Protein AF-A0A1Q9VRX9-F1 (afdb_monomer)

Solvent-accessible surface area (backbone atoms only — not comparable to full-atom values): 29054 Å² total; per-residue (Å²): 139,89,51,38,64,60,52,22,53,54,43,23,52,49,5,34,50,33,17,74,61,48,25,69,64,52,44,73,72,53,79,78,75,52,56,65,35,52,53,33,48,49,48,60,53,40,96,56,56,38,75,81,68,70,37,70,62,50,33,58,47,26,52,51,38,50,76,68,70,35,72,93,28,60,69,58,34,13,45,49,25,6,47,48,44,28,47,36,34,23,52,32,30,54,74,61,72,43,67,57,97,86,45,71,31,35,56,47,56,63,48,44,27,51,47,27,1,61,56,27,20,34,63,47,71,60,50,64,52,22,53,51,44,38,54,51,68,70,41,56,81,46,71,70,30,49,51,51,37,43,49,50,32,36,48,42,10,75,75,51,41,64,67,30,39,54,29,29,54,43,24,56,52,44,47,51,64,39,57,49,65,60,63,60,93,88,42,75,62,79,64,40,59,69,57,53,52,51,49,50,42,50,51,21,33,52,52,18,48,48,42,25,74,74,70,73,42,54,25,32,40,69,11,50,62,67,49,69,42,71,83,44,59,75,54,59,89,48,56,51,75,81,85,58,93,52,67,82,67,57,17,20,18,50,36,18,26,49,44,35,49,32,48,37,54,28,56,77,32,54,72,63,79,37,76,70,41,35,54,53,24,51,50,35,28,56,55,37,46,44,29,46,50,20,40,22,46,27,28,31,35,49,46,86,38,40,90,79,47,57,70,60,59,45,43,45,25,36,50,27,20,23,53,45,54,21,43,44,38,51,44,22,32,51,46,38,27,60,62,61,44,54,48,70,44,45,58,40,46,36,36,34,30,34,10,31,27,49,47,50,56,57,53,51,56,53,54,53,57,58,55,54,74,75,51,83,90,70,80,88,75,77,84,73,83,70,71,57,66,63,56,50,55,46,51,50,69,73,46,47,63,57,52,51,51,26,19,50,52,20,19,51,50,21,38,55,59,40,74,72,50,78,49,30,16,60,12,53,15,32,32,34,48,40,53,40,89,61,102,45,82,77,49,49,60,56,32,53,56,50,30,48,63,45,46,58,57,51,25,54,51,55,40,27,54,70,45,13,42,51,37,28,61,74,72,67,50,95,60,53,32,63,58,50,16,70,30,36,45,46,44,61,48,66,100,44,46,40,38,40,31,36,12,54,26,74,40,37,62,60,4,14,51,50,11,39,41,45,53,53,52,46,38,53,52,52,54,54,48,27,63,77,68,35,95,80,38,53,72,64,35,68,43,66,41,87,70,42,77,28,53,66,46,95,60,62,72,28,63,56,49,74,58,37,19,50,50,18,28,72,74,55

Foldseek 3Di:
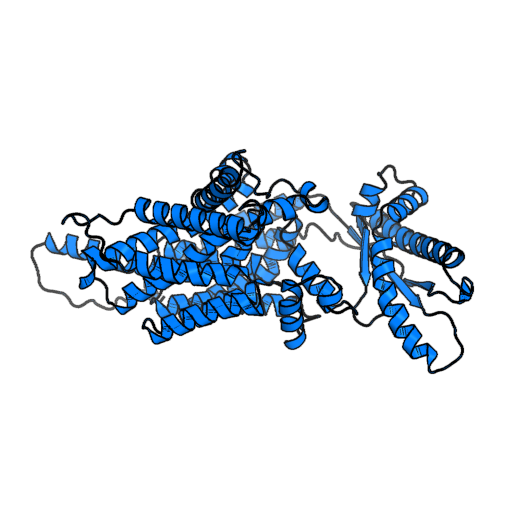DQQLLVVLVVLLVLLLCLQVFVQVVVCVPQPDQCVLLVVLLCCLQAPDQCVVVVNVQSNLLSVVCVVVVCNVPFSVQLSLQSNLQSVLLSLLCVLLRHFDDPDLLVVLSNVLSNLSSNQRSGSDSCSLVSVLSSLLSPFALDPVSLVVNLVSLVCCCPVHNVCSPLLSVQLVVLLCVLLDQDDDPNDRDQLDLVVLLVSLLVSLLVQLVCCCVVPVDALQCLQVVVCPDPVNVVNVLFFQDQPDDDDPNCRRSVQLSVLLVCLCQVPVLVVVVDPVSVVLRVVSNSQNVLLSVLSSLLSCCSYVVVVPADPRLSSLLSSLSSSLSSVSSSCSRNPGGSSVVSSSSSSSSSSSSSSNRSSVVSVVVVVVVVVVVVDPDDDDDDPDPDVCVVVVVVVCVVCVVVLVVQLQQLLVVLLVVQVPDQFKAKWKFKKFKFAQDDPDPVVVVVRLSVLSNCLVVLQVVLLDLVLLVQLCVVVVPPDHSNVLSVQWGWDDDRSGRMIMIMGMDSAQVVRQSSNQSSLVSSQVVVLVCLQVPPPVGSSRGIGMDTDGGIDRDPGTPDDPSVSSSNVRSVVD

Nearest PDB structures (foldseek):
  8tsw-assembly1_I  TM=6.930E-01  e=8.321E-04  Caldimonas thermodepolymerans
  8tsw-assembly1_K  TM=7.088E-01  e=1.181E-03  Caldimonas thermodepolymerans
  8tsl-assembly1_I  TM=6.236E-01  e=2.182E-03  Caldimonas thermodepolymerans
  8tun-assembly1_E  TM=6.251E-01  e=4.030E-03  Caldimonas thermodepolymerans

pLDDT: mean 78.55, std 16.09, range [39.66, 98.62]

Radius of gyration: 28.14 Å; Cα contacts (8 Å, |Δi|>4): 870; chains: 1; bounding box: 87×54×79 Å

Sequence (572 aa):
MNSPLLVAVLLGTVAVVVGLVARATITGRFGGFGNDAGTIREIMTSPFSAMDLGYGSYSVIAHFYTALGMEDAPTAASVFGAVIGSTALGIVLVRVGGVHAGRISLVLALATPVLIGLYQATYTKEILISLGMIVIVLMPVNLAGEIVVVAALALLGTEYRTYWSIVAVIYVVLRLLLARRTTVSGRRITATPWRVLRILALLSALAGLAVWIGTGDPADYFRTAVNEGEARQAVTGSIIGRFIDLPEPFGGVVNVVLTTMFFIVPLPMAAKFSPYYLVIGLLFALIWISAVAAATATTRAHGTDRHRIPARDRRMMARFAAVPLSFLVVQGLFEPDWGSALRHATPMVPLIVGAVALMEKYRTQQTEHTNQKRIPMTTPSSPSEQNHLATYLGYLRTSFWMLIVGAVIGGLLGWGASALMTKQYTATSQLYVGAANTGNSTDAYRGTLLSQSQVGTYAEIATSRALGERVARDLGLDQSPAEVASMLTAGANRDTVILNINAVAGDAEEARDLANSAAAQLTAMVAELNTTTAPDGPSSAPQLAPLNDALTPDAPSSPKILQNVGIGAGAG

Secondary structure (DSSP, 8-state):
---HHHHHHHHHHHHHHIIIIIHHHHHTTSTTSSHHHHHHHHHHH-SS-TTTTT-HHHHHHHHHHHHTT-TT-HHHHHHHHHHHHHHHHHHHHHHHT---TTSHHHHHHHHHHHHHHHHTSSS-THHHHHHHHHHHHHS-SSHHHHHHHHHHHHHHHHHT-TTHHHHHHHHHHHHHHHHS--EETTEEPP--HHHHHHHHHHHHHHHHHHHHHHHSS-TTHHHHHHH-SHHHHTTGGGB---S----TTHHHHHHHHHHHHHHHS-HHHHTT--HHHHHHHHHHHHHHHHHHHHHHHHHHHHTTTTTTS-HHHHHHHHHHHHHHHHHHHHHHHH--BHHHHHHHHGGGHHHHHHHHHHHHHHHHHHHHHHHHTTS------------HHHHHHHHHHHHHHHHHHHHHHHHHHHHHHHHTSPPBEEEEEEEEEEPP--S-HHHHHHHHHHHHHHHHHHHHHHTSHHHHHHHHHHHT-SS-HHHHHHHEEEEEPTTS-EEEEEEEESSHHHHHHHHHHHHHHHHHHHHHHHHHH-TT-GGGS-EEEEEEPPPPPSS-SB--HHHHHHHHHHH-

Structure (mmCIF, N/CA/C/O backbone):
data_AF-A0A1Q9VRX9-F1
#
_entry.id   AF-A0A1Q9VRX9-F1
#
loop_
_atom_site.group_PDB
_atom_site.id
_atom_site.type_symbol
_atom_site.label_atom_id
_atom_site.label_alt_id
_atom_site.label_comp_id
_atom_site.label_asym_id
_atom_site.label_entity_id
_atom_site.label_seq_id
_atom_site.pdbx_PDB_ins_code
_atom_site.Cartn_x
_atom_site.Cartn_y
_atom_site.Cartn_z
_atom_site.occupancy
_atom_site.B_iso_or_equiv
_atom_site.auth_seq_id
_atom_site.auth_comp_id
_atom_site.auth_asym_id
_atom_site.auth_atom_id
_atom_site.pdbx_PDB_model_num
ATOM 1 N N . MET A 1 1 ? -30.117 3.398 -1.816 1.00 43.06 1 MET A N 1
ATOM 2 C CA . MET A 1 1 ? -29.081 2.549 -2.449 1.00 43.06 1 MET A CA 1
ATOM 3 C C . MET A 1 1 ? -28.888 1.333 -1.554 1.00 43.06 1 MET A C 1
ATOM 5 O O . MET A 1 1 ? -28.093 1.418 -0.632 1.00 43.06 1 MET A O 1
ATOM 9 N N . ASN A 1 2 ? -29.649 0.246 -1.731 1.00 46.16 2 ASN A N 1
ATOM 10 C CA . ASN A 1 2 ? -29.684 -0.821 -0.710 1.00 46.16 2 ASN A CA 1
ATOM 11 C C . ASN A 1 2 ? -29.044 -2.147 -1.136 1.00 46.16 2 ASN A C 1
ATOM 13 O O . ASN A 1 2 ? -29.146 -3.118 -0.397 1.00 46.16 2 ASN A O 1
ATOM 17 N N . SER A 1 3 ? -28.336 -2.203 -2.268 1.00 64.44 3 SER A N 1
ATOM 18 C CA . SER A 1 3 ? -27.470 -3.348 -2.561 1.00 64.44 3 SER A CA 1
ATOM 19 C C . SER A 1 3 ? -26.004 -2.931 -2.418 1.00 64.44 3 SER A C 1
ATOM 21 O O . SER A 1 3 ? -25.460 -2.292 -3.322 1.00 64.44 3 SER A O 1
ATOM 23 N N . PRO A 1 4 ? -25.342 -3.287 -1.298 1.00 62.56 4 PRO A N 1
ATOM 24 C CA . PRO A 1 4 ? -23.892 -3.160 -1.142 1.00 62.56 4 PRO A CA 1
ATOM 25 C C . PRO A 1 4 ? -23.121 -3.817 -2.294 1.00 62.56 4 PRO A C 1
ATOM 27 O O . PRO A 1 4 ? -22.018 -3.392 -2.615 1.00 62.56 4 PRO A O 1
ATOM 30 N N . LEU A 1 5 ? -23.729 -4.815 -2.942 1.00 61.56 5 LEU A N 1
ATOM 31 C CA . LEU A 1 5 ? -23.179 -5.526 -4.090 1.00 61.56 5 LEU A CA 1
ATOM 32 C C . LEU A 1 5 ? -23.180 -4.653 -5.357 1.00 61.56 5 LEU A C 1
ATOM 34 O O . LEU A 1 5 ? -22.164 -4.578 -6.035 1.00 61.56 5 LEU A O 1
ATOM 38 N N . LEU A 1 6 ? -24.257 -3.908 -5.632 1.00 65.50 6 LEU A N 1
ATOM 39 C CA . LEU A 1 6 ? -24.280 -2.932 -6.736 1.00 65.50 6 LEU A CA 1
ATOM 40 C C . LEU A 1 6 ? -23.261 -1.805 -6.529 1.00 65.50 6 LEU A C 1
ATOM 42 O O . LEU A 1 6 ? -22.578 -1.410 -7.470 1.00 65.50 6 LEU A O 1
ATOM 46 N N . VAL A 1 7 ? -23.124 -1.315 -5.293 1.00 67.81 7 VAL A N 1
ATOM 47 C CA . VAL A 1 7 ? -22.102 -0.314 -4.951 1.00 67.81 7 VAL A CA 1
ATOM 48 C C . VAL A 1 7 ? -20.701 -0.887 -5.167 1.00 67.81 7 VAL A C 1
ATOM 50 O O . VAL A 1 7 ? -19.869 -0.225 -5.775 1.00 67.81 7 VAL A O 1
ATOM 53 N N . ALA A 1 8 ? -20.448 -2.128 -4.748 1.00 63.84 8 ALA A N 1
ATOM 54 C CA . ALA A 1 8 ? -19.172 -2.798 -4.982 1.00 63.84 8 ALA A CA 1
ATOM 55 C C . ALA A 1 8 ? -18.831 -2.925 -6.476 1.00 63.84 8 ALA A C 1
ATOM 57 O O . ALA A 1 8 ? -17.696 -2.660 -6.860 1.00 63.84 8 ALA A O 1
ATOM 58 N N . VAL A 1 9 ? -19.806 -3.273 -7.323 1.00 69.06 9 VAL A N 1
ATOM 59 C CA . VAL A 1 9 ? -19.616 -3.386 -8.781 1.00 69.06 9 VAL A CA 1
ATOM 60 C C . VAL A 1 9 ? -19.312 -2.025 -9.416 1.00 69.06 9 VAL A C 1
ATOM 62 O O . VAL A 1 9 ? -18.383 -1.910 -10.218 1.00 69.06 9 VAL A O 1
ATOM 65 N N . LEU A 1 10 ? -20.040 -0.974 -9.029 1.00 73.06 10 LEU A N 1
ATOM 66 C CA . LEU A 1 10 ? -19.791 0.388 -9.516 1.00 73.06 10 LEU A CA 1
ATOM 67 C C . LEU A 1 10 ? -18.398 0.884 -9.110 1.00 73.06 10 LEU A C 1
ATOM 69 O O . LEU A 1 10 ? -17.644 1.365 -9.951 1.00 73.06 10 LEU A O 1
ATOM 73 N N . LEU A 1 11 ? -18.025 0.706 -7.841 1.00 74.75 11 LEU A N 1
ATOM 74 C CA . LEU A 1 11 ? -16.697 1.062 -7.334 1.00 74.75 11 LEU A CA 1
ATOM 75 C C . LEU A 1 11 ? -15.591 0.227 -8.007 1.00 74.75 11 LEU A C 1
ATOM 77 O O . LEU A 1 11 ? -14.528 0.756 -8.320 1.00 74.75 11 LEU A O 1
ATOM 81 N N . GLY A 1 12 ? -15.860 -1.045 -8.316 1.00 72.38 12 GLY A N 1
ATOM 82 C CA . GLY A 1 12 ? -14.991 -1.897 -9.131 1.00 72.38 12 GLY A CA 1
ATOM 83 C C . GLY A 1 12 ? -14.748 -1.344 -10.529 1.00 72.38 12 GLY A C 1
ATOM 84 O O . GLY A 1 12 ? -13.605 -1.270 -10.974 1.00 72.38 12 GLY A O 1
ATOM 85 N N . THR A 1 13 ? -15.812 -0.880 -11.182 1.00 75.19 13 THR A N 1
ATOM 86 C CA . THR A 1 13 ? -15.737 -0.263 -12.512 1.00 75.19 13 THR A CA 1
ATOM 87 C C . THR A 1 13 ? -14.882 1.004 -12.477 1.00 75.19 13 THR A C 1
ATOM 89 O O . THR A 1 13 ? -14.013 1.177 -13.326 1.00 75.19 13 THR A O 1
ATOM 92 N N . VAL A 1 14 ? -15.052 1.848 -11.452 1.00 83.69 14 VAL A N 1
ATOM 93 C CA . VAL A 1 14 ? -14.210 3.040 -11.248 1.00 83.69 14 VAL A CA 1
ATOM 94 C C . VAL A 1 14 ? -12.737 2.657 -11.106 1.00 83.69 14 VAL A C 1
ATOM 96 O O . VAL A 1 14 ? -11.899 3.256 -11.772 1.00 83.69 14 VAL A O 1
ATOM 99 N N . ALA A 1 15 ? -12.406 1.644 -10.299 1.00 81.88 15 ALA A N 1
ATOM 100 C CA . ALA A 1 15 ? -11.019 1.207 -10.124 1.00 81.88 15 ALA A CA 1
ATOM 101 C C . ALA A 1 15 ? -10.382 0.732 -11.441 1.00 81.88 15 ALA A C 1
ATOM 103 O O . ALA A 1 15 ? -9.237 1.078 -11.729 1.00 81.88 15 ALA A O 1
ATOM 104 N N . VAL A 1 16 ? -11.131 -0.014 -12.261 1.00 77.81 16 VAL A N 1
ATOM 105 C CA . VAL A 1 16 ? -10.674 -0.459 -13.587 1.00 77.81 16 VAL A CA 1
ATOM 106 C C . VAL A 1 16 ? -10.461 0.735 -14.517 1.00 77.81 16 VAL A C 1
ATOM 108 O O . VAL A 1 16 ? -9.408 0.835 -15.139 1.00 77.81 16 VAL A O 1
ATOM 111 N N . VAL A 1 17 ? -11.412 1.671 -14.583 1.00 80.31 17 VAL A N 1
ATOM 112 C CA . VAL A 1 17 ? -11.296 2.871 -15.429 1.00 80.31 17 VAL A CA 1
ATOM 113 C C . VAL A 1 17 ? -10.101 3.725 -15.006 1.00 80.31 17 VAL A C 1
ATOM 115 O O . VAL A 1 17 ? -9.289 4.098 -15.848 1.00 80.31 17 VAL A O 1
ATOM 118 N N . VAL A 1 18 ? -9.933 3.983 -13.707 1.00 81.50 18 VAL A N 1
ATOM 119 C CA . VAL A 1 18 ? -8.765 4.704 -13.176 1.00 81.50 18 VAL A CA 1
ATOM 120 C C . VAL A 1 18 ? -7.473 3.966 -13.535 1.00 81.50 18 VAL A C 1
ATOM 122 O O . VAL A 1 18 ? -6.512 4.588 -13.985 1.00 81.50 18 VAL A O 1
ATOM 125 N N . GLY A 1 19 ? -7.454 2.642 -13.392 1.00 75.69 19 GLY A N 1
ATOM 126 C CA . GLY A 1 19 ? -6.302 1.811 -13.719 1.00 75.69 19 GLY A CA 1
ATOM 127 C C . GLY A 1 19 ? -5.903 1.828 -15.192 1.00 75.69 19 GLY A C 1
ATOM 128 O O . GLY A 1 19 ? -4.723 1.955 -15.508 1.00 75.69 19 GLY A O 1
ATOM 129 N N . LEU A 1 20 ? -6.878 1.738 -16.095 1.00 75.62 20 LEU A N 1
ATOM 130 C CA . LEU A 1 20 ? -6.638 1.704 -17.538 1.00 75.62 20 LEU A CA 1
ATOM 131 C C . LEU A 1 20 ? -6.366 3.095 -18.122 1.00 75.62 20 LEU A C 1
ATOM 133 O O . LEU A 1 20 ? -5.574 3.224 -19.052 1.00 75.62 20 LEU A O 1
ATOM 137 N N . VAL A 1 21 ? -7.007 4.136 -17.583 1.00 76.25 21 VAL A N 1
ATOM 138 C CA . VAL A 1 21 ? -6.997 5.483 -18.172 1.00 76.25 21 VAL A CA 1
ATOM 139 C C . VAL A 1 21 ? -6.096 6.444 -17.403 1.00 76.25 21 VAL A C 1
ATOM 141 O O . VAL A 1 21 ? -5.279 7.126 -18.012 1.00 76.25 21 VAL A O 1
ATOM 144 N N . ALA A 1 22 ? -6.211 6.523 -16.078 1.00 68.25 22 ALA A N 1
ATOM 145 C CA . ALA A 1 22 ? -5.531 7.555 -15.289 1.00 68.25 22 ALA A CA 1
ATOM 146 C C . ALA A 1 22 ? -4.116 7.147 -14.853 1.00 68.25 22 ALA A C 1
ATOM 148 O O . ALA A 1 22 ? -3.239 8.000 -14.682 1.00 68.25 22 ALA A O 1
ATOM 149 N N . ARG A 1 23 ? -3.861 5.844 -14.683 1.00 69.12 23 ARG A N 1
ATOM 150 C CA . ARG A 1 23 ? -2.571 5.353 -14.186 1.00 69.12 23 ARG A CA 1
ATOM 151 C C . ARG A 1 23 ? -1.414 5.726 -15.111 1.00 69.12 23 ARG A C 1
ATOM 153 O O . ARG A 1 23 ? -0.452 6.317 -14.635 1.00 69.12 23 ARG A O 1
ATOM 160 N N . ALA A 1 24 ? -1.526 5.443 -16.412 1.00 62.78 24 ALA A N 1
ATOM 161 C CA . ALA A 1 24 ? -0.449 5.668 -17.387 1.00 62.78 24 ALA A CA 1
ATOM 162 C C . ALA A 1 24 ? 0.041 7.130 -17.422 1.00 62.78 24 ALA A C 1
ATOM 164 O O . ALA A 1 24 ? 1.228 7.391 -17.594 1.00 62.78 24 ALA A O 1
ATOM 165 N N . THR A 1 25 ? -0.860 8.085 -17.199 1.00 59.16 25 THR A N 1
ATOM 166 C CA . THR A 1 25 ? -0.568 9.526 -17.136 1.00 59.16 25 THR A CA 1
ATOM 167 C C . THR A 1 25 ? 0.020 9.989 -15.810 1.00 59.16 25 THR A C 1
ATOM 169 O O . THR A 1 25 ? 0.794 10.943 -15.786 1.00 59.16 25 THR A O 1
ATOM 172 N N . ILE A 1 26 ? -0.346 9.345 -14.701 1.00 56.59 26 ILE A N 1
ATOM 173 C CA . ILE A 1 26 ? 0.098 9.739 -13.358 1.00 56.59 26 ILE A CA 1
ATOM 174 C C . ILE A 1 26 ? 1.469 9.125 -13.056 1.00 56.59 26 ILE A C 1
ATOM 176 O O . ILE A 1 26 ? 2.356 9.815 -12.562 1.00 56.59 26 ILE A O 1
ATOM 180 N N . THR A 1 27 ? 1.695 7.859 -13.416 1.00 53.62 27 THR A N 1
ATOM 181 C CA . THR A 1 27 ? 2.968 7.175 -13.139 1.00 53.62 27 THR A CA 1
ATOM 182 C C . THR A 1 27 ? 4.134 7.708 -13.972 1.00 53.62 27 THR A C 1
ATOM 184 O O . THR A 1 27 ? 5.266 7.641 -13.508 1.00 53.62 27 THR A O 1
ATOM 187 N N . GLY A 1 28 ? 3.871 8.263 -15.162 1.00 45.88 28 GLY A N 1
ATOM 188 C CA . GLY A 1 28 ? 4.899 8.866 -16.022 1.00 45.88 28 GLY A CA 1
ATOM 189 C C . GLY A 1 28 ? 5.355 10.269 -15.599 1.00 45.88 28 GLY A C 1
ATOM 190 O O . GLY A 1 28 ? 6.406 10.714 -16.038 1.00 45.88 28 GLY A O 1
ATOM 191 N N . ARG A 1 29 ? 4.593 10.974 -14.746 1.00 43.97 29 ARG A N 1
ATOM 192 C CA . ARG A 1 29 ? 4.894 12.362 -14.328 1.00 43.97 29 ARG A CA 1
ATOM 193 C C . ARG A 1 29 ? 5.555 12.488 -12.956 1.00 43.97 29 ARG A C 1
ATOM 195 O O . ARG A 1 29 ? 6.161 13.514 -12.673 1.00 43.97 29 ARG A O 1
ATOM 202 N N . PHE A 1 30 ? 5.432 11.475 -12.101 1.00 45.09 30 PHE A N 1
ATOM 203 C CA . PHE A 1 30 ? 5.907 11.516 -10.714 1.00 45.09 30 PHE A CA 1
ATOM 204 C C . PHE A 1 30 ? 6.906 10.386 -10.452 1.00 45.09 30 PHE A C 1
ATOM 206 O O . PHE A 1 30 ? 6.626 9.517 -9.634 1.00 45.09 30 PHE A O 1
ATOM 213 N N . GLY A 1 31 ? 8.024 10.370 -11.191 1.00 42.47 31 GLY A N 1
ATOM 214 C CA . GLY A 1 31 ? 9.061 9.325 -11.157 1.00 42.47 31 GLY A CA 1
ATOM 215 C C . GLY A 1 31 ? 9.209 8.647 -9.789 1.00 42.47 31 GLY A C 1
ATOM 216 O O . GLY A 1 31 ? 9.429 9.310 -8.781 1.00 42.47 31 GLY A O 1
ATOM 217 N N . GLY A 1 32 ? 9.007 7.325 -9.749 1.00 46.66 32 GLY A N 1
ATOM 218 C CA . GLY A 1 32 ? 9.139 6.518 -8.527 1.00 46.66 32 GLY A CA 1
ATOM 219 C C . GLY A 1 32 ? 8.074 5.432 -8.325 1.00 46.66 32 GLY A C 1
ATOM 220 O O . GLY A 1 32 ? 8.347 4.428 -7.679 1.00 46.66 32 GLY A O 1
ATOM 221 N N . PHE A 1 33 ? 6.878 5.556 -8.913 1.00 47.78 33 PHE A N 1
ATOM 222 C CA . PHE A 1 33 ? 5.769 4.613 -8.643 1.00 47.78 33 PHE A CA 1
ATOM 223 C C . PHE A 1 33 ? 5.712 3.379 -9.553 1.00 47.78 33 PHE A C 1
ATOM 225 O O . PHE A 1 33 ? 4.961 2.443 -9.268 1.00 47.78 33 PHE A O 1
ATOM 232 N N . GLY A 1 34 ? 6.458 3.386 -10.661 1.00 49.81 34 GLY A N 1
ATOM 233 C CA . GLY A 1 34 ? 6.361 2.381 -11.725 1.00 49.81 34 GLY A CA 1
ATOM 234 C C . GLY A 1 34 ? 7.372 1.235 -11.663 1.00 49.81 34 GLY A C 1
ATOM 235 O O . GLY A 1 34 ? 7.195 0.271 -12.403 1.00 49.81 34 GLY A O 1
ATOM 236 N N . ASN A 1 35 ? 8.398 1.315 -10.807 1.00 62.09 35 ASN A N 1
ATOM 237 C CA . ASN A 1 35 ? 9.565 0.438 -10.945 1.00 62.09 35 ASN A CA 1
ATOM 238 C C . ASN A 1 35 ? 9.249 -1.040 -10.642 1.00 62.09 35 ASN A C 1
ATOM 240 O O . ASN A 1 35 ? 9.685 -1.917 -11.372 1.00 62.09 35 ASN A O 1
ATOM 244 N N . ASP A 1 36 ? 8.382 -1.321 -9.660 1.00 73.31 36 ASP A N 1
ATOM 245 C CA . ASP A 1 36 ? 7.984 -2.696 -9.313 1.00 73.31 36 ASP A CA 1
ATOM 246 C C . ASP A 1 36 ? 7.362 -3.452 -10.501 1.00 73.31 36 ASP A C 1
ATOM 248 O O . ASP A 1 36 ? 7.625 -4.635 -10.675 1.00 73.31 36 ASP A O 1
ATOM 252 N N . ALA A 1 37 ? 6.545 -2.787 -11.325 1.00 80.06 37 ALA A N 1
ATOM 253 C CA . ALA A 1 37 ? 5.915 -3.429 -12.481 1.00 80.06 37 ALA A CA 1
ATOM 254 C C . ALA A 1 37 ? 6.942 -3.762 -13.574 1.00 80.06 37 ALA A C 1
ATOM 256 O O . ALA A 1 37 ? 6.809 -4.788 -14.238 1.00 80.06 37 ALA A O 1
ATOM 257 N N . GLY A 1 38 ? 7.953 -2.898 -13.730 1.00 78.62 38 GLY A N 1
ATOM 258 C CA . GLY A 1 38 ? 9.110 -3.135 -14.588 1.00 78.62 38 GLY A CA 1
ATOM 259 C C . GLY A 1 38 ? 9.908 -4.339 -14.103 1.00 78.62 38 GLY A C 1
ATOM 260 O O . GLY A 1 38 ? 10.035 -5.297 -14.850 1.00 78.62 38 GLY A O 1
ATOM 261 N N . THR A 1 39 ? 10.312 -4.352 -12.830 1.00 78.81 39 THR A N 1
ATOM 262 C CA . THR A 1 39 ? 11.060 -5.465 -12.222 1.00 78.81 39 THR A CA 1
ATOM 263 C C . THR A 1 39 ? 10.299 -6.792 -12.291 1.00 78.81 39 THR A C 1
ATOM 265 O O . THR A 1 39 ? 10.879 -7.823 -12.609 1.00 78.81 39 THR A O 1
ATOM 268 N N . ILE A 1 40 ? 8.986 -6.803 -12.024 1.00 83.94 40 ILE A N 1
ATOM 269 C CA . ILE A 1 40 ? 8.177 -8.031 -12.134 1.00 83.94 40 ILE A CA 1
ATOM 270 C C . ILE A 1 40 ? 8.162 -8.529 -13.579 1.00 83.94 40 ILE A C 1
ATOM 272 O O . ILE A 1 40 ? 8.318 -9.725 -13.808 1.00 83.94 40 ILE A O 1
ATOM 276 N N . ARG A 1 41 ? 7.982 -7.626 -14.548 1.00 84.00 41 ARG A N 1
ATOM 277 C CA . ARG A 1 41 ? 8.012 -7.980 -15.967 1.00 84.00 41 ARG A CA 1
ATOM 278 C C . ARG A 1 41 ? 9.381 -8.495 -16.384 1.00 84.00 41 ARG A C 1
ATOM 280 O O . ARG A 1 41 ? 9.433 -9.533 -17.018 1.00 84.00 41 ARG A O 1
ATOM 287 N N . GLU A 1 42 ? 10.445 -7.814 -15.988 1.00 81.31 42 GLU A N 1
ATOM 288 C CA . GLU A 1 42 ? 11.822 -8.209 -16.264 1.00 81.31 42 GLU A CA 1
ATOM 289 C C . GLU A 1 42 ? 12.097 -9.631 -15.770 1.00 81.31 42 GLU A C 1
ATOM 291 O O . GLU A 1 42 ? 12.563 -10.456 -16.546 1.00 81.31 42 GLU A O 1
ATOM 296 N N . ILE A 1 43 ? 11.708 -9.952 -14.530 1.00 80.62 43 ILE A N 1
ATOM 297 C CA . ILE A 1 43 ? 11.855 -11.299 -13.960 1.00 80.62 43 ILE A CA 1
ATOM 298 C C . ILE A 1 43 ? 11.047 -12.336 -14.736 1.00 80.62 43 ILE A C 1
ATOM 300 O O . ILE A 1 43 ? 11.549 -13.425 -14.979 1.00 80.62 43 ILE A O 1
ATOM 304 N N . MET A 1 44 ? 9.803 -12.021 -15.098 1.00 83.44 44 MET A N 1
ATOM 305 C CA . MET A 1 44 ? 8.961 -12.925 -15.882 1.00 83.44 44 MET A CA 1
ATOM 306 C C . MET A 1 44 ? 9.620 -13.230 -17.244 1.00 83.44 44 MET A C 1
ATOM 308 O O . MET A 1 44 ? 9.805 -14.391 -17.609 1.00 83.44 44 MET A O 1
ATOM 312 N N . THR A 1 45 ? 10.085 -12.186 -17.937 1.00 80.12 45 THR A N 1
ATOM 313 C CA . THR A 1 45 ? 10.690 -12.297 -19.270 1.00 80.12 45 THR A CA 1
ATOM 314 C C . THR A 1 45 ? 12.145 -12.774 -19.273 1.00 80.12 45 THR A C 1
ATOM 316 O O . THR A 1 45 ? 12.690 -13.028 -20.347 1.00 80.12 45 THR A O 1
ATOM 319 N N . SER A 1 46 ? 12.793 -12.860 -18.107 1.00 71.50 46 SER A N 1
ATOM 320 C CA . SER A 1 46 ? 14.206 -13.219 -17.991 1.00 71.50 46 SER A CA 1
ATOM 321 C C . SER A 1 46 ? 14.413 -14.722 -18.211 1.00 71.50 46 SER A C 1
ATOM 323 O O . SER A 1 46 ? 13.667 -15.529 -17.653 1.00 71.50 46 SER A O 1
ATOM 325 N N . PRO A 1 47 ? 15.453 -15.132 -18.963 1.00 62.88 47 PRO A N 1
ATOM 326 C CA . PRO A 1 47 ? 15.840 -16.538 -19.064 1.00 62.88 47 PRO A CA 1
ATOM 327 C C . PRO A 1 47 ? 16.474 -17.071 -17.765 1.00 62.88 47 PRO A C 1
ATOM 329 O O . PRO A 1 47 ? 16.675 -18.277 -17.630 1.00 62.88 47 PRO A O 1
ATOM 332 N N . PHE A 1 48 ? 16.808 -16.188 -16.816 1.00 59.19 48 PHE A N 1
ATOM 333 C CA . PHE A 1 48 ? 17.399 -16.537 -15.526 1.00 59.19 48 PHE A CA 1
ATOM 334 C C . PHE A 1 48 ? 16.334 -16.667 -14.441 1.00 59.19 48 PHE A C 1
ATOM 336 O O . PHE A 1 48 ? 15.340 -15.937 -14.427 1.00 59.19 48 PHE A O 1
ATOM 343 N N . SER A 1 49 ? 16.555 -17.569 -13.482 1.00 57.50 49 SER A N 1
ATOM 344 C CA . SER A 1 49 ? 15.625 -17.701 -12.367 1.00 57.50 49 SER A CA 1
ATOM 345 C C . SER A 1 49 ? 15.679 -16.453 -11.479 1.00 57.50 49 SER A C 1
ATOM 347 O O . SER A 1 49 ? 16.722 -15.829 -11.288 1.00 57.50 49 SER A O 1
ATOM 349 N N . ALA A 1 50 ? 14.554 -16.098 -10.861 1.00 55.69 50 ALA A N 1
ATOM 350 C CA . ALA A 1 50 ? 14.490 -14.959 -9.944 1.00 55.69 50 ALA A CA 1
ATOM 351 C C . ALA A 1 50 ? 15.433 -15.088 -8.724 1.00 55.69 50 ALA A C 1
ATOM 353 O O . ALA A 1 50 ? 15.734 -14.088 -8.069 1.00 55.69 50 ALA A O 1
ATOM 354 N N . MET A 1 51 ? 15.878 -16.315 -8.419 1.00 50.84 51 MET A N 1
ATOM 355 C CA . MET A 1 51 ? 16.868 -16.606 -7.383 1.00 50.84 51 MET A CA 1
ATOM 356 C C . MET A 1 51 ? 18.278 -16.198 -7.829 1.00 50.84 51 MET A C 1
ATOM 358 O O . MET A 1 51 ? 19.008 -15.613 -7.033 1.00 50.84 51 MET A O 1
ATOM 362 N N . ASP A 1 52 ? 18.612 -16.407 -9.106 1.00 48.19 52 ASP A N 1
ATOM 363 C CA . ASP A 1 52 ? 19.890 -15.997 -9.710 1.00 48.19 52 ASP A CA 1
ATOM 364 C C . ASP A 1 52 ? 19.998 -14.470 -9.847 1.00 48.19 52 ASP A C 1
ATOM 366 O O . ASP A 1 52 ? 21.088 -13.909 -9.808 1.00 48.19 52 ASP A O 1
ATOM 370 N N . LEU A 1 53 ? 18.854 -13.786 -9.942 1.00 55.06 53 LEU A N 1
ATOM 371 C CA . LEU A 1 53 ? 18.760 -12.328 -10.056 1.00 55.06 53 LEU A CA 1
ATOM 372 C C . LEU A 1 53 ? 18.698 -11.597 -8.695 1.00 55.06 53 LEU A C 1
ATOM 374 O O . LEU A 1 53 ? 18.563 -10.377 -8.649 1.00 55.06 53 LEU A O 1
ATOM 378 N N . GLY A 1 54 ? 18.744 -12.315 -7.564 1.00 53.28 54 GLY A N 1
ATOM 379 C CA . GLY A 1 54 ? 18.709 -11.710 -6.222 1.00 53.28 54 GLY A CA 1
ATOM 380 C C . GLY A 1 54 ? 17.366 -11.070 -5.825 1.00 53.28 54 GLY A C 1
ATOM 381 O O . GLY A 1 54 ? 17.273 -10.370 -4.813 1.00 53.28 54 GLY A O 1
ATOM 382 N N . TYR A 1 55 ? 16.289 -11.321 -6.573 1.00 58.44 55 TYR A N 1
ATOM 383 C CA . TYR A 1 55 ? 15.000 -10.647 -6.404 1.00 58.44 55 TYR A CA 1
ATOM 384 C C . TYR A 1 55 ? 14.012 -11.448 -5.535 1.00 58.44 55 TYR A C 1
ATOM 386 O O . TYR A 1 55 ? 12.933 -11.844 -5.981 1.00 58.44 55 TYR A O 1
ATOM 394 N N . GLY A 1 56 ? 14.352 -11.632 -4.252 1.00 64.06 56 GLY A N 1
ATOM 395 C CA . GLY A 1 56 ? 13.622 -12.457 -3.271 1.00 64.06 56 GLY A CA 1
ATOM 396 C C . GLY A 1 56 ? 12.085 -12.386 -3.344 1.00 64.06 56 GLY A C 1
ATOM 397 O O . GLY A 1 56 ? 11.452 -13.302 -3.857 1.00 64.06 56 GLY A O 1
ATOM 398 N N . SER A 1 57 ? 11.453 -11.302 -2.867 1.00 64.00 57 SER A N 1
ATOM 399 C CA . SER A 1 57 ? 9.971 -11.210 -2.839 1.00 64.00 57 SER A CA 1
ATOM 400 C C . SER A 1 57 ? 9.311 -10.997 -4.211 1.00 64.00 57 SER A C 1
ATOM 402 O O . SER A 1 57 ? 8.109 -11.221 -4.357 1.00 64.00 57 SER A O 1
ATOM 404 N N . TYR A 1 58 ? 10.076 -10.553 -5.213 1.00 76.12 58 TYR A N 1
ATOM 405 C CA . TYR A 1 58 ? 9.556 -10.351 -6.567 1.00 76.12 58 TYR A CA 1
ATOM 406 C C . TYR A 1 58 ? 9.418 -11.671 -7.330 1.00 76.12 58 TYR A C 1
ATOM 408 O O . TYR A 1 58 ? 8.527 -11.793 -8.168 1.00 76.12 58 TYR A O 1
ATOM 416 N N . SER A 1 59 ? 10.224 -12.678 -6.982 1.00 77.62 59 SER A N 1
ATOM 417 C CA . SER A 1 59 ? 10.110 -14.029 -7.531 1.00 77.62 59 SER A CA 1
ATOM 418 C C . SER A 1 59 ? 8.703 -14.600 -7.346 1.00 77.62 59 SER A C 1
ATOM 420 O O . SER A 1 59 ? 8.074 -15.014 -8.314 1.00 77.62 59 SER A O 1
ATOM 422 N N . VAL A 1 60 ? 8.167 -14.564 -6.124 1.00 82.12 60 VAL A N 1
ATOM 423 C CA . VAL A 1 60 ? 6.874 -15.170 -5.777 1.00 82.12 60 VAL A CA 1
ATOM 424 C C . VAL A 1 60 ? 5.738 -14.548 -6.585 1.00 82.12 60 VAL A C 1
ATOM 426 O O . VAL A 1 60 ? 4.886 -15.260 -7.113 1.00 82.12 60 VAL A O 1
ATOM 429 N N . ILE A 1 61 ? 5.733 -13.218 -6.722 1.00 86.25 61 ILE A N 1
ATOM 430 C CA . ILE A 1 61 ? 4.690 -12.531 -7.485 1.00 86.25 61 ILE A CA 1
ATOM 431 C C . ILE A 1 61 ? 4.854 -12.728 -9.001 1.00 86.25 61 ILE A C 1
ATOM 433 O O . ILE A 1 61 ? 3.848 -12.876 -9.691 1.00 86.25 61 ILE A O 1
ATOM 437 N N . ALA A 1 62 ? 6.082 -12.784 -9.523 1.00 85.50 62 ALA A N 1
ATOM 438 C CA . ALA A 1 62 ? 6.327 -13.094 -10.931 1.00 85.50 62 ALA A CA 1
ATOM 439 C C . ALA A 1 62 ? 5.804 -14.498 -11.277 1.00 85.50 62 ALA A C 1
ATOM 441 O O . ALA A 1 62 ? 4.970 -14.634 -12.169 1.00 85.50 62 ALA A O 1
ATOM 442 N N . HIS A 1 63 ? 6.165 -15.515 -10.482 1.00 81.56 63 HIS A N 1
ATOM 443 C CA . HIS A 1 63 ? 5.641 -16.877 -10.640 1.00 81.56 63 HIS A CA 1
ATOM 444 C C . HIS A 1 63 ? 4.115 -16.923 -10.543 1.00 81.56 63 HIS A C 1
ATOM 446 O O . HIS A 1 63 ? 3.476 -17.656 -11.292 1.00 81.56 63 HIS A O 1
ATOM 452 N N . PHE A 1 64 ? 3.514 -16.131 -9.651 1.00 83.25 64 PHE A N 1
ATOM 453 C CA . PHE A 1 64 ? 2.061 -16.037 -9.540 1.00 83.25 64 PHE A CA 1
ATOM 454 C C . PHE A 1 64 ? 1.414 -15.515 -10.835 1.00 83.25 64 PHE A C 1
ATOM 456 O O . PHE A 1 64 ? 0.443 -16.105 -11.304 1.00 83.25 64 PHE A O 1
ATOM 463 N N . TYR A 1 65 ? 1.949 -14.454 -11.450 1.00 83.62 65 TYR A N 1
ATOM 464 C CA . TYR A 1 65 ? 1.423 -13.945 -12.724 1.00 83.62 65 TYR A CA 1
ATOM 465 C C . TYR A 1 65 ? 1.688 -14.896 -13.900 1.00 83.62 65 TYR A C 1
ATOM 467 O O . TYR A 1 65 ? 0.785 -15.100 -14.715 1.00 83.62 65 TYR A O 1
ATOM 475 N N . THR A 1 66 ? 2.866 -15.522 -13.966 1.00 82.00 66 THR A N 1
ATOM 476 C CA . THR A 1 66 ? 3.190 -16.538 -14.980 1.00 82.00 66 THR A CA 1
ATOM 477 C C . THR A 1 66 ? 2.273 -17.758 -14.859 1.00 82.00 66 THR A C 1
ATOM 479 O O . THR A 1 66 ? 1.728 -18.213 -15.861 1.00 82.00 66 THR A O 1
ATOM 482 N N . ALA A 1 67 ? 2.000 -18.242 -13.642 1.00 80.19 67 ALA A N 1
ATOM 483 C CA . ALA A 1 67 ? 1.081 -19.360 -13.404 1.00 80.19 67 ALA A CA 1
ATOM 484 C C . ALA A 1 67 ? -0.370 -19.046 -13.811 1.00 80.19 67 ALA A C 1
ATOM 486 O O . ALA A 1 67 ? -1.120 -19.946 -14.183 1.00 80.19 67 ALA A O 1
ATOM 487 N N . LEU A 1 68 ? -0.768 -17.771 -13.769 1.00 80.38 68 LEU A N 1
ATOM 488 C CA . LEU A 1 68 ? -2.057 -17.301 -14.281 1.00 80.38 68 LEU A CA 1
ATOM 489 C C . LEU A 1 68 ? -2.060 -17.059 -15.802 1.00 80.38 68 LEU A C 1
ATOM 491 O O . LEU A 1 68 ? -3.092 -16.661 -16.342 1.00 80.38 68 LEU A O 1
ATOM 495 N N . GLY A 1 69 ? -0.931 -17.260 -16.491 1.00 79.75 69 GLY A N 1
ATOM 496 C CA . GLY A 1 69 ? -0.781 -16.978 -17.920 1.00 79.75 69 GLY A CA 1
ATOM 497 C C . GLY A 1 69 ? -0.862 -15.486 -18.257 1.00 79.75 69 GLY A C 1
ATOM 498 O O . GLY A 1 69 ? -1.226 -15.125 -19.372 1.00 79.75 69 GLY A O 1
ATOM 499 N N . MET A 1 70 ? -0.573 -14.601 -17.295 1.00 82.31 70 MET A N 1
ATOM 500 C CA . MET A 1 70 ? -0.729 -13.146 -17.444 1.00 82.31 70 MET A CA 1
ATOM 501 C C . MET A 1 70 ? 0.562 -12.424 -17.823 1.00 82.31 70 MET A C 1
ATOM 503 O O . MET A 1 70 ? 0.656 -11.213 -17.660 1.00 82.31 70 MET A O 1
ATOM 507 N N . GLU A 1 71 ? 1.565 -13.136 -18.301 1.00 78.56 71 GLU A N 1
ATOM 508 C CA . GLU A 1 71 ? 2.907 -12.599 -18.485 1.00 78.56 71 GLU A CA 1
AT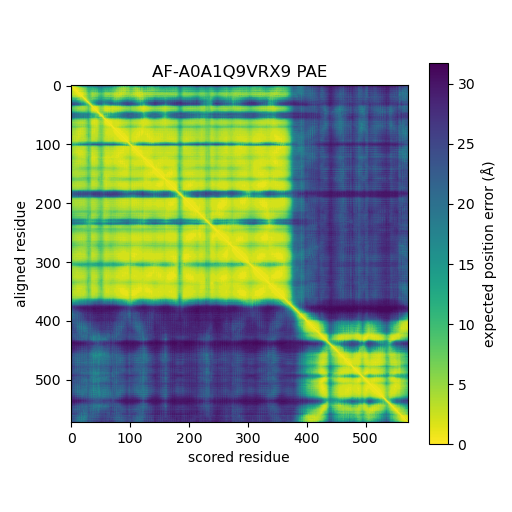OM 509 C C . GLU A 1 71 ? 3.016 -11.536 -19.585 1.00 78.56 71 GLU A C 1
ATOM 511 O O . GLU A 1 71 ? 3.498 -10.429 -19.343 1.00 78.56 71 GLU A O 1
ATOM 516 N N . ASP A 1 72 ? 2.431 -11.825 -20.744 1.00 77.94 72 ASP A N 1
ATOM 517 C CA . ASP A 1 72 ? 2.355 -10.905 -21.885 1.00 77.94 72 ASP A CA 1
ATOM 518 C C . ASP A 1 72 ? 1.032 -10.123 -21.912 1.00 77.94 72 ASP A C 1
ATOM 520 O O . ASP A 1 72 ? 0.657 -9.508 -22.911 1.00 77.94 72 ASP A O 1
ATOM 524 N N . ALA A 1 73 ? 0.298 -10.125 -20.795 1.00 80.69 73 ALA A N 1
ATOM 525 C CA . ALA A 1 73 ? -1.047 -9.568 -20.695 1.00 80.69 73 ALA A CA 1
ATOM 526 C C . ALA A 1 73 ? -1.149 -8.455 -19.629 1.00 80.69 73 ALA A C 1
ATOM 528 O O . ALA A 1 73 ? -1.920 -8.583 -18.671 1.00 80.69 73 ALA A O 1
ATOM 529 N N . PRO A 1 74 ? -0.444 -7.313 -19.788 1.00 82.31 74 PRO A N 1
ATOM 530 C CA . PRO A 1 74 ? -0.448 -6.227 -18.801 1.00 82.31 74 PRO A CA 1
ATOM 531 C C . PRO A 1 74 ? -1.843 -5.680 -18.521 1.00 82.31 74 PRO A C 1
ATOM 533 O O . PRO A 1 74 ? -2.178 -5.391 -17.377 1.00 82.31 74 PRO A O 1
ATOM 536 N N . THR A 1 75 ? -2.679 -5.570 -19.552 1.00 81.38 75 THR A N 1
ATOM 537 C CA . THR A 1 75 ? -4.062 -5.110 -19.409 1.00 81.38 75 THR A CA 1
ATOM 538 C C . THR A 1 75 ? -4.891 -6.098 -18.589 1.00 81.38 75 THR A C 1
ATOM 540 O O . THR A 1 75 ? -5.687 -5.675 -17.751 1.00 81.38 75 THR A O 1
ATOM 543 N N . ALA A 1 76 ? -4.680 -7.406 -18.772 1.00 76.50 76 ALA A N 1
ATOM 544 C CA . ALA A 1 76 ? -5.354 -8.430 -17.979 1.00 76.50 76 ALA A CA 1
ATOM 545 C C . ALA A 1 76 ? -4.902 -8.378 -16.514 1.00 76.50 76 ALA A C 1
ATOM 547 O O . ALA A 1 76 ? -5.751 -8.377 -15.626 1.00 76.50 76 ALA A O 1
ATOM 548 N N . ALA A 1 77 ? -3.598 -8.230 -16.259 1.00 81.06 77 ALA A N 1
ATOM 549 C CA . ALA A 1 77 ? -3.062 -8.036 -14.913 1.00 81.06 77 ALA A CA 1
ATOM 550 C C . ALA A 1 77 ? -3.620 -6.763 -14.249 1.00 81.06 77 ALA A C 1
ATOM 552 O O . ALA A 1 77 ? -4.001 -6.786 -13.077 1.00 81.06 77 ALA A O 1
ATOM 553 N N . SER A 1 78 ? -3.757 -5.669 -15.007 1.00 84.12 78 SER A N 1
ATOM 554 C CA . SER A 1 78 ? -4.382 -4.431 -14.534 1.00 84.12 78 SER A CA 1
ATOM 555 C C . SER A 1 78 ? -5.845 -4.620 -14.135 1.00 84.12 78 SER A C 1
ATOM 557 O O . SER A 1 78 ? -6.245 -4.199 -13.048 1.00 84.12 78 SER A O 1
ATOM 559 N N . VAL A 1 79 ? -6.649 -5.266 -14.982 1.00 80.06 79 VAL A N 1
ATOM 560 C CA . VAL A 1 79 ? -8.053 -5.562 -14.664 1.00 80.06 79 VAL A CA 1
ATOM 561 C C . VAL A 1 79 ? -8.138 -6.498 -13.461 1.00 80.06 79 VAL A C 1
ATOM 563 O O . VAL A 1 79 ? -8.901 -6.231 -12.534 1.00 80.06 79 VAL A O 1
ATOM 566 N N . PHE A 1 80 ? -7.324 -7.553 -13.435 1.00 82.31 80 PHE A N 1
ATOM 567 C CA . PHE A 1 80 ? -7.282 -8.521 -12.346 1.00 82.31 80 PHE A CA 1
ATOM 568 C C . PHE A 1 80 ? -6.993 -7.846 -11.004 1.00 82.31 80 PHE A C 1
ATOM 570 O O . PHE A 1 80 ? -7.756 -8.007 -10.050 1.00 82.31 80 PHE A O 1
ATOM 577 N N . GLY A 1 81 ? -5.951 -7.017 -10.938 1.00 86.50 81 GLY A N 1
ATOM 578 C CA . GLY A 1 81 ? -5.594 -6.322 -9.711 1.00 86.50 81 GLY A CA 1
ATOM 579 C C . GLY A 1 81 ? -6.672 -5.352 -9.221 1.00 86.50 81 GLY A C 1
ATOM 580 O O . GLY A 1 81 ? -7.000 -5.336 -8.030 1.00 86.50 81 GLY A O 1
ATOM 581 N N . ALA A 1 82 ? -7.308 -4.616 -10.139 1.00 86.31 82 ALA A N 1
ATOM 582 C CA . ALA A 1 82 ? -8.441 -3.753 -9.811 1.00 86.31 82 ALA A CA 1
ATOM 583 C C . ALA A 1 82 ? -9.652 -4.542 -9.281 1.00 86.31 82 ALA A C 1
ATOM 585 O O . ALA A 1 82 ? -10.292 -4.125 -8.311 1.00 86.31 82 ALA A O 1
ATOM 586 N N . VAL A 1 83 ? -9.951 -5.701 -9.878 1.00 83.25 83 VAL A N 1
ATOM 587 C CA . VAL A 1 83 ? -11.040 -6.589 -9.447 1.00 83.25 83 VAL A CA 1
ATOM 588 C C . VAL A 1 83 ? -10.773 -7.146 -8.052 1.00 83.25 83 VAL A C 1
ATOM 590 O O . VAL A 1 83 ? -11.675 -7.110 -7.213 1.00 83.25 83 VAL A O 1
ATOM 593 N N . ILE A 1 84 ? -9.556 -7.610 -7.760 1.00 86.62 84 ILE A N 1
ATOM 594 C CA . ILE A 1 84 ? -9.201 -8.141 -6.436 1.00 86.62 84 ILE A CA 1
ATOM 595 C C . ILE A 1 84 ? -9.329 -7.057 -5.356 1.00 86.62 84 ILE A C 1
ATOM 597 O O . ILE A 1 84 ? -10.015 -7.271 -4.351 1.00 86.62 84 ILE A O 1
ATOM 601 N N . GLY A 1 85 ? -8.741 -5.875 -5.571 1.00 88.00 85 GLY A N 1
ATOM 602 C CA . GLY A 1 85 ? -8.831 -4.767 -4.616 1.00 88.00 85 GLY A CA 1
ATOM 603 C C . GLY A 1 85 ? -10.278 -4.336 -4.351 1.00 88.00 85 GLY A C 1
ATOM 604 O O . GLY A 1 85 ? -10.699 -4.185 -3.200 1.00 88.00 85 GLY A O 1
ATOM 605 N N . SER A 1 86 ? -11.080 -4.201 -5.408 1.00 87.44 86 SER A N 1
ATOM 606 C CA . SER A 1 86 ? -12.483 -3.791 -5.285 1.00 87.44 86 SER A CA 1
ATOM 607 C C . SER A 1 86 ? -13.376 -4.888 -4.708 1.00 87.44 86 SER A C 1
ATOM 609 O O . SER A 1 86 ? -14.338 -4.582 -4.003 1.00 87.44 86 SER A O 1
ATOM 611 N N . THR A 1 87 ? -13.030 -6.161 -4.910 1.00 84.69 87 THR A N 1
ATOM 612 C CA . THR A 1 87 ? -13.690 -7.291 -4.243 1.00 84.69 87 THR A CA 1
ATOM 613 C C . THR A 1 87 ? -13.488 -7.219 -2.732 1.00 84.69 87 THR A C 1
ATOM 615 O O . THR A 1 87 ? -14.456 -7.365 -1.984 1.00 84.69 87 THR A O 1
ATOM 618 N N . ALA A 1 88 ? -12.275 -6.910 -2.260 1.00 89.44 88 ALA A N 1
ATOM 619 C CA . ALA A 1 88 ? -12.017 -6.719 -0.833 1.00 89.44 88 ALA A CA 1
ATOM 620 C C . ALA A 1 88 ? -12.909 -5.613 -0.239 1.00 89.44 88 ALA A C 1
ATOM 622 O O . ALA A 1 88 ? -13.568 -5.829 0.782 1.00 89.44 88 ALA A O 1
ATOM 623 N N . LEU A 1 89 ? -13.005 -4.459 -0.912 1.00 92.25 89 LEU A N 1
ATOM 624 C CA . LEU A 1 89 ? -13.906 -3.372 -0.513 1.00 92.25 89 LEU A CA 1
ATOM 625 C C . LEU A 1 89 ? -15.375 -3.808 -0.516 1.00 92.25 89 LEU A C 1
ATOM 627 O O . LEU A 1 89 ? -16.091 -3.569 0.457 1.00 92.25 89 LEU A O 1
ATOM 631 N N . GLY A 1 90 ? -15.821 -4.484 -1.574 1.00 85.38 90 GLY A N 1
ATOM 632 C CA . GLY A 1 90 ? -17.191 -4.967 -1.707 1.00 85.38 90 GLY A CA 1
ATOM 633 C C . GLY A 1 90 ? -17.598 -5.918 -0.587 1.00 85.38 90 GLY A C 1
ATOM 634 O O . GLY A 1 90 ? -18.638 -5.722 0.046 1.00 85.38 90 GLY A O 1
ATOM 635 N N . ILE A 1 91 ? -16.747 -6.900 -0.275 1.00 86.19 91 ILE A N 1
ATOM 636 C CA . ILE A 1 91 ? -16.980 -7.827 0.836 1.00 86.19 91 ILE A CA 1
ATOM 637 C C . ILE A 1 91 ? -17.043 -7.048 2.153 1.00 86.19 91 ILE A C 1
ATOM 639 O O . ILE A 1 91 ? -17.957 -7.282 2.942 1.00 86.19 91 ILE A O 1
ATOM 643 N N . VAL A 1 92 ? -16.146 -6.085 2.398 1.00 93.00 92 VAL A N 1
ATOM 644 C CA . VAL A 1 92 ? -16.216 -5.261 3.616 1.00 93.00 92 VAL A CA 1
ATOM 645 C C . VAL A 1 92 ? -17.554 -4.521 3.713 1.00 93.00 92 VAL A C 1
ATOM 647 O O . VAL A 1 92 ? -18.209 -4.600 4.754 1.00 93.00 92 VAL A O 1
ATOM 650 N N . LEU A 1 93 ? -17.998 -3.855 2.643 1.00 89.81 93 LEU A N 1
ATOM 651 C CA . LEU A 1 93 ? -19.268 -3.122 2.620 1.00 89.81 93 LEU A CA 1
ATOM 652 C C . LEU A 1 93 ? -20.464 -4.041 2.904 1.00 89.81 93 LEU A C 1
ATOM 654 O O . LEU A 1 93 ? -21.335 -3.683 3.699 1.00 89.81 93 LEU A O 1
ATOM 658 N N . VAL A 1 94 ? -20.480 -5.249 2.334 1.00 85.75 94 VAL A N 1
ATOM 659 C CA . VAL A 1 94 ? -21.492 -6.275 2.637 1.00 85.75 94 VAL A CA 1
ATOM 660 C C . VAL A 1 94 ? -21.438 -6.677 4.114 1.00 85.75 94 VAL A C 1
ATOM 662 O O . VAL A 1 94 ? -22.471 -6.754 4.780 1.00 85.75 94 VAL A O 1
ATOM 665 N N . ARG A 1 95 ? -20.239 -6.900 4.666 1.00 86.38 95 ARG A N 1
ATOM 666 C CA . ARG A 1 95 ? -20.051 -7.359 6.052 1.00 86.38 95 ARG A CA 1
ATOM 667 C C . ARG A 1 95 ? -20.496 -6.327 7.083 1.00 86.38 95 ARG A C 1
ATOM 669 O O . ARG A 1 95 ? -20.983 -6.735 8.139 1.00 86.38 95 ARG A O 1
ATOM 676 N N . VAL A 1 96 ? -20.344 -5.033 6.787 1.00 89.06 96 VAL A N 1
ATOM 677 C CA . VAL A 1 96 ? -20.722 -3.931 7.692 1.00 89.06 96 VAL A CA 1
ATOM 678 C C . VAL A 1 96 ? -22.129 -3.370 7.446 1.00 89.06 96 VAL A C 1
ATOM 680 O O . VAL A 1 96 ? -22.648 -2.647 8.298 1.00 89.06 96 VAL A O 1
ATOM 683 N N . GLY A 1 97 ? -22.775 -3.741 6.335 1.00 83.75 97 GLY A N 1
ATOM 684 C CA . GLY A 1 97 ? -24.117 -3.278 5.968 1.00 83.75 97 GLY A CA 1
ATOM 685 C C . GLY A 1 97 ? -24.150 -1.926 5.241 1.00 83.75 97 GLY A C 1
ATOM 686 O O . GLY A 1 97 ? -25.140 -1.211 5.354 1.00 83.75 97 GLY A O 1
ATOM 687 N N . GLY A 1 98 ? -23.089 -1.577 4.506 1.00 81.12 98 GLY A N 1
ATOM 688 C CA . GLY A 1 98 ? -22.986 -0.357 3.693 1.00 81.12 98 GLY A CA 1
ATOM 689 C C . GLY A 1 98 ? -22.409 0.876 4.408 1.00 81.12 98 GLY A C 1
ATOM 690 O O . GLY A 1 98 ? -22.041 0.833 5.582 1.00 81.12 98 GLY A O 1
ATOM 691 N N . VAL A 1 99 ? -22.322 1.988 3.666 1.00 78.94 99 VAL A N 1
ATOM 692 C CA . VAL A 1 99 ? -21.862 3.315 4.130 1.00 78.94 99 VAL A CA 1
ATOM 693 C C . VAL A 1 99 ? -22.980 4.352 3.999 1.00 78.94 99 VAL A C 1
ATOM 695 O O . VAL A 1 99 ? -23.849 4.228 3.139 1.00 78.94 99 VAL A O 1
ATOM 698 N N . HIS A 1 100 ? -22.973 5.378 4.854 1.00 72.69 100 HIS A N 1
ATOM 699 C CA . HIS A 1 100 ? -24.003 6.426 4.873 1.00 72.69 100 HIS A CA 1
ATOM 700 C C . HIS A 1 100 ? -23.499 7.691 4.156 1.00 72.69 100 HIS A C 1
ATOM 702 O O . HIS A 1 100 ? -22.355 8.090 4.357 1.00 72.69 100 HIS A O 1
ATOM 708 N N . ALA A 1 101 ? -24.359 8.352 3.373 1.00 54.12 101 ALA A N 1
ATOM 709 C CA . ALA A 1 101 ? -23.971 9.314 2.331 1.00 54.12 101 ALA A CA 1
ATOM 710 C C . ALA A 1 101 ? -23.325 10.652 2.784 1.00 54.12 101 ALA A C 1
ATOM 712 O O . ALA A 1 101 ? -22.938 11.453 1.944 1.00 54.12 101 ALA A O 1
ATOM 713 N N . GLY A 1 102 ? -23.194 10.917 4.087 1.00 55.41 102 GLY A N 1
ATOM 714 C CA . GLY A 1 102 ? -22.694 12.198 4.619 1.00 55.41 102 GLY A CA 1
ATOM 715 C C . GLY A 1 102 ? -21.526 12.069 5.595 1.00 55.41 102 GLY A C 1
ATOM 716 O O . GLY A 1 102 ? -21.449 12.852 6.539 1.00 55.41 102 GLY A O 1
ATOM 717 N N . ARG A 1 103 ? -20.690 11.027 5.476 1.00 80.12 103 ARG A N 1
ATOM 718 C CA . ARG A 1 103 ? -19.727 10.660 6.529 1.00 80.12 103 ARG A CA 1
ATOM 719 C C . ARG A 1 103 ? -18.330 10.293 6.019 1.00 80.12 103 ARG A C 1
ATOM 721 O O . ARG A 1 103 ? -18.143 10.057 4.829 1.00 80.12 103 ARG A O 1
ATOM 728 N N . ILE A 1 104 ? -17.355 10.201 6.929 1.00 86.69 104 ILE A N 1
ATOM 729 C CA . ILE A 1 104 ? -15.940 9.915 6.621 1.00 86.69 104 ILE A CA 1
ATOM 730 C C . ILE A 1 104 ? -15.804 8.548 5.938 1.00 86.69 104 ILE A C 1
ATOM 732 O O . ILE A 1 104 ? -15.002 8.393 5.018 1.00 86.69 104 ILE A O 1
ATOM 736 N N . SER A 1 105 ? -16.630 7.570 6.329 1.00 86.06 105 SER A N 1
ATOM 737 C CA . SER A 1 105 ? -16.662 6.257 5.671 1.00 86.06 105 SER A CA 1
ATOM 738 C C . SER A 1 105 ? -17.021 6.325 4.183 1.00 86.06 105 SER A C 1
ATOM 740 O O . SER A 1 105 ? -16.485 5.528 3.417 1.00 86.06 105 SER A O 1
ATOM 742 N N . LEU A 1 106 ? -17.865 7.274 3.752 1.00 86.44 106 LEU A N 1
ATOM 743 C CA . LEU A 1 106 ? -18.163 7.472 2.331 1.00 86.44 106 LEU A CA 1
ATOM 744 C C . LEU A 1 106 ? -16.943 8.029 1.596 1.00 86.44 106 LEU A C 1
ATOM 746 O O . LEU A 1 106 ? -16.584 7.501 0.550 1.00 86.44 106 LEU A O 1
ATOM 750 N N . VAL A 1 107 ? -16.297 9.063 2.145 1.00 88.00 107 VAL A N 1
ATOM 751 C CA . VAL A 1 107 ? -15.108 9.674 1.525 1.00 88.00 107 VAL A CA 1
ATOM 752 C C . VAL A 1 107 ? -14.011 8.625 1.338 1.00 88.00 107 VAL A C 1
ATOM 754 O O . VAL A 1 107 ? -13.470 8.489 0.245 1.00 88.00 107 VAL A O 1
ATOM 757 N N . LEU A 1 108 ? -13.745 7.817 2.368 1.00 90.06 108 LEU A N 1
ATOM 758 C CA . LEU A 1 108 ? -12.808 6.697 2.271 1.00 90.06 108 LEU A CA 1
ATOM 759 C C . LEU A 1 108 ? -13.256 5.662 1.228 1.00 90.06 108 LEU A C 1
ATOM 761 O O . LEU A 1 108 ? -12.438 5.226 0.422 1.00 90.06 108 LEU A O 1
ATOM 765 N N . ALA A 1 109 ? -14.538 5.282 1.206 1.00 88.88 109 ALA A N 1
ATOM 766 C CA . ALA A 1 109 ? -15.060 4.305 0.248 1.00 88.88 109 ALA A CA 1
ATOM 767 C C . ALA A 1 109 ? -14.974 4.789 -1.210 1.00 88.88 109 ALA A C 1
ATOM 769 O O . ALA A 1 109 ? -14.761 3.968 -2.094 1.00 88.88 109 ALA A O 1
ATOM 770 N N . LEU A 1 110 ? -15.102 6.096 -1.459 1.00 86.88 110 LEU A N 1
ATOM 771 C CA . LEU A 1 110 ? -14.953 6.703 -2.786 1.00 86.88 110 LEU A CA 1
ATOM 772 C C . LEU A 1 110 ? -13.482 6.893 -3.182 1.00 86.88 110 LEU A C 1
ATOM 774 O O . LEU A 1 110 ? -13.135 6.703 -4.343 1.00 86.88 110 LEU A O 1
ATOM 778 N N . ALA A 1 111 ? -12.604 7.206 -2.226 1.00 87.75 111 ALA A N 1
ATOM 779 C CA . ALA A 1 111 ? -11.164 7.299 -2.470 1.00 87.75 111 ALA A CA 1
ATOM 780 C C . ALA A 1 111 ? -10.519 5.922 -2.723 1.00 87.75 111 ALA A C 1
ATOM 782 O O . ALA A 1 111 ? -9.529 5.818 -3.446 1.00 87.75 111 ALA A O 1
ATOM 783 N N . THR A 1 112 ? -11.079 4.851 -2.151 1.00 93.12 112 THR A N 1
ATOM 784 C CA . THR A 1 112 ? -10.495 3.500 -2.214 1.00 93.12 112 THR A CA 1
ATOM 785 C C . THR A 1 112 ? -10.352 2.970 -3.653 1.00 93.12 112 THR A C 1
ATOM 787 O O . THR A 1 112 ? -9.251 2.545 -3.996 1.00 93.12 112 THR A O 1
ATOM 790 N N . PRO A 1 113 ? -11.369 3.033 -4.539 1.00 89.94 113 PRO A N 1
ATOM 791 C CA . PRO A 1 113 ? -11.223 2.653 -5.948 1.00 89.94 113 PRO A CA 1
ATOM 792 C C . PRO A 1 113 ? -10.156 3.427 -6.706 1.00 89.94 113 PRO A C 1
ATOM 794 O O . PRO A 1 113 ? -9.505 2.857 -7.575 1.00 89.94 113 PRO A O 1
ATOM 797 N N . VAL A 1 114 ? -9.958 4.706 -6.376 1.00 88.50 114 VAL A N 1
ATOM 798 C CA . VAL A 1 114 ? -8.909 5.519 -6.998 1.00 88.50 114 VAL A CA 1
ATOM 799 C C . VAL A 1 114 ? -7.539 4.973 -6.605 1.00 88.50 114 VAL A C 1
ATOM 801 O O . VAL A 1 114 ? -6.718 4.710 -7.477 1.00 88.50 114 VAL A O 1
ATOM 804 N N . LEU A 1 115 ? -7.312 4.709 -5.314 1.00 90.88 115 LEU A N 1
ATOM 805 C CA . LEU A 1 115 ? -6.066 4.100 -4.836 1.00 90.88 115 LEU A CA 1
ATOM 806 C C . LEU A 1 115 ? -5.842 2.708 -5.444 1.00 90.88 115 LEU A C 1
ATOM 808 O O . LEU A 1 115 ? -4.742 2.413 -5.901 1.00 90.88 115 LEU A O 1
ATOM 812 N N . ILE A 1 116 ? -6.883 1.872 -5.512 1.00 92.56 116 ILE A N 1
ATOM 813 C CA . ILE A 1 116 ? -6.820 0.552 -6.159 1.00 92.56 116 ILE A CA 1
ATOM 814 C C . ILE A 1 116 ? -6.453 0.699 -7.641 1.00 92.56 116 ILE A C 1
ATOM 816 O O . ILE A 1 116 ? -5.552 0.013 -8.114 1.00 92.56 116 ILE A O 1
ATOM 820 N N . GLY A 1 117 ? -7.098 1.605 -8.375 1.00 89.06 117 GLY A N 1
ATOM 821 C CA . GLY A 1 117 ? -6.787 1.848 -9.782 1.00 89.06 117 GLY A CA 1
ATOM 822 C C . GLY A 1 117 ? -5.349 2.330 -9.989 1.00 89.06 117 GLY A C 1
ATOM 823 O O . GLY A 1 117 ? -4.649 1.845 -10.870 1.00 89.06 117 GLY A O 1
ATOM 824 N N . LEU A 1 118 ? -4.859 3.235 -9.143 1.00 85.94 118 LEU A N 1
ATOM 825 C CA . LEU A 1 118 ? -3.497 3.761 -9.257 1.00 85.94 118 LEU A CA 1
ATOM 826 C C . LEU A 1 118 ? -2.423 2.721 -8.908 1.00 85.94 118 LEU A C 1
ATOM 828 O O . LEU A 1 118 ? -1.412 2.616 -9.607 1.00 85.94 118 LEU A O 1
ATOM 832 N N . TYR A 1 119 ? -2.638 1.959 -7.834 1.00 88.19 119 TYR A N 1
ATOM 833 C CA . TYR A 1 119 ? -1.595 1.145 -7.206 1.00 88.19 119 TYR A CA 1
ATOM 834 C C . TYR A 1 119 ? -1.739 -0.362 -7.413 1.00 88.19 119 TYR A C 1
ATOM 836 O O . TYR A 1 119 ? -0.745 -1.081 -7.295 1.00 88.19 119 TYR A O 1
ATOM 844 N N . GLN A 1 120 ? -2.943 -0.847 -7.720 1.00 91.62 120 GLN A N 1
ATOM 845 C CA . GLN A 1 120 ? -3.223 -2.270 -7.924 1.00 91.62 120 GLN A CA 1
ATOM 846 C C . GLN A 1 120 ? -3.566 -2.640 -9.362 1.00 91.62 120 GLN A C 1
ATOM 848 O O . GLN A 1 120 ? -3.395 -3.799 -9.720 1.00 91.62 120 GLN A O 1
ATOM 853 N N . ALA A 1 121 ? -3.969 -1.697 -10.216 1.00 89.56 121 ALA A N 1
ATOM 854 C CA . ALA A 1 121 ? -4.251 -1.990 -11.621 1.00 89.56 121 ALA A CA 1
ATOM 855 C C . ALA A 1 121 ? -2.974 -2.050 -12.483 1.00 89.56 121 ALA A C 1
ATOM 857 O O . ALA A 1 121 ? -2.806 -1.313 -13.457 1.00 89.56 121 ALA A O 1
ATOM 858 N N . THR A 1 122 ? -2.047 -2.931 -12.115 1.00 88.56 122 THR A N 1
ATOM 859 C CA . THR A 1 122 ? -0.785 -3.207 -12.816 1.00 88.56 122 THR A CA 1
ATOM 860 C C . THR A 1 122 ? -0.154 -4.486 -12.268 1.00 88.56 122 THR A C 1
ATOM 862 O O . THR A 1 122 ? -0.652 -5.026 -11.281 1.00 88.56 122 THR A O 1
ATOM 865 N N . TYR A 1 123 ? 0.980 -4.925 -12.827 1.00 88.62 123 TYR A N 1
ATOM 866 C CA . TYR A 1 123 ? 1.841 -5.882 -12.138 1.00 88.62 123 TYR A CA 1
ATOM 867 C C . TYR A 1 123 ? 2.294 -5.281 -10.820 1.00 88.62 123 TYR A C 1
ATOM 869 O O . TYR A 1 123 ? 3.139 -4.388 -10.754 1.00 88.62 123 TYR A O 1
ATOM 877 N N . THR A 1 124 ? 1.662 -5.747 -9.758 1.00 89.56 124 THR A N 1
ATOM 878 C CA . THR A 1 124 ? 1.993 -5.335 -8.412 1.00 89.56 124 THR A CA 1
ATOM 879 C C . THR A 1 124 ? 2.009 -6.529 -7.495 1.00 89.56 124 THR A C 1
ATOM 881 O O . THR A 1 124 ? 1.262 -7.501 -7.641 1.00 89.56 124 THR A O 1
ATOM 884 N N . LYS A 1 125 ? 2.848 -6.377 -6.493 1.00 86.75 125 LYS A N 1
ATOM 885 C CA . LYS A 1 125 ? 3.057 -7.288 -5.388 1.00 86.75 125 LYS A CA 1
ATOM 886 C C . LYS A 1 125 ? 1.927 -7.150 -4.339 1.00 86.75 125 LYS A C 1
ATOM 888 O O . LYS A 1 125 ? 1.663 -8.062 -3.557 1.00 86.75 125 LYS A O 1
ATOM 893 N N . GLU A 1 126 ? 1.175 -6.050 -4.370 1.00 90.88 126 GLU A N 1
ATOM 894 C CA . GLU A 1 126 ? 0.074 -5.798 -3.431 1.00 90.88 126 GLU A CA 1
ATOM 895 C C . GLU A 1 126 ? -1.133 -6.732 -3.624 1.00 90.88 126 GLU A C 1
ATOM 897 O O . GLU A 1 126 ? -1.967 -6.851 -2.727 1.00 90.88 126 GLU A O 1
ATOM 902 N N . ILE A 1 127 ? -1.220 -7.446 -4.753 1.00 90.88 127 ILE A N 1
ATOM 903 C CA . ILE A 1 127 ? -2.332 -8.367 -5.032 1.00 90.88 127 ILE A CA 1
ATOM 904 C C . ILE A 1 127 ? -2.383 -9.522 -4.033 1.00 90.88 127 ILE A C 1
ATOM 906 O O . ILE A 1 127 ? -3.462 -9.839 -3.530 1.00 90.88 127 ILE A O 1
ATOM 910 N N . LEU A 1 128 ? -1.234 -10.102 -3.676 1.00 90.19 128 LEU A N 1
ATOM 911 C CA . LEU A 1 128 ? -1.176 -11.175 -2.679 1.00 90.19 128 LEU A CA 1
ATOM 912 C C . LEU A 1 128 ? -1.625 -10.684 -1.296 1.00 90.19 128 LEU A C 1
ATOM 914 O O . LEU A 1 128 ? -2.314 -11.402 -0.570 1.00 90.19 128 LEU A O 1
ATOM 918 N N . ILE A 1 129 ? -1.329 -9.424 -0.962 1.00 94.62 129 ILE A N 1
ATOM 919 C CA . ILE A 1 129 ? -1.803 -8.804 0.279 1.00 94.62 129 ILE A CA 1
ATOM 920 C C . ILE A 1 129 ? -3.320 -8.600 0.232 1.00 94.62 129 ILE A C 1
ATOM 922 O O . ILE A 1 129 ? -4.008 -8.969 1.184 1.00 94.62 129 ILE A O 1
ATOM 926 N N . SER A 1 130 ? -3.868 -8.075 -0.869 1.00 94.62 130 SER A N 1
ATOM 927 C CA . SER A 1 130 ? -5.319 -7.913 -1.047 1.00 94.62 130 SER A CA 1
ATOM 928 C C . SER A 1 130 ? -6.071 -9.250 -0.963 1.00 94.62 130 SER A C 1
ATOM 930 O O . SER A 1 130 ? -7.120 -9.317 -0.319 1.00 94.62 130 SER A O 1
ATOM 932 N N . LEU A 1 131 ? -5.526 -10.332 -1.534 1.00 88.69 131 LEU A N 1
ATOM 933 C CA . LEU A 1 131 ? -6.067 -11.690 -1.385 1.00 88.69 131 LEU A CA 1
ATOM 934 C C . LEU A 1 131 ? -6.065 -12.143 0.083 1.00 88.69 131 LEU A C 1
ATOM 936 O O . LEU A 1 131 ? -7.086 -12.618 0.587 1.00 88.69 131 LEU A O 1
ATOM 940 N N . GLY A 1 132 ? -4.963 -11.916 0.805 1.00 90.50 132 GLY A N 1
ATOM 941 C CA . GLY A 1 132 ? -4.895 -12.153 2.248 1.00 90.50 132 GLY A CA 1
ATOM 942 C C . GLY A 1 132 ? -5.946 -11.354 3.029 1.00 90.50 132 GLY A C 1
ATOM 943 O O . GLY A 1 132 ? -6.601 -11.886 3.928 1.00 90.50 132 GLY A O 1
ATOM 944 N N . MET A 1 133 ? -6.190 -10.095 2.652 1.00 95.50 133 MET A N 1
ATOM 945 C CA . MET A 1 133 ? -7.225 -9.268 3.280 1.00 95.50 133 MET A CA 1
ATOM 946 C C . MET A 1 133 ? -8.637 -9.806 3.030 1.00 95.50 133 MET A C 1
ATOM 948 O O . MET A 1 133 ? -9.456 -9.792 3.951 1.00 95.50 133 MET A O 1
ATOM 952 N N . ILE A 1 134 ? -8.926 -10.340 1.838 1.00 88.81 134 ILE A N 1
ATOM 953 C CA . ILE A 1 134 ? -10.208 -11.003 1.548 1.00 88.81 134 ILE A CA 1
ATOM 954 C C . ILE A 1 134 ? -10.436 -12.169 2.518 1.00 88.81 134 ILE A C 1
ATOM 956 O O . ILE A 1 134 ? -11.500 -12.244 3.139 1.00 88.81 134 ILE A O 1
ATOM 960 N N . VAL A 1 135 ? -9.426 -13.022 2.728 1.00 87.38 135 VAL A N 1
ATOM 961 C CA . VAL A 1 135 ? -9.499 -14.125 3.703 1.00 87.38 135 VAL A CA 1
ATOM 962 C C . VAL A 1 135 ? -9.828 -13.586 5.101 1.00 87.38 135 VAL A C 1
ATOM 964 O O . VAL A 1 135 ? -10.791 -14.032 5.729 1.00 87.38 135 VAL A O 1
ATOM 967 N N . ILE A 1 136 ? -9.103 -12.565 5.569 1.00 91.88 136 ILE A N 1
ATOM 968 C CA . ILE A 1 136 ? -9.289 -11.955 6.900 1.00 91.88 136 ILE A CA 1
ATOM 969 C C . ILE A 1 136 ? -10.708 -11.394 7.103 1.00 91.88 136 ILE A C 1
ATOM 971 O O . ILE A 1 136 ? -11.288 -11.517 8.194 1.00 91.88 136 ILE A O 1
ATOM 975 N N . VAL A 1 137 ? -11.272 -10.768 6.068 1.00 90.00 137 VAL A N 1
ATOM 976 C CA . VAL A 1 137 ? -12.609 -10.153 6.089 1.00 90.00 137 VAL A CA 1
ATOM 977 C C . VAL A 1 137 ? -13.722 -11.209 6.091 1.00 90.00 137 VAL A C 1
ATOM 979 O O . VAL A 1 137 ? -14.744 -11.035 6.775 1.00 90.00 137 VAL A O 1
ATOM 982 N N . LEU A 1 138 ? -13.529 -12.310 5.359 1.00 88.25 138 LEU A N 1
ATOM 983 C CA . LEU A 1 138 ? -14.481 -13.421 5.280 1.00 88.25 138 LEU A CA 1
ATOM 984 C C . LEU A 1 138 ? -14.554 -14.219 6.585 1.00 88.25 138 LEU A C 1
ATOM 986 O O . LEU A 1 138 ? -15.632 -14.694 6.953 1.00 88.25 138 LEU A O 1
ATOM 990 N N . MET A 1 139 ? -13.445 -14.320 7.325 1.00 90.56 139 MET A N 1
ATOM 991 C CA . MET A 1 139 ? -13.405 -15.111 8.552 1.00 90.56 139 MET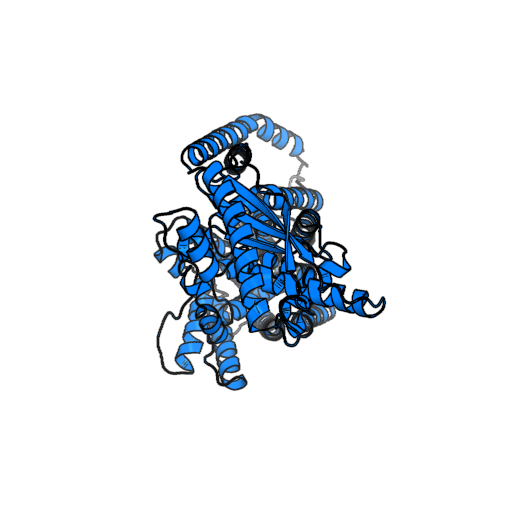 A CA 1
ATOM 992 C C . MET A 1 139 ? -14.425 -14.641 9.607 1.00 90.56 139 MET A C 1
ATOM 994 O O . MET A 1 139 ? -14.593 -13.436 9.848 1.00 90.56 139 MET A O 1
ATOM 998 N N . PRO A 1 140 ? -15.090 -15.568 10.323 1.00 87.12 140 PRO A N 1
ATOM 999 C CA . PRO A 1 140 ? -15.987 -15.217 11.418 1.00 87.12 140 PRO A CA 1
ATOM 1000 C C . PRO A 1 140 ? -15.238 -14.510 12.560 1.00 87.12 140 PRO A C 1
ATOM 1002 O O . PRO A 1 140 ? -14.044 -14.701 12.773 1.00 87.12 140 PRO A O 1
ATOM 1005 N N . VAL A 1 141 ? -15.944 -13.682 13.334 1.00 89.69 141 VAL A N 1
ATOM 1006 C CA . VAL A 1 141 ? -15.383 -12.922 14.475 1.00 89.69 141 VAL A CA 1
ATOM 1007 C C . VAL A 1 141 ? -15.479 -13.696 15.797 1.00 89.69 141 VAL A C 1
ATOM 1009 O O . VAL A 1 141 ? -15.988 -13.216 16.819 1.00 89.69 141 VAL A O 1
ATOM 1012 N N . ASN A 1 142 ? -15.009 -14.939 15.751 1.00 88.50 142 ASN A N 1
ATOM 1013 C CA . ASN A 1 142 ? -14.871 -15.868 16.873 1.00 88.50 142 ASN A CA 1
ATOM 1014 C C . ASN A 1 142 ? -13.402 -16.321 17.001 1.00 88.50 142 ASN A C 1
ATOM 1016 O O . ASN A 1 142 ? -12.568 -15.919 16.197 1.00 88.50 142 ASN A O 1
ATOM 1020 N N . LEU A 1 143 ? -13.080 -17.131 18.014 1.00 90.69 143 LEU A N 1
ATOM 1021 C CA . LEU A 1 143 ? -11.702 -17.568 18.264 1.00 90.69 143 LEU A CA 1
ATOM 1022 C C . LEU A 1 143 ? -11.092 -18.303 17.060 1.00 90.69 143 LEU A C 1
ATOM 1024 O O . LEU A 1 143 ? -9.987 -17.967 16.657 1.00 90.69 143 LEU A O 1
ATOM 1028 N N . ALA A 1 144 ? -11.831 -19.237 16.455 1.00 90.31 144 ALA A N 1
ATOM 1029 C CA . ALA A 1 144 ? -11.372 -19.975 15.279 1.00 90.31 144 ALA A CA 1
ATOM 1030 C C . ALA A 1 144 ? -11.014 -19.036 14.115 1.00 90.31 144 ALA A C 1
ATOM 1032 O O . ALA A 1 144 ? -9.940 -19.146 13.537 1.00 90.31 144 ALA A O 1
ATOM 1033 N N . GLY A 1 145 ? -11.866 -18.050 13.823 1.00 91.06 145 GLY A N 1
ATOM 1034 C CA . GLY A 1 145 ? -11.575 -17.065 12.787 1.00 91.06 145 GLY A CA 1
ATOM 1035 C C . GLY A 1 145 ? -10.395 -16.152 13.131 1.00 91.06 145 GLY A C 1
ATOM 1036 O O . GLY A 1 145 ? -9.669 -15.760 12.230 1.00 91.06 145 GLY A O 1
ATOM 1037 N N . GLU A 1 146 ? -10.157 -15.830 14.407 1.00 94.19 146 GLU A N 1
ATOM 1038 C CA . GLU A 1 146 ? -8.949 -15.091 14.814 1.00 94.19 146 GLU A CA 1
ATOM 1039 C C . GLU A 1 146 ? -7.673 -15.930 14.637 1.00 94.19 146 GLU A C 1
ATOM 1041 O O . GLU A 1 146 ? -6.663 -15.382 14.207 1.00 94.19 146 GLU A O 1
ATOM 1046 N N . ILE A 1 147 ? -7.723 -17.243 14.900 1.00 94.62 147 ILE A N 1
ATOM 1047 C CA . ILE A 1 147 ? -6.601 -18.161 14.635 1.00 94.62 147 ILE A CA 1
ATOM 1048 C C . ILE A 1 147 ? -6.280 -18.177 13.139 1.00 94.62 147 ILE A C 1
ATOM 1050 O O . ILE A 1 147 ? -5.122 -18.016 12.769 1.00 94.62 147 ILE A O 1
ATOM 1054 N N . VAL A 1 148 ? -7.298 -18.287 12.278 1.00 92.56 148 VAL A N 1
ATOM 1055 C CA . VAL A 1 148 ? -7.100 -18.252 10.819 1.00 92.56 148 VAL A CA 1
ATOM 1056 C C . VAL A 1 148 ? -6.552 -16.900 10.356 1.00 92.56 148 VAL A C 1
ATOM 1058 O O . VAL A 1 148 ? -5.694 -16.866 9.485 1.00 92.56 148 VAL A O 1
ATOM 1061 N N . VAL A 1 149 ? -6.981 -15.781 10.953 1.00 95.25 149 VAL A N 1
ATOM 1062 C CA . VAL A 1 149 ? -6.409 -14.455 10.651 1.00 95.25 149 VAL A CA 1
ATOM 1063 C C . VAL A 1 149 ? -4.923 -14.398 11.004 1.00 95.25 149 VAL A C 1
ATOM 1065 O O . VAL A 1 149 ? -4.129 -13.936 10.191 1.00 95.25 149 VAL A O 1
ATOM 1068 N N . VAL A 1 150 ? -4.530 -14.880 12.188 1.00 97.19 150 VAL A N 1
ATOM 1069 C CA . VAL A 1 150 ? -3.113 -14.922 12.589 1.00 97.19 150 VAL A CA 1
ATOM 1070 C C . VAL A 1 150 ? -2.317 -15.848 11.669 1.00 97.19 150 VAL A C 1
ATOM 1072 O O . VAL A 1 150 ? -1.235 -15.467 11.236 1.00 97.19 150 VAL A O 1
ATOM 1075 N N . ALA A 1 151 ? -2.867 -17.011 11.313 1.00 92.81 151 ALA A N 1
ATOM 1076 C CA . ALA A 1 151 ? -2.244 -17.939 10.375 1.00 92.81 151 ALA A CA 1
ATOM 1077 C C . ALA A 1 151 ? -2.072 -17.321 8.978 1.00 92.81 151 ALA A C 1
ATOM 1079 O O . ALA A 1 151 ? -1.009 -17.459 8.388 1.00 92.81 151 ALA A O 1
ATOM 1080 N N . ALA A 1 152 ? -3.064 -16.582 8.473 1.00 92.19 152 ALA A N 1
ATOM 1081 C CA . ALA A 1 152 ? -2.968 -15.886 7.191 1.00 92.19 152 ALA A CA 1
ATOM 1082 C C . ALA A 1 152 ? -1.886 -14.792 7.209 1.00 92.19 152 ALA A C 1
ATOM 1084 O O . ALA A 1 152 ? -1.103 -14.689 6.270 1.00 92.19 152 ALA A O 1
ATOM 1085 N N . LEU A 1 153 ? -1.802 -14.002 8.288 1.00 95.62 153 LEU A N 1
ATOM 1086 C CA . LEU A 1 153 ? -0.742 -12.999 8.451 1.00 95.62 153 LEU A CA 1
ATOM 1087 C C . LEU A 1 153 ? 0.647 -13.651 8.563 1.00 95.62 153 LEU A C 1
ATOM 1089 O O . LEU A 1 153 ? 1.602 -13.139 7.989 1.00 95.62 153 LEU A O 1
ATOM 1093 N N . ALA A 1 154 ? 0.757 -14.782 9.263 1.00 93.06 154 ALA A N 1
ATOM 1094 C CA . ALA A 1 154 ? 2.002 -15.538 9.374 1.00 93.06 154 ALA A CA 1
ATOM 1095 C C . ALA A 1 154 ? 2.420 -16.170 8.037 1.00 93.06 154 ALA A C 1
ATOM 1097 O O . ALA A 1 154 ? 3.591 -16.099 7.692 1.00 93.06 154 ALA A O 1
ATOM 1098 N N . LEU A 1 155 ? 1.472 -16.704 7.259 1.00 88.38 155 LEU A N 1
ATOM 1099 C CA . LEU A 1 155 ? 1.721 -17.263 5.926 1.00 88.38 155 LEU A CA 1
ATOM 1100 C C . LEU A 1 155 ? 2.233 -16.194 4.952 1.00 88.38 155 LEU A C 1
ATOM 1102 O O . LEU A 1 155 ? 3.179 -16.433 4.211 1.00 88.38 155 LEU A O 1
ATOM 1106 N N . LEU A 1 156 ? 1.665 -14.983 4.993 1.00 89.88 156 LEU A N 1
ATOM 1107 C CA . LEU A 1 156 ? 2.226 -13.840 4.261 1.00 89.88 156 LEU A CA 1
ATOM 1108 C C . LEU A 1 156 ? 3.660 -13.522 4.719 1.00 89.88 156 LEU A C 1
ATOM 1110 O O . LEU A 1 156 ? 4.478 -13.075 3.919 1.00 89.88 156 LEU A O 1
ATOM 1114 N N . GLY A 1 157 ? 3.964 -13.759 5.996 1.00 88.19 157 GLY A N 1
ATOM 1115 C CA . GLY A 1 157 ? 5.301 -13.651 6.574 1.00 88.19 157 GLY A CA 1
ATOM 1116 C C . GLY A 1 157 ? 6.289 -14.664 6.008 1.00 88.19 157 GLY A C 1
ATOM 1117 O O . GLY A 1 157 ? 7.382 -14.278 5.606 1.00 88.19 157 GLY A O 1
ATOM 1118 N N . THR A 1 158 ? 5.915 -15.941 5.972 1.00 85.62 158 THR A N 1
ATOM 1119 C CA . THR A 1 158 ? 6.821 -17.032 5.587 1.00 85.62 158 THR A CA 1
ATOM 1120 C C . THR A 1 158 ? 6.993 -17.151 4.081 1.00 85.62 158 THR A C 1
ATOM 1122 O O . THR A 1 158 ? 8.119 -17.281 3.616 1.00 85.62 158 THR A O 1
ATOM 1125 N N . GLU A 1 159 ? 5.902 -17.050 3.320 1.00 81.31 159 GLU A N 1
ATOM 1126 C CA . GLU A 1 159 ? 5.913 -17.361 1.884 1.00 81.31 159 GLU A CA 1
ATOM 1127 C C . GLU A 1 159 ? 6.163 -16.148 0.999 1.00 81.31 159 GLU A C 1
ATOM 1129 O O . GLU A 1 159 ? 6.408 -16.293 -0.195 1.00 81.31 159 GLU A O 1
ATOM 1134 N N . TYR A 1 160 ? 6.038 -14.937 1.546 1.00 81.88 160 TYR A N 1
ATOM 1135 C CA . TYR A 1 160 ? 6.035 -13.743 0.715 1.00 81.88 160 TYR A CA 1
ATOM 1136 C C . TYR A 1 160 ? 6.966 -12.646 1.206 1.00 81.88 160 TYR A C 1
ATOM 1138 O O . TYR A 1 160 ? 7.882 -12.233 0.491 1.00 81.88 160 TYR A O 1
ATOM 1146 N N . ARG A 1 161 ? 6.728 -12.132 2.413 1.00 82.62 161 ARG A N 1
ATOM 1147 C CA . ARG A 1 161 ? 7.469 -10.994 2.955 1.00 82.62 161 ARG A CA 1
ATOM 1148 C C . ARG A 1 161 ? 7.614 -11.121 4.464 1.00 82.62 161 ARG A C 1
ATOM 1150 O O . ARG A 1 161 ? 6.666 -10.871 5.204 1.00 82.62 161 ARG A O 1
ATOM 1157 N N . THR A 1 162 ? 8.836 -11.403 4.907 1.00 85.25 162 THR A N 1
ATOM 1158 C CA . THR A 1 162 ? 9.214 -11.722 6.299 1.00 85.25 162 THR A CA 1
ATOM 1159 C C . THR A 1 162 ? 8.672 -10.754 7.352 1.00 85.25 162 THR A C 1
ATOM 1161 O O . THR A 1 162 ? 8.278 -11.178 8.439 1.00 85.25 162 THR A O 1
ATOM 1164 N N . TYR A 1 163 ? 8.562 -9.461 7.039 1.00 88.19 163 TYR A N 1
ATOM 1165 C CA . TYR A 1 163 ? 8.028 -8.465 7.970 1.00 88.19 163 TYR A CA 1
ATOM 1166 C C . TYR A 1 163 ? 6.536 -8.662 8.314 1.00 88.19 163 TYR A C 1
ATOM 1168 O O . TYR A 1 163 ? 6.072 -8.143 9.331 1.00 88.19 163 TYR A O 1
ATOM 1176 N N . TRP A 1 164 ? 5.759 -9.431 7.539 1.00 93.62 164 TRP A N 1
ATOM 1177 C CA . TRP A 1 164 ? 4.373 -9.773 7.897 1.00 93.62 164 TRP A CA 1
ATOM 1178 C C . TRP A 1 164 ? 4.280 -10.659 9.143 1.00 93.62 164 TRP A C 1
ATOM 1180 O O . TRP A 1 164 ? 3.285 -10.586 9.867 1.00 93.62 164 TRP A O 1
ATOM 1190 N N . SER A 1 165 ? 5.346 -11.384 9.488 1.00 92.62 165 SER A N 1
ATOM 1191 C CA . SER A 1 165 ? 5.463 -12.064 10.783 1.00 92.62 165 SER A CA 1
ATOM 1192 C C . SER A 1 165 ? 5.416 -11.063 11.945 1.00 92.62 165 SER A C 1
ATOM 1194 O O . SER A 1 165 ? 4.753 -11.304 12.955 1.00 92.62 165 SER A O 1
ATOM 1196 N N . ILE A 1 166 ? 6.032 -9.886 11.780 1.00 94.56 166 ILE A N 1
ATOM 1197 C CA . ILE A 1 166 ? 5.974 -8.791 12.762 1.00 94.56 166 ILE A CA 1
ATOM 1198 C C . ILE A 1 166 ? 4.548 -8.222 12.825 1.00 94.56 166 ILE A C 1
ATOM 1200 O O . ILE A 1 166 ? 4.012 -8.020 13.917 1.00 94.56 166 ILE A O 1
ATOM 1204 N N . VAL A 1 167 ? 3.886 -8.042 11.671 1.00 97.69 167 VAL A N 1
ATOM 1205 C CA . VAL A 1 167 ? 2.473 -7.616 11.608 1.00 97.69 167 VAL A CA 1
ATOM 1206 C C . VAL A 1 167 ? 1.574 -8.585 12.386 1.00 97.69 167 VAL A C 1
ATOM 1208 O O . VAL A 1 167 ? 0.719 -8.132 13.150 1.00 97.69 167 VAL A O 1
ATOM 1211 N N . ALA A 1 168 ? 1.779 -9.899 12.246 1.00 97.75 168 ALA A N 1
ATOM 1212 C CA . ALA A 1 168 ? 1.015 -10.927 12.953 1.00 97.75 168 ALA A CA 1
ATOM 1213 C C . ALA A 1 168 ? 1.174 -10.819 14.481 1.00 97.75 168 ALA A C 1
ATOM 1215 O O . ALA A 1 168 ? 0.178 -10.817 15.211 1.00 97.75 168 ALA A O 1
ATOM 1216 N N . VAL A 1 169 ? 2.407 -10.653 14.971 1.00 97.62 169 VAL A N 1
ATOM 1217 C CA . VAL A 1 169 ? 2.690 -10.481 16.408 1.00 97.62 169 VAL A CA 1
ATOM 1218 C C . VAL A 1 169 ? 2.043 -9.201 16.943 1.00 97.62 169 VAL A C 1
ATOM 1220 O O . VAL A 1 169 ? 1.304 -9.238 17.932 1.00 97.62 169 VAL A O 1
ATOM 1223 N N . ILE A 1 170 ? 2.250 -8.070 16.263 1.00 98.31 170 ILE A N 1
ATOM 1224 C CA . ILE A 1 170 ? 1.673 -6.778 16.659 1.00 98.31 170 ILE A CA 1
ATOM 1225 C C . ILE A 1 170 ? 0.142 -6.838 16.629 1.00 98.31 170 ILE A C 1
ATOM 1227 O O . ILE A 1 170 ? -0.511 -6.300 17.524 1.00 98.31 170 ILE A O 1
ATOM 1231 N N . TYR A 1 171 ? -0.447 -7.536 15.652 1.00 98.31 171 TYR A N 1
ATOM 1232 C CA . TYR A 1 171 ? -1.891 -7.754 15.562 1.00 98.31 171 TYR A CA 1
ATOM 1233 C C . TYR A 1 171 ? -2.447 -8.436 16.805 1.00 98.31 171 TYR A C 1
ATOM 1235 O O . TYR A 1 171 ? -3.409 -7.929 17.386 1.00 98.31 171 TYR A O 1
ATOM 1243 N N . VAL A 1 172 ? -1.830 -9.524 17.269 1.00 97.69 172 VAL A N 1
ATOM 1244 C CA . VAL A 1 172 ? -2.269 -10.209 18.493 1.00 97.69 172 VAL A CA 1
ATOM 1245 C C . VAL A 1 172 ? -2.226 -9.254 19.689 1.00 97.69 172 VAL A C 1
ATOM 1247 O O . VAL A 1 172 ? -3.213 -9.132 20.423 1.00 97.69 172 VAL A O 1
ATOM 1250 N N . VAL A 1 173 ? -1.129 -8.509 19.852 1.00 97.19 173 VAL A N 1
ATOM 1251 C CA . VAL A 1 173 ? -0.976 -7.547 20.954 1.00 97.19 173 VAL A CA 1
ATOM 1252 C C . VAL A 1 173 ? -2.027 -6.435 20.872 1.00 97.19 173 VAL A C 1
ATOM 1254 O O . VAL A 1 173 ? -2.735 -6.183 21.851 1.00 97.19 173 VAL A O 1
ATOM 1257 N N . LEU A 1 174 ? -2.208 -5.808 19.706 1.00 96.19 174 LEU A N 1
ATOM 1258 C CA . LEU A 1 174 ? -3.214 -4.765 19.497 1.00 96.19 174 LEU A CA 1
ATOM 1259 C C . LEU A 1 174 ? -4.633 -5.284 19.735 1.00 96.19 174 LEU A C 1
ATOM 1261 O O . LEU A 1 174 ? -5.424 -4.614 20.403 1.00 96.19 174 LEU A O 1
ATOM 1265 N N . ARG A 1 175 ? -4.968 -6.490 19.267 1.00 94.19 175 ARG A N 1
ATOM 1266 C CA . ARG A 1 175 ? -6.287 -7.099 19.495 1.00 94.19 175 ARG A CA 1
ATOM 1267 C C . ARG A 1 175 ? -6.584 -7.265 20.977 1.00 94.19 175 ARG A C 1
ATOM 1269 O O . ARG A 1 175 ? -7.703 -6.955 21.395 1.00 94.19 175 ARG A O 1
ATOM 1276 N N . LEU A 1 176 ? -5.602 -7.698 21.765 1.00 92.75 176 LEU A N 1
ATOM 1277 C CA . LEU A 1 176 ? -5.730 -7.817 23.216 1.00 92.75 176 LEU A CA 1
ATOM 1278 C C . LEU A 1 176 ? -5.871 -6.439 23.877 1.00 92.75 176 LEU A C 1
ATOM 1280 O O . LEU A 1 176 ? -6.773 -6.239 24.692 1.00 92.75 176 LEU A O 1
ATOM 1284 N N . LEU A 1 177 ? -5.038 -5.464 23.505 1.00 91.69 177 LEU A N 1
ATOM 1285 C CA . LEU A 1 177 ? -5.054 -4.119 24.093 1.00 91.69 177 LEU A CA 1
ATOM 1286 C C . LEU A 1 177 ? -6.340 -3.335 23.789 1.00 91.69 177 LEU A C 1
ATOM 1288 O O . LEU A 1 177 ? -6.833 -2.621 24.669 1.00 91.69 177 LEU A O 1
ATOM 1292 N N . LEU A 1 178 ? -6.906 -3.491 22.587 1.00 88.38 178 LEU A N 1
ATOM 1293 C CA . LEU A 1 178 ? -8.178 -2.875 22.188 1.00 88.38 178 LEU A CA 1
ATOM 1294 C C . LEU A 1 178 ? -9.395 -3.559 22.833 1.00 88.38 178 LEU A C 1
ATOM 1296 O O . LEU A 1 178 ? -10.422 -2.913 23.048 1.00 88.38 178 LEU A O 1
ATOM 1300 N N . ALA A 1 179 ? -9.293 -4.851 23.165 1.00 81.12 179 ALA A N 1
ATOM 1301 C CA . ALA A 1 179 ? -10.359 -5.604 23.829 1.00 81.12 179 ALA A CA 1
ATOM 1302 C C . ALA A 1 179 ? -10.356 -5.463 25.366 1.00 81.12 179 ALA A C 1
ATOM 1304 O O . ALA A 1 179 ? -11.381 -5.727 26.005 1.00 81.12 179 ALA A O 1
ATOM 1305 N N . ARG A 1 180 ? -9.234 -5.053 25.978 1.00 76.88 180 ARG A N 1
ATOM 1306 C CA . ARG A 1 180 ? -9.101 -4.908 27.438 1.00 76.88 180 ARG A CA 1
ATOM 1307 C C . ARG A 1 180 ? -10.011 -3.807 27.992 1.00 76.88 180 ARG A C 1
ATOM 1309 O O . ARG A 1 180 ? -9.925 -2.639 27.604 1.00 76.88 180 ARG A O 1
ATOM 1316 N N . ARG A 1 181 ? -10.814 -4.165 29.003 1.00 65.50 181 ARG A N 1
ATOM 1317 C CA . ARG A 1 181 ? -11.474 -3.201 29.898 1.00 65.50 181 ARG A CA 1
ATOM 1318 C C . ARG A 1 181 ? -10.396 -2.511 30.728 1.00 65.50 181 ARG A C 1
ATOM 1320 O O . ARG A 1 181 ? -9.851 -3.105 31.648 1.00 65.50 181 ARG A O 1
ATOM 1327 N N . THR A 1 182 ? -10.063 -1.268 30.410 1.00 55.19 182 THR A N 1
ATOM 1328 C CA . THR A 1 182 ? -9.109 -0.502 31.222 1.00 55.19 182 THR A CA 1
ATOM 1329 C C . THR A 1 182 ? -9.802 0.149 32.402 1.00 55.19 182 THR A C 1
ATOM 1331 O O . THR A 1 182 ? -10.399 1.222 32.287 1.00 55.19 182 THR A O 1
ATOM 1334 N N . THR A 1 183 ? -9.683 -0.512 33.542 1.00 50.88 183 THR A N 1
ATOM 1335 C CA . THR A 1 183 ? -9.864 0.057 34.874 1.00 50.88 183 THR A CA 1
ATOM 1336 C C . THR A 1 183 ? -8.486 0.129 35.517 1.00 50.88 183 THR A C 1
ATOM 1338 O O . THR A 1 183 ? -7.842 -0.904 35.674 1.00 50.88 183 THR A O 1
ATOM 1341 N N . VAL A 1 184 ? -8.015 1.331 35.848 1.00 47.75 184 VAL A N 1
ATOM 1342 C CA . VAL A 1 184 ? -6.773 1.530 36.614 1.00 47.75 184 VAL A CA 1
ATOM 1343 C C . VAL A 1 184 ? -7.163 2.222 37.912 1.00 47.75 184 VAL A C 1
ATOM 1345 O O . VAL A 1 184 ? -7.829 3.254 37.874 1.00 47.75 184 VAL A O 1
ATOM 1348 N N . SER A 1 185 ? -6.795 1.626 39.049 1.00 48.59 185 SER A N 1
ATOM 1349 C CA . SER A 1 185 ? -7.091 2.144 40.395 1.00 48.59 185 SER A CA 1
ATOM 1350 C C . SER A 1 185 ? -8.577 2.494 40.612 1.00 48.59 185 SER A C 1
ATOM 1352 O O . SER A 1 185 ? -8.935 3.602 41.002 1.00 48.59 185 SER A O 1
ATOM 1354 N N . GLY A 1 186 ? -9.483 1.585 40.227 1.00 53.38 186 GLY A N 1
ATOM 1355 C CA . GLY A 1 186 ? -10.939 1.762 40.369 1.00 53.38 186 GLY A CA 1
ATOM 1356 C C . GLY A 1 186 ? -11.591 2.796 39.433 1.00 53.38 186 GLY A C 1
ATOM 1357 O O . GLY A 1 186 ? -12.811 2.783 39.268 1.00 53.38 186 GLY A O 1
ATOM 1358 N N . ARG A 1 187 ? -10.816 3.648 38.746 1.00 51.25 187 ARG A N 1
ATOM 1359 C CA . ARG A 1 187 ? -11.327 4.680 37.829 1.00 51.25 187 ARG A CA 1
ATOM 1360 C C . ARG A 1 187 ? -11.368 4.157 36.389 1.00 51.25 187 ARG A C 1
ATOM 1362 O O . ARG A 1 187 ? -10.396 3.605 35.865 1.00 51.25 187 ARG A O 1
ATOM 1369 N N . ARG A 1 188 ? -12.519 4.316 35.721 1.00 58.00 188 ARG A N 1
ATOM 1370 C CA . ARG A 1 188 ? -12.669 3.992 34.290 1.00 58.00 188 ARG A CA 1
ATOM 1371 C C . ARG A 1 188 ? -11.856 4.994 33.471 1.00 58.00 188 ARG A C 1
ATOM 1373 O O . ARG A 1 188 ? -12.170 6.181 33.480 1.00 58.00 188 ARG A O 1
ATOM 1380 N N . ILE A 1 189 ? -10.844 4.523 32.745 1.00 58.16 189 ILE A N 1
ATOM 1381 C CA . ILE A 1 189 ? -10.097 5.373 31.811 1.00 58.16 189 ILE A CA 1
ATOM 1382 C C . ILE A 1 189 ? -10.989 5.649 30.600 1.00 58.16 189 ILE A C 1
ATOM 1384 O O . ILE A 1 189 ? -11.447 4.716 29.934 1.00 58.16 189 ILE A O 1
ATOM 1388 N N . THR A 1 190 ? -11.222 6.926 30.296 1.00 64.50 190 THR A N 1
ATOM 1389 C CA . THR A 1 190 ? -11.886 7.337 29.059 1.00 64.50 190 THR A CA 1
ATOM 1390 C C . THR A 1 190 ? -11.016 6.941 27.869 1.00 64.50 190 THR A C 1
ATOM 1392 O O . THR A 1 190 ? -9.827 7.246 27.797 1.00 64.50 190 THR A O 1
ATOM 1395 N N . ALA A 1 191 ? -11.592 6.209 26.919 1.00 76.44 191 ALA A N 1
ATOM 1396 C CA . ALA A 1 191 ? -10.889 5.867 25.692 1.00 76.44 191 ALA A CA 1
ATOM 1397 C C . ALA A 1 191 ? -10.739 7.126 24.824 1.00 76.44 191 ALA A C 1
ATOM 1399 O O . ALA A 1 191 ? -11.715 7.650 24.272 1.00 76.44 191 ALA A O 1
ATOM 1400 N N . THR A 1 192 ? -9.504 7.617 24.746 1.00 87.25 192 THR A N 1
ATOM 1401 C CA . THR A 1 192 ? -9.088 8.794 23.980 1.00 87.25 192 THR A CA 1
ATOM 1402 C C . THR A 1 192 ? -8.175 8.387 22.819 1.00 87.25 192 THR A C 1
ATOM 1404 O O . THR A 1 192 ? -7.472 7.378 22.937 1.00 87.25 192 THR A O 1
ATOM 1407 N N . PRO A 1 193 ? -8.124 9.175 21.728 1.00 92.31 193 PRO A N 1
ATOM 1408 C CA . PRO A 1 193 ? -7.165 8.955 20.641 1.00 92.31 193 PRO A CA 1
ATOM 1409 C C . PRO A 1 193 ? -5.718 8.880 21.142 1.00 92.31 193 PRO A C 1
ATOM 1411 O O . PRO A 1 193 ? -4.968 7.992 20.750 1.00 92.31 193 PRO A O 1
ATOM 1414 N N . TRP A 1 194 ? -5.367 9.713 22.127 1.00 92.00 194 TRP A N 1
ATOM 1415 C CA . TRP A 1 194 ? -4.067 9.710 22.805 1.00 9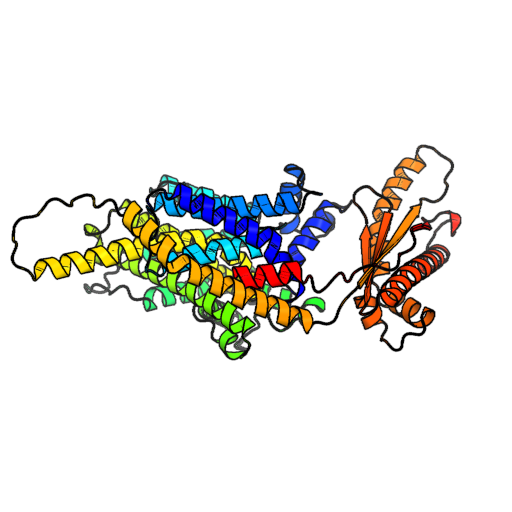2.00 194 TRP A CA 1
ATOM 1416 C C . TRP A 1 194 ? -3.662 8.363 23.407 1.00 92.00 194 TRP A C 1
ATOM 1418 O O . TRP A 1 194 ? -2.476 8.057 23.508 1.00 92.00 194 TRP A O 1
ATOM 1428 N N . ARG A 1 195 ? -4.618 7.529 23.829 1.00 91.31 195 ARG A N 1
ATOM 1429 C CA . ARG A 1 195 ? -4.294 6.174 24.287 1.00 91.31 195 ARG A CA 1
ATOM 1430 C C . ARG A 1 195 ? -3.839 5.291 23.128 1.00 91.31 195 ARG A C 1
ATOM 1432 O O . ARG A 1 195 ? -2.867 4.565 23.298 1.00 91.31 195 ARG A O 1
ATOM 1439 N N . VAL A 1 196 ? -4.534 5.337 21.993 1.00 94.62 196 VAL A N 1
ATOM 1440 C CA . VAL A 1 196 ? -4.167 4.550 20.807 1.00 94.62 196 VAL A CA 1
ATOM 1441 C C . VAL A 1 196 ? -2.807 5.009 20.289 1.00 94.62 196 VAL A C 1
ATOM 1443 O O . VAL A 1 196 ? -1.937 4.171 20.098 1.00 94.62 196 VAL A O 1
ATOM 1446 N N . LEU A 1 197 ? -2.579 6.322 20.188 1.00 97.31 197 LEU A N 1
ATOM 1447 C CA . LEU A 1 197 ? -1.291 6.882 19.764 1.00 97.31 197 LEU A CA 1
ATOM 1448 C C . LEU A 1 197 ? -0.128 6.428 20.660 1.00 97.31 197 LEU A C 1
ATOM 1450 O O . LEU A 1 197 ? 0.894 5.990 20.148 1.00 97.31 197 LEU A O 1
ATOM 1454 N N . ARG A 1 198 ? -0.298 6.434 21.992 1.00 96.12 198 ARG A N 1
ATOM 1455 C CA . ARG A 1 198 ? 0.727 5.915 22.919 1.00 96.12 198 ARG A CA 1
ATOM 1456 C C . ARG A 1 198 ? 0.988 4.421 22.751 1.00 96.12 198 ARG A C 1
ATOM 1458 O O . ARG A 1 198 ? 2.131 3.999 22.870 1.00 96.12 198 ARG A O 1
ATOM 1465 N N . ILE A 1 199 ? -0.051 3.625 22.489 1.00 95.81 199 ILE A N 1
ATOM 1466 C CA . ILE A 1 199 ? 0.113 2.194 22.204 1.00 95.81 199 ILE A CA 1
ATOM 1467 C C . ILE A 1 199 ? 0.916 2.008 20.913 1.00 95.81 199 ILE A C 1
ATOM 1469 O O . ILE A 1 199 ? 1.853 1.222 20.909 1.00 95.81 199 ILE A O 1
ATOM 1473 N N . LEU A 1 200 ? 0.591 2.745 19.847 1.00 98.31 200 LEU A N 1
ATOM 1474 C CA . LEU A 1 200 ? 1.316 2.665 18.576 1.00 98.31 200 LEU A CA 1
ATOM 1475 C C . LEU A 1 200 ? 2.772 3.110 18.729 1.00 98.31 200 LEU A C 1
ATOM 1477 O O . LEU A 1 200 ? 3.659 2.405 18.264 1.00 98.31 200 LEU A O 1
ATOM 1481 N N . ALA A 1 201 ? 3.030 4.211 19.438 1.00 98.31 201 ALA A N 1
ATOM 1482 C CA . ALA A 1 201 ? 4.387 4.669 19.728 1.00 98.31 201 ALA A CA 1
ATOM 1483 C C . ALA A 1 201 ? 5.186 3.621 20.520 1.00 98.31 201 ALA A C 1
ATOM 1485 O O . ALA A 1 201 ? 6.312 3.305 20.152 1.00 98.31 201 ALA A O 1
ATOM 1486 N N . LEU A 1 202 ? 4.588 3.017 21.555 1.00 98.25 202 LEU A N 1
ATOM 1487 C CA . LEU A 1 202 ? 5.236 1.955 22.330 1.00 98.25 202 LEU A CA 1
ATOM 1488 C C . LEU A 1 202 ? 5.522 0.715 21.475 1.00 98.25 202 LEU A C 1
ATOM 1490 O O . LEU A 1 202 ? 6.616 0.172 21.543 1.00 98.25 202 LEU A O 1
ATOM 1494 N N . LEU A 1 203 ? 4.560 0.264 20.667 1.00 98.38 203 LEU A N 1
ATOM 1495 C CA . LEU A 1 203 ? 4.746 -0.899 19.794 1.00 98.38 203 LEU A CA 1
ATOM 1496 C C . LEU A 1 203 ? 5.806 -0.644 18.722 1.00 98.38 203 LEU A C 1
ATOM 1498 O O . LEU A 1 203 ? 6.588 -1.542 18.438 1.00 98.38 203 LEU A O 1
ATOM 1502 N N . SER A 1 204 ? 5.869 0.575 18.185 1.00 98.06 204 SER A N 1
ATOM 1503 C CA . SER A 1 204 ? 6.909 0.986 17.235 1.00 98.06 204 SER A CA 1
ATOM 1504 C C . SER A 1 204 ? 8.284 0.990 17.895 1.00 98.06 204 SER A C 1
ATOM 1506 O O . SER A 1 204 ? 9.235 0.466 17.326 1.00 98.06 204 SER A O 1
ATOM 1508 N N . ALA A 1 205 ? 8.378 1.495 19.129 1.00 98.25 205 ALA A N 1
ATOM 1509 C CA . ALA A 1 205 ? 9.626 1.484 19.880 1.00 98.25 205 ALA A CA 1
ATOM 1510 C C . ALA A 1 205 ? 10.098 0.057 20.205 1.00 98.25 205 ALA A C 1
ATOM 1512 O O . ALA A 1 205 ? 11.270 -0.263 20.031 1.00 98.25 205 ALA A O 1
ATOM 1513 N N . LEU A 1 206 ? 9.180 -0.816 20.637 1.00 98.00 206 LEU A N 1
ATOM 1514 C CA . LEU A 1 206 ? 9.476 -2.221 20.928 1.00 98.00 206 LEU A CA 1
ATOM 1515 C C . LEU A 1 206 ? 9.865 -3.001 19.668 1.00 98.00 206 LEU A C 1
ATOM 1517 O O . LEU A 1 206 ? 10.789 -3.805 19.725 1.00 98.00 206 LEU A O 1
ATOM 1521 N N . ALA A 1 207 ? 9.190 -2.762 18.540 1.00 96.38 207 ALA A N 1
ATOM 1522 C CA . ALA A 1 207 ? 9.539 -3.377 17.264 1.00 96.38 207 ALA A CA 1
ATOM 1523 C C . ALA A 1 207 ? 10.922 -2.915 16.782 1.00 96.38 207 ALA A C 1
ATOM 1525 O O . ALA A 1 207 ? 11.731 -3.748 16.384 1.00 96.38 207 ALA A O 1
ATOM 1526 N N . GLY A 1 208 ? 11.223 -1.616 16.882 1.00 94.75 208 GLY A N 1
ATOM 1527 C CA . GLY A 1 208 ? 12.542 -1.084 16.541 1.00 94.75 208 GLY A CA 1
ATOM 1528 C C . GLY A 1 208 ? 13.655 -1.651 17.427 1.00 94.75 208 GLY A C 1
ATOM 1529 O O . GLY A 1 208 ? 14.688 -2.079 16.923 1.00 94.75 208 GLY A O 1
ATOM 1530 N N . LEU A 1 209 ? 13.419 -1.747 18.739 1.00 95.88 209 LEU A N 1
ATOM 1531 C CA . LEU A 1 209 ? 14.370 -2.372 19.660 1.00 95.88 209 LEU A CA 1
ATOM 1532 C C . LEU A 1 209 ? 14.569 -3.861 19.344 1.00 95.88 209 LEU A C 1
ATOM 1534 O O . LEU A 1 209 ? 15.691 -4.350 19.404 1.00 95.88 209 LEU A O 1
ATOM 1538 N N . ALA A 1 210 ? 13.502 -4.580 18.986 1.00 93.50 210 ALA A N 1
ATOM 1539 C CA . ALA A 1 210 ? 13.595 -5.982 18.591 1.00 93.50 210 ALA A CA 1
ATOM 1540 C C . ALA A 1 210 ? 14.426 -6.171 17.313 1.00 93.50 210 ALA A C 1
ATOM 1542 O O . ALA A 1 210 ? 15.202 -7.121 17.246 1.00 93.50 210 ALA A O 1
ATOM 1543 N N . VAL A 1 211 ? 14.310 -5.265 16.334 1.00 90.88 211 VAL A N 1
ATOM 1544 C CA . VAL A 1 211 ? 15.182 -5.264 15.148 1.00 90.88 211 VAL A CA 1
ATOM 1545 C C . VAL A 1 211 ? 16.634 -5.044 15.548 1.00 90.88 211 VAL A C 1
ATOM 1547 O O . VAL A 1 211 ? 17.477 -5.849 15.164 1.00 90.88 211 VAL A O 1
ATOM 1550 N N . TRP A 1 212 ? 16.921 -4.038 16.376 1.00 90.12 212 TRP A N 1
ATOM 1551 C CA . TRP A 1 212 ? 18.288 -3.770 16.826 1.00 90.12 212 TRP A CA 1
ATOM 1552 C C . TRP A 1 212 ? 18.905 -4.959 17.575 1.00 90.12 212 TRP A C 1
ATOM 1554 O O . TRP A 1 212 ? 20.012 -5.378 17.260 1.00 90.12 212 TRP A O 1
ATOM 1564 N N . ILE A 1 213 ? 18.166 -5.571 18.507 1.00 91.38 213 ILE A N 1
ATOM 1565 C CA . ILE A 1 213 ? 18.632 -6.761 19.240 1.00 91.38 213 ILE A CA 1
ATOM 1566 C C . ILE A 1 213 ? 18.826 -7.957 18.298 1.00 91.38 213 ILE A C 1
ATOM 1568 O O . ILE A 1 213 ? 19.767 -8.726 18.470 1.00 91.38 213 ILE A O 1
ATOM 1572 N N . GLY A 1 214 ? 17.915 -8.152 17.342 1.00 88.50 214 GLY A N 1
ATOM 1573 C CA . GLY A 1 214 ? 17.904 -9.330 16.476 1.00 88.50 214 GLY A CA 1
ATOM 1574 C C . GLY A 1 214 ? 18.895 -9.276 15.314 1.00 88.50 214 GLY A C 1
ATOM 1575 O O . GLY A 1 214 ? 19.333 -10.326 14.857 1.00 88.50 214 GLY A O 1
ATOM 1576 N N . THR A 1 215 ? 19.231 -8.078 14.833 1.00 87.44 215 THR A N 1
ATOM 1577 C CA . THR A 1 215 ? 20.082 -7.877 13.644 1.00 87.44 215 THR A CA 1
ATOM 1578 C C . THR A 1 215 ? 21.427 -7.234 13.973 1.00 87.44 215 THR A C 1
ATOM 1580 O O . THR A 1 215 ? 22.391 -7.454 13.253 1.00 87.44 215 THR A O 1
ATOM 1583 N N . GLY A 1 216 ? 21.519 -6.475 15.070 1.00 88.06 216 GLY A N 1
ATOM 1584 C CA . GLY A 1 216 ? 22.668 -5.618 15.376 1.00 88.06 216 GLY A CA 1
ATOM 1585 C C . GLY A 1 216 ? 22.644 -4.269 14.648 1.00 88.06 216 GLY A C 1
ATOM 1586 O O . GLY A 1 216 ? 23.407 -3.374 15.014 1.00 88.06 216 GLY A O 1
ATOM 1587 N N . ASP A 1 217 ? 21.745 -4.094 13.678 1.00 90.56 217 ASP A N 1
ATOM 1588 C CA . ASP A 1 217 ? 21.624 -2.879 12.878 1.00 90.56 217 ASP A CA 1
ATOM 1589 C C . ASP A 1 217 ? 20.702 -1.837 13.539 1.00 90.56 217 ASP A C 1
ATOM 1591 O O . ASP A 1 217 ? 19.793 -2.187 14.303 1.00 90.56 217 ASP A O 1
ATOM 1595 N N . PRO A 1 218 ? 20.879 -0.532 13.247 1.00 92.19 218 PRO A N 1
ATOM 1596 C CA . PRO A 1 218 ? 19.922 0.500 13.639 1.00 92.19 218 PRO A CA 1
ATOM 1597 C C . PRO A 1 218 ? 18.485 0.135 13.246 1.00 92.19 218 PRO A C 1
ATOM 1599 O O . PRO A 1 218 ? 18.233 -0.410 12.175 1.00 92.19 218 PRO A O 1
ATOM 1602 N N . ALA A 1 219 ? 17.505 0.488 14.080 1.00 91.81 219 ALA A N 1
ATOM 1603 C CA . ALA A 1 219 ? 16.111 0.091 13.848 1.00 91.81 219 ALA A CA 1
ATOM 1604 C C . ALA A 1 219 ? 15.507 0.611 12.524 1.00 91.81 219 ALA A C 1
ATOM 1606 O O . ALA A 1 219 ? 14.541 0.036 12.026 1.00 91.81 219 ALA A O 1
ATOM 1607 N N . ASP A 1 220 ? 16.051 1.695 11.968 1.00 90.12 220 ASP A N 1
ATOM 1608 C CA . ASP A 1 220 ? 15.667 2.282 10.683 1.00 90.12 220 ASP A CA 1
ATOM 1609 C C . ASP A 1 220 ? 16.640 1.953 9.535 1.00 90.12 220 ASP A C 1
ATOM 1611 O O . ASP A 1 220 ? 16.488 2.498 8.442 1.00 90.12 220 ASP A O 1
ATOM 1615 N N . TYR A 1 221 ? 17.590 1.033 9.747 1.00 87.94 221 TYR A N 1
ATOM 1616 C CA . TYR A 1 221 ? 18.587 0.613 8.755 1.00 87.94 221 TYR A CA 1
ATOM 1617 C C . TYR A 1 221 ? 17.953 0.150 7.442 1.00 87.94 221 TYR A C 1
ATOM 1619 O O . TYR A 1 221 ? 18.320 0.622 6.370 1.00 87.94 221 TYR A O 1
ATOM 1627 N N . PHE A 1 222 ? 16.932 -0.711 7.507 1.00 84.69 222 PHE A N 1
ATOM 1628 C CA . PHE A 1 222 ? 16.245 -1.216 6.311 1.00 84.69 222 PHE A CA 1
ATOM 1629 C C . PHE A 1 222 ? 15.605 -0.117 5.468 1.00 84.69 222 PHE A C 1
ATOM 1631 O O . PHE A 1 222 ? 15.351 -0.313 4.285 1.00 84.69 222 PHE A O 1
ATOM 1638 N N . ARG A 1 223 ? 15.320 1.037 6.066 1.00 86.12 223 ARG A N 1
ATOM 1639 C CA . ARG A 1 223 ? 14.810 2.194 5.351 1.00 86.12 223 ARG A CA 1
ATOM 1640 C C . ARG A 1 223 ? 15.947 2.997 4.729 1.00 86.12 223 ARG A C 1
ATOM 1642 O O . ARG A 1 223 ? 15.880 3.332 3.549 1.00 86.12 223 ARG A O 1
ATOM 1649 N N . THR A 1 224 ? 16.969 3.317 5.521 1.00 82.88 224 THR A N 1
ATOM 1650 C CA . THR A 1 224 ? 18.086 4.167 5.089 1.00 82.88 224 THR A CA 1
ATOM 1651 C C . THR A 1 224 ? 18.952 3.473 4.043 1.00 82.88 224 THR A C 1
ATOM 1653 O O . THR A 1 224 ? 19.231 4.084 3.018 1.00 82.88 224 THR A O 1
ATOM 1656 N N . ALA A 1 225 ? 19.239 2.180 4.206 1.00 80.56 225 ALA A N 1
ATOM 1657 C CA . ALA A 1 225 ? 20.044 1.398 3.268 1.00 80.56 225 ALA A CA 1
ATOM 1658 C C . ALA A 1 225 ? 19.454 1.395 1.849 1.00 80.56 225 ALA A C 1
ATOM 1660 O O . ALA A 1 225 ? 20.164 1.532 0.859 1.00 80.56 225 ALA A O 1
ATOM 1661 N N . VAL A 1 226 ? 18.126 1.307 1.721 1.00 73.94 226 VAL A N 1
ATOM 1662 C CA . VAL A 1 226 ? 17.475 1.313 0.400 1.00 73.94 226 VAL A CA 1
ATOM 1663 C C . VAL A 1 226 ? 17.420 2.734 -0.189 1.00 73.94 226 VAL A C 1
ATOM 1665 O O . VAL A 1 226 ? 17.245 2.897 -1.394 1.00 73.94 226 VAL A O 1
ATOM 1668 N N . ASN A 1 227 ? 17.570 3.777 0.630 1.00 76.44 227 ASN A N 1
ATOM 1669 C CA . ASN A 1 227 ? 17.638 5.169 0.178 1.00 76.44 227 ASN A CA 1
ATOM 1670 C C . ASN A 1 227 ? 19.040 5.586 -0.296 1.00 76.44 227 ASN A C 1
ATOM 1672 O O . ASN A 1 227 ? 19.157 6.596 -0.984 1.00 76.44 227 ASN A O 1
ATOM 1676 N N . GLU A 1 228 ? 20.080 4.812 0.024 1.00 69.56 228 GLU A N 1
ATOM 1677 C CA . GLU A 1 228 ? 21.475 5.121 -0.316 1.00 69.56 228 GLU A CA 1
ATOM 1678 C C . GLU A 1 228 ? 21.846 4.820 -1.782 1.00 69.56 228 GLU A C 1
ATOM 1680 O O . GLU A 1 228 ? 22.872 5.303 -2.250 1.00 69.56 228 GLU A O 1
ATOM 1685 N N . GLY A 1 229 ? 21.018 4.100 -2.549 1.00 63.53 229 GLY A N 1
ATOM 1686 C CA . GLY A 1 229 ? 21.307 3.783 -3.957 1.00 63.53 229 GLY A CA 1
ATOM 1687 C C . GLY A 1 229 ? 21.281 5.002 -4.895 1.00 63.53 229 GLY A C 1
ATOM 1688 O O . GLY A 1 229 ? 20.341 5.798 -4.850 1.00 63.53 229 GLY A O 1
ATOM 1689 N N . GLU A 1 230 ? 22.265 5.113 -5.799 1.00 51.09 230 GLU A N 1
ATOM 1690 C CA . GLU A 1 230 ? 22.466 6.260 -6.714 1.00 51.09 230 GLU A CA 1
ATOM 1691 C C . GLU A 1 230 ? 21.197 6.653 -7.497 1.00 51.09 230 GLU A C 1
ATOM 1693 O O . GLU A 1 230 ? 20.826 7.827 -7.547 1.00 51.09 230 GLU A O 1
ATOM 1698 N N . ALA A 1 231 ? 20.451 5.671 -8.017 1.00 56.19 231 ALA A N 1
ATOM 1699 C CA . ALA A 1 231 ? 19.198 5.903 -8.745 1.00 56.19 231 ALA A CA 1
ATOM 1700 C C . ALA A 1 231 ? 18.080 6.524 -7.880 1.00 56.19 231 ALA A C 1
ATOM 1702 O O . ALA A 1 231 ? 17.215 7.233 -8.393 1.00 56.19 231 ALA A O 1
ATOM 1703 N N . ARG A 1 232 ? 18.077 6.281 -6.561 1.00 61.56 232 ARG A N 1
ATOM 1704 C CA . ARG A 1 232 ? 17.118 6.902 -5.631 1.00 61.56 232 ARG A CA 1
ATOM 1705 C C . ARG A 1 232 ? 17.563 8.273 -5.162 1.00 61.56 232 ARG A C 1
ATOM 1707 O O . ARG A 1 232 ? 16.710 9.138 -4.975 1.00 61.56 232 ARG A O 1
ATOM 1714 N N . GLN A 1 233 ? 18.866 8.499 -5.030 1.00 57.97 233 GLN A N 1
ATOM 1715 C CA . GLN A 1 233 ? 19.393 9.823 -4.710 1.00 57.97 233 GLN A CA 1
ATOM 1716 C C . GLN A 1 233 ? 19.063 10.857 -5.801 1.00 57.97 233 GLN A C 1
ATOM 1718 O O . GLN A 1 233 ? 18.923 12.036 -5.495 1.00 57.97 233 GLN A O 1
ATOM 1723 N N . ALA A 1 234 ? 18.833 10.429 -7.047 1.00 49.56 234 ALA A N 1
ATOM 1724 C CA . ALA A 1 234 ? 18.351 11.298 -8.124 1.00 49.56 234 ALA A CA 1
ATOM 1725 C C . ALA A 1 234 ? 16.884 11.766 -7.954 1.00 49.56 234 ALA A C 1
ATOM 1727 O O . ALA A 1 234 ? 16.484 12.767 -8.547 1.00 49.56 234 ALA A O 1
ATOM 1728 N N . VAL A 1 235 ? 16.072 11.089 -7.126 1.00 55.28 235 VAL A N 1
ATOM 1729 C CA . VAL A 1 235 ? 14.644 11.394 -6.899 1.00 55.28 235 VAL A CA 1
ATOM 1730 C C . VAL A 1 235 ? 14.371 11.579 -5.398 1.00 55.28 235 VAL A C 1
ATOM 1732 O O . VAL A 1 235 ? 13.619 10.844 -4.760 1.00 55.28 235 VAL A O 1
ATOM 1735 N N . THR A 1 236 ? 14.986 12.606 -4.806 1.00 59.03 236 THR A N 1
ATOM 1736 C CA . THR A 1 236 ? 14.964 12.861 -3.348 1.00 59.03 236 THR A CA 1
ATOM 1737 C C . THR A 1 236 ? 13.600 13.266 -2.783 1.00 59.03 236 THR A C 1
ATOM 1739 O O . THR A 1 236 ? 13.356 13.188 -1.576 1.00 59.03 236 THR A O 1
ATOM 1742 N N . GLY A 1 237 ? 12.680 13.706 -3.642 1.00 63.97 237 GLY A N 1
ATOM 1743 C CA . GLY A 1 237 ? 11.456 14.381 -3.231 1.00 63.97 237 GLY A CA 1
ATOM 1744 C C . GLY A 1 237 ? 10.496 13.532 -2.390 1.00 63.97 237 GLY A C 1
ATOM 1745 O O . GLY A 1 237 ? 9.800 14.090 -1.542 1.00 63.97 237 GLY A O 1
ATOM 1746 N N . SER A 1 238 ? 10.451 12.208 -2.553 1.00 74.69 238 SER A N 1
ATOM 1747 C CA . SER A 1 238 ? 9.540 11.319 -1.811 1.00 74.69 238 SER A CA 1
ATOM 1748 C C . SER A 1 238 ? 10.206 10.554 -0.665 1.00 74.69 238 SER A C 1
ATOM 1750 O O . SER A 1 238 ? 9.496 9.899 0.097 1.00 74.69 238 SER A O 1
ATOM 1752 N N . ILE A 1 239 ? 11.524 10.664 -0.497 1.00 83.81 239 ILE A N 1
ATOM 1753 C CA . ILE A 1 239 ? 12.292 9.876 0.472 1.00 83.81 239 ILE A CA 1
ATOM 1754 C C . ILE A 1 239 ? 11.902 10.228 1.917 1.00 83.81 239 ILE A C 1
ATOM 1756 O O . ILE A 1 239 ? 11.652 11.393 2.255 1.00 83.81 239 ILE A O 1
ATOM 1760 N N . ILE A 1 240 ? 11.849 9.208 2.777 1.00 87.62 240 ILE A N 1
ATOM 1761 C CA . ILE A 1 240 ? 11.711 9.339 4.228 1.00 87.62 240 ILE A CA 1
ATOM 1762 C C . ILE A 1 240 ? 13.084 9.084 4.867 1.00 87.62 240 ILE A C 1
ATOM 1764 O O . ILE A 1 240 ? 13.506 7.942 5.044 1.00 87.62 240 ILE A O 1
ATOM 1768 N N . GLY A 1 241 ? 13.788 10.167 5.198 1.00 87.31 241 GLY A N 1
ATOM 1769 C CA . GLY A 1 241 ? 15.081 10.116 5.884 1.00 87.31 241 GLY A CA 1
ATOM 1770 C C . GLY A 1 241 ? 14.969 10.000 7.408 1.00 87.31 241 GLY A C 1
ATOM 1771 O O . GLY A 1 241 ? 13.877 9.871 7.975 1.00 87.31 241 GLY A O 1
ATOM 1772 N N . ARG A 1 242 ? 16.122 10.087 8.081 1.00 90.62 242 ARG A N 1
ATOM 1773 C CA . ARG A 1 242 ? 16.169 10.327 9.529 1.00 90.62 242 ARG A CA 1
ATOM 1774 C C . ARG A 1 242 ? 15.718 11.755 9.829 1.00 90.62 242 ARG A C 1
ATOM 1776 O O . ARG A 1 242 ? 16.015 12.685 9.087 1.00 90.62 242 ARG A O 1
ATOM 1783 N N . PHE A 1 243 ? 14.976 11.910 10.916 1.00 91.81 243 PHE A N 1
ATOM 1784 C CA . PHE A 1 243 ? 14.495 13.191 11.429 1.00 91.81 243 PHE A CA 1
ATOM 1785 C C . PHE A 1 243 ? 15.353 13.710 12.584 1.00 91.81 243 PHE A C 1
ATOM 1787 O O . PHE A 1 243 ? 15.417 14.917 12.792 1.00 91.81 243 PHE A O 1
ATOM 1794 N N . ILE A 1 244 ? 15.956 12.806 13.363 1.00 91.94 244 ILE A N 1
ATOM 1795 C CA . ILE A 1 244 ? 16.799 13.141 14.514 1.00 91.94 244 ILE A CA 1
ATOM 1796 C C . ILE A 1 244 ? 18.027 12.233 14.507 1.00 91.94 244 ILE A C 1
ATOM 1798 O O . ILE A 1 244 ? 17.880 11.014 14.443 1.00 91.94 244 ILE A O 1
ATOM 1802 N N . ASP A 1 245 ? 19.212 12.812 14.664 1.00 93.19 245 ASP A N 1
ATOM 1803 C CA . ASP A 1 245 ? 20.457 12.062 14.811 1.00 93.19 245 ASP A CA 1
ATOM 1804 C C . ASP A 1 245 ? 20.802 11.889 16.298 1.00 93.19 245 ASP A C 1
ATOM 1806 O O . ASP A 1 245 ? 21.110 12.850 17.003 1.00 93.19 245 ASP A O 1
ATOM 1810 N N . LEU A 1 246 ? 20.710 10.651 16.795 1.00 94.12 246 LEU A N 1
ATOM 1811 C CA . LEU A 1 246 ? 21.068 10.257 18.164 1.00 94.12 246 LEU A CA 1
ATOM 1812 C C . LEU A 1 246 ? 21.889 8.957 18.146 1.00 94.12 246 LEU A C 1
ATOM 1814 O O . LEU A 1 246 ? 21.782 8.193 17.186 1.00 94.12 246 LEU A O 1
ATOM 1818 N N . PRO A 1 247 ? 22.654 8.658 19.215 1.00 95.25 247 PRO A N 1
ATOM 1819 C CA . PRO A 1 247 ? 23.364 7.389 19.342 1.00 95.25 247 PRO A CA 1
ATOM 1820 C C . PRO A 1 247 ? 22.424 6.179 19.325 1.00 95.25 247 PRO A C 1
ATOM 1822 O O . PRO A 1 247 ? 21.308 6.229 19.855 1.00 95.25 247 PRO A O 1
ATOM 1825 N N . GLU A 1 248 ? 22.890 5.065 18.765 1.00 93.00 248 GLU A N 1
ATOM 1826 C CA . GLU A 1 248 ? 22.139 3.810 18.773 1.00 93.00 248 GLU A CA 1
ATOM 1827 C C . GLU A 1 248 ? 22.118 3.164 20.168 1.00 93.00 248 GLU A C 1
ATOM 1829 O O . GLU A 1 248 ? 23.078 3.306 20.931 1.00 93.00 248 GLU A O 1
ATOM 1834 N N . PRO A 1 249 ? 21.028 2.467 20.541 1.00 94.19 249 PRO A N 1
ATOM 1835 C CA . PRO A 1 249 ? 19.837 2.169 19.728 1.00 94.19 249 PRO A CA 1
ATOM 1836 C C . PRO A 1 249 ? 18.777 3.284 19.702 1.00 94.19 249 PRO A C 1
ATOM 1838 O O . PRO A 1 249 ? 17.739 3.147 19.053 1.00 94.19 249 PRO A O 1
ATOM 1841 N N . PHE A 1 250 ? 18.983 4.375 20.447 1.00 95.62 250 PHE A N 1
ATOM 1842 C CA . PHE A 1 250 ? 17.969 5.418 20.613 1.00 95.62 250 PHE A CA 1
ATOM 1843 C C . PHE A 1 250 ? 17.672 6.153 19.305 1.00 95.62 250 PHE A C 1
ATOM 1845 O O . PHE A 1 250 ? 16.504 6.431 19.036 1.00 95.62 250 PHE A O 1
ATOM 1852 N N . GLY A 1 251 ? 18.696 6.415 18.487 1.00 94.81 251 GLY A N 1
ATOM 1853 C CA . GLY A 1 251 ? 18.561 7.011 17.156 1.00 94.81 251 GLY A CA 1
ATOM 1854 C C . GLY A 1 251 ? 17.546 6.279 16.293 1.00 94.81 251 GLY A C 1
ATOM 1855 O O . GLY A 1 251 ? 16.515 6.859 15.935 1.00 94.81 251 GLY A O 1
ATOM 1856 N N . GLY A 1 252 ? 17.773 4.996 16.013 1.00 94.56 252 GLY A N 1
ATOM 1857 C CA . GLY A 1 252 ? 16.876 4.235 15.149 1.00 94.56 252 GLY A CA 1
ATOM 1858 C C . GLY A 1 252 ? 15.476 4.112 15.738 1.00 94.56 252 GLY A C 1
ATOM 1859 O O . GLY A 1 252 ? 14.482 4.360 15.054 1.00 94.56 252 GLY A O 1
ATOM 1860 N N . VAL A 1 253 ? 15.378 3.796 17.032 1.00 97.38 253 VAL A N 1
ATOM 1861 C CA . VAL A 1 253 ? 14.089 3.601 17.712 1.00 97.38 253 VAL A CA 1
ATOM 1862 C C . VAL A 1 253 ? 13.234 4.872 17.673 1.00 97.38 253 VAL A C 1
ATOM 1864 O O . VAL A 1 253 ? 12.045 4.807 17.350 1.00 97.38 253 VAL A O 1
ATOM 1867 N N . VAL A 1 254 ? 13.817 6.039 17.963 1.00 97.75 254 VAL A N 1
ATOM 1868 C CA . VAL A 1 254 ? 13.098 7.321 17.920 1.00 97.75 254 VAL A CA 1
ATOM 1869 C C . VAL A 1 254 ? 12.651 7.644 16.496 1.00 97.75 254 VAL A C 1
ATOM 1871 O O . VAL A 1 254 ? 11.503 8.048 16.300 1.00 97.75 254 VAL A O 1
ATOM 1874 N N . ASN A 1 255 ? 13.501 7.416 15.494 1.00 96.94 255 ASN A N 1
ATOM 1875 C CA . ASN A 1 255 ? 13.150 7.662 14.096 1.00 96.94 255 ASN A CA 1
ATOM 1876 C C . ASN A 1 255 ? 12.007 6.770 13.604 1.00 96.94 255 ASN A C 1
ATOM 1878 O O . ASN A 1 255 ? 11.102 7.267 12.932 1.00 96.94 255 ASN A O 1
ATOM 1882 N N . VAL A 1 256 ? 11.979 5.492 13.982 1.00 97.25 256 VAL A N 1
ATOM 1883 C CA . VAL A 1 256 ? 10.868 4.576 13.671 1.00 97.25 256 VAL A CA 1
ATOM 1884 C C . VAL A 1 256 ? 9.554 5.060 14.298 1.00 97.25 256 VAL A C 1
ATOM 1886 O O . VAL A 1 256 ? 8.508 5.096 13.638 1.00 97.25 256 VAL A O 1
ATOM 1889 N N . VAL A 1 257 ? 9.592 5.492 15.564 1.00 98.31 257 VAL A N 1
ATOM 1890 C CA . VAL A 1 257 ? 8.416 6.049 16.255 1.00 98.31 257 VAL A CA 1
ATOM 1891 C C . VAL A 1 257 ? 7.926 7.317 15.558 1.00 98.31 257 VAL A C 1
ATOM 1893 O O . VAL A 1 257 ? 6.733 7.429 15.269 1.00 98.31 257 VAL A O 1
ATOM 1896 N N . LEU A 1 258 ? 8.826 8.255 15.255 1.00 97.94 258 LEU A N 1
ATOM 1897 C CA . LEU A 1 258 ? 8.487 9.499 14.562 1.00 97.94 258 LEU A CA 1
ATOM 1898 C C . LEU A 1 258 ? 7.894 9.231 13.184 1.00 97.94 258 LEU A C 1
ATOM 1900 O O . LEU A 1 258 ? 6.859 9.797 12.854 1.00 97.94 258 LEU A O 1
ATOM 1904 N N . THR A 1 259 ? 8.487 8.318 12.418 1.00 97.38 259 THR A N 1
ATOM 1905 C CA . THR A 1 259 ? 7.989 7.923 11.094 1.00 97.38 259 THR A CA 1
ATOM 1906 C C . THR A 1 259 ? 6.566 7.383 11.183 1.00 97.38 259 THR A C 1
ATOM 1908 O O . THR A 1 259 ? 5.680 7.843 10.465 1.00 97.38 259 THR A O 1
ATOM 1911 N N . THR A 1 260 ? 6.310 6.489 12.142 1.00 98.06 260 THR A N 1
ATOM 1912 C CA . THR A 1 260 ? 4.964 5.958 12.398 1.00 98.06 260 THR A CA 1
ATOM 1913 C C . THR A 1 260 ? 3.974 7.074 12.745 1.00 98.06 260 THR A C 1
ATOM 1915 O O . THR A 1 260 ? 2.842 7.081 12.261 1.00 98.06 260 THR A O 1
ATOM 1918 N N . MET A 1 261 ? 4.381 8.047 13.570 1.00 98.00 261 MET A N 1
ATOM 1919 C CA . MET A 1 261 ? 3.528 9.188 13.921 1.00 98.00 261 MET A CA 1
ATOM 1920 C C . MET A 1 261 ? 3.307 10.135 12.739 1.00 98.00 261 MET A C 1
ATOM 1922 O O . MET A 1 261 ? 2.199 10.647 12.580 1.00 98.00 261 MET A O 1
ATOM 1926 N N . PH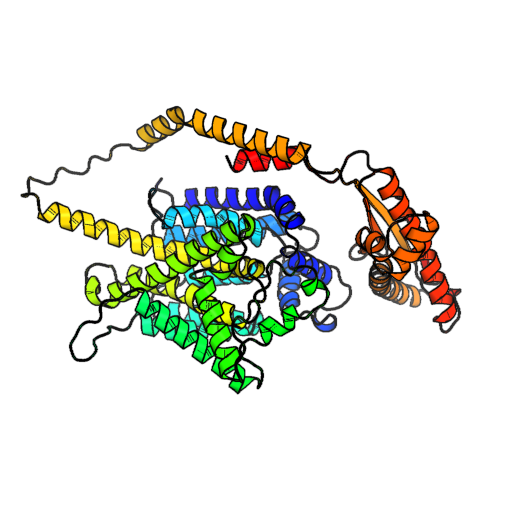E A 1 262 ? 4.307 10.329 11.879 1.00 97.44 262 PHE A N 1
ATOM 1927 C CA . PHE A 1 262 ? 4.187 11.168 10.695 1.00 97.44 262 PHE A CA 1
ATOM 1928 C C . PHE A 1 262 ? 3.355 10.529 9.581 1.00 97.44 262 PHE A C 1
ATOM 1930 O O . PHE A 1 262 ? 2.750 11.258 8.807 1.00 97.44 262 PHE A O 1
ATOM 1937 N N . PHE A 1 263 ? 3.195 9.207 9.530 1.00 97.06 263 PHE A N 1
ATOM 1938 C CA . PHE A 1 263 ? 2.151 8.616 8.684 1.00 97.06 263 PHE A CA 1
ATOM 1939 C C . PHE A 1 263 ? 0.737 8.987 9.153 1.00 97.06 263 PHE A C 1
ATOM 1941 O O . PHE A 1 263 ? -0.160 9.144 8.329 1.00 97.06 263 PHE A O 1
ATOM 1948 N N . ILE A 1 264 ? 0.525 9.170 10.461 1.00 97.12 264 ILE A N 1
ATOM 1949 C CA . ILE A 1 264 ? -0.775 9.586 11.013 1.00 97.12 264 ILE A CA 1
ATOM 1950 C C . ILE A 1 264 ? -0.984 11.093 10.831 1.00 97.12 264 ILE A C 1
ATOM 1952 O O . ILE A 1 264 ? -2.064 11.530 10.437 1.00 97.12 264 ILE A O 1
ATOM 1956 N N . VAL A 1 265 ? 0.043 11.886 11.138 1.00 96.25 265 VAL A N 1
ATOM 1957 C CA . VAL A 1 265 ? 0.038 13.348 11.033 1.00 96.25 265 VAL A CA 1
ATOM 1958 C C . VAL A 1 265 ? 1.217 13.774 10.148 1.00 96.25 265 VAL A C 1
ATOM 1960 O O . VAL A 1 265 ? 2.311 14.004 10.666 1.00 96.25 265 VAL A O 1
ATOM 1963 N N . PRO A 1 266 ? 1.027 13.883 8.820 1.00 93.19 266 PRO A N 1
ATOM 1964 C CA . PRO A 1 266 ? 2.111 14.040 7.844 1.00 93.19 266 PRO A CA 1
ATOM 1965 C C . PRO A 1 266 ? 2.649 15.469 7.751 1.00 93.19 266 PRO A C 1
ATOM 1967 O O . PRO A 1 266 ? 2.671 16.093 6.689 1.00 93.19 266 PRO A O 1
ATOM 1970 N N . LEU A 1 267 ? 3.148 15.976 8.881 1.00 92.56 267 LEU A N 1
ATOM 1971 C CA . LEU A 1 267 ? 3.835 17.264 8.977 1.00 92.56 267 LEU A CA 1
ATOM 1972 C C . LEU A 1 267 ? 5.027 17.374 8.014 1.00 92.56 267 LEU A C 1
ATOM 1974 O O . LEU A 1 267 ? 5.123 18.410 7.357 1.00 92.56 267 LEU A O 1
ATOM 1978 N N . PRO A 1 268 ? 5.883 16.341 7.835 1.00 91.38 268 PRO A N 1
ATOM 1979 C CA . PRO A 1 268 ? 6.989 16.433 6.884 1.00 91.38 268 PRO A CA 1
ATOM 1980 C C . PRO A 1 268 ? 6.523 16.656 5.444 1.00 91.38 268 PRO A C 1
ATOM 1982 O O . PRO A 1 268 ? 7.233 17.280 4.667 1.00 91.38 268 PRO A O 1
ATOM 1985 N N . MET A 1 269 ? 5.332 16.172 5.075 1.00 85.25 269 MET A N 1
ATOM 1986 C CA . MET A 1 269 ? 4.780 16.390 3.736 1.00 85.25 269 MET A CA 1
ATOM 1987 C C . MET A 1 269 ? 4.186 17.789 3.587 1.00 85.25 269 MET A C 1
ATOM 1989 O O . MET A 1 269 ? 4.429 18.448 2.579 1.00 85.25 269 MET A O 1
ATOM 1993 N N . ALA A 1 270 ? 3.460 18.265 4.603 1.00 84.69 270 ALA A N 1
ATOM 1994 C CA . ALA A 1 270 ? 2.934 19.628 4.627 1.00 84.69 270 ALA A CA 1
ATOM 1995 C C . ALA A 1 270 ? 4.063 20.674 4.551 1.00 84.69 270 ALA A C 1
ATOM 1997 O O . ALA A 1 270 ? 3.936 21.673 3.846 1.00 84.69 270 ALA A O 1
ATOM 1998 N N . ALA A 1 271 ? 5.196 20.400 5.203 1.00 88.06 271 ALA A N 1
ATOM 1999 C CA . ALA A 1 271 ? 6.376 21.260 5.202 1.00 88.06 271 ALA A CA 1
ATOM 2000 C C . ALA A 1 271 ? 7.112 21.330 3.850 1.00 88.06 271 ALA A C 1
ATOM 2002 O O . ALA A 1 271 ? 7.956 22.203 3.673 1.00 88.06 271 ALA A O 1
ATOM 2003 N N . LYS A 1 272 ? 6.803 20.455 2.879 1.00 83.50 272 LYS A N 1
ATOM 2004 C CA . LYS A 1 272 ? 7.392 20.524 1.527 1.00 83.50 272 LYS A CA 1
ATOM 2005 C C . LYS A 1 272 ? 6.773 21.617 0.651 1.00 83.50 272 LYS A C 1
ATOM 2007 O O . LYS A 1 272 ? 7.272 21.835 -0.446 1.00 83.50 272 LYS A O 1
ATOM 2012 N N . PHE A 1 273 ? 5.677 22.252 1.088 1.00 79.19 273 PHE A N 1
ATOM 2013 C CA . PHE A 1 273 ? 4.967 23.324 0.366 1.00 79.19 273 PHE A CA 1
ATOM 2014 C C . PHE A 1 273 ? 4.672 23.019 -1.116 1.00 79.19 273 PHE A C 1
ATOM 2016 O O . PHE A 1 273 ? 4.564 23.914 -1.948 1.00 79.19 273 PHE A O 1
ATOM 2023 N N . SER A 1 274 ? 4.505 21.737 -1.449 1.00 79.88 274 SER A N 1
ATOM 2024 C CA . SER A 1 274 ? 4.164 21.270 -2.791 1.00 79.88 274 SER A CA 1
ATOM 2025 C C . SER A 1 274 ? 2.716 20.789 -2.806 1.00 79.88 274 SER A C 1
ATOM 2027 O O . SER A 1 274 ? 2.361 19.963 -1.956 1.00 79.88 274 SER A O 1
ATOM 2029 N N . PRO A 1 275 ? 1.887 21.211 -3.779 1.00 75.12 275 PRO A N 1
ATOM 2030 C CA . PRO A 1 275 ? 0.522 20.705 -3.926 1.00 75.12 275 PRO A CA 1
ATOM 2031 C C . PRO A 1 275 ? 0.462 19.174 -3.992 1.00 75.12 275 PRO A C 1
ATOM 2033 O O . PRO A 1 275 ? -0.417 18.556 -3.399 1.00 75.12 275 PRO A O 1
ATOM 2036 N N . TYR A 1 276 ? 1.446 18.556 -4.648 1.00 77.75 276 TYR A N 1
ATOM 2037 C CA . TYR A 1 276 ? 1.565 17.107 -4.761 1.00 77.75 276 TYR A CA 1
ATOM 2038 C C . TYR A 1 276 ? 1.755 16.426 -3.393 1.00 77.75 276 TYR A C 1
ATOM 2040 O O . TYR A 1 276 ? 0.986 15.536 -3.022 1.00 77.75 276 TYR A O 1
ATOM 2048 N N . TYR A 1 277 ? 2.728 16.883 -2.597 1.00 80.38 277 TYR A N 1
ATOM 2049 C CA . TYR A 1 277 ? 2.976 16.330 -1.261 1.00 80.38 277 TYR A CA 1
ATOM 2050 C C . TYR A 1 277 ? 1.857 16.668 -0.269 1.00 80.38 277 TYR A C 1
ATOM 2052 O O . TYR A 1 277 ? 1.575 15.865 0.618 1.00 80.38 277 TYR A O 1
ATOM 2060 N N . LEU A 1 278 ? 1.173 17.802 -0.445 1.00 82.94 278 LEU A N 1
ATOM 2061 C CA . LEU A 1 278 ? 0.007 18.162 0.357 1.00 82.94 278 LEU A CA 1
ATOM 2062 C C . LEU A 1 278 ? -1.154 17.186 0.131 1.00 82.94 278 LEU A C 1
ATOM 2064 O O . LEU A 1 278 ? -1.738 16.715 1.103 1.00 82.94 278 LEU A O 1
ATOM 2068 N N . VAL A 1 279 ? -1.466 16.839 -1.122 1.00 83.12 279 VAL A N 1
ATOM 2069 C CA . VAL A 1 279 ? -2.521 15.859 -1.441 1.00 83.12 279 VAL A CA 1
ATOM 2070 C C . VAL A 1 279 ? -2.195 14.493 -0.838 1.00 83.12 279 VAL A C 1
ATOM 2072 O O . VAL A 1 279 ? -3.052 13.897 -0.184 1.00 83.12 279 VAL A O 1
ATOM 2075 N N . ILE A 1 280 ? -0.953 14.021 -0.989 1.00 83.44 280 ILE A N 1
ATOM 2076 C CA . ILE A 1 280 ? -0.514 12.759 -0.376 1.00 83.44 280 ILE A CA 1
ATOM 2077 C C . ILE A 1 280 ? -0.651 12.837 1.149 1.00 83.44 280 ILE A C 1
ATOM 2079 O O . ILE A 1 280 ? -1.248 11.948 1.753 1.00 83.44 280 ILE A O 1
ATOM 2083 N N . GLY A 1 281 ? -0.191 13.923 1.775 1.00 86.62 281 GLY A N 1
ATOM 2084 C CA . GLY A 1 281 ? -0.343 14.142 3.212 1.00 86.62 281 GLY A CA 1
ATOM 2085 C C . GLY A 1 281 ? -1.808 14.128 3.668 1.00 86.62 281 GLY A C 1
ATOM 2086 O O . GLY A 1 281 ? -2.149 13.479 4.654 1.00 86.62 281 GLY A O 1
ATOM 2087 N N . LEU A 1 282 ? -2.717 14.767 2.932 1.00 88.81 282 LEU A N 1
ATOM 2088 C CA . LEU A 1 282 ? -4.148 14.731 3.248 1.00 88.81 282 LEU A CA 1
ATOM 2089 C C . LEU A 1 282 ? -4.734 13.316 3.134 1.00 88.81 282 LEU A C 1
ATOM 2091 O O . LEU A 1 282 ? -5.551 12.939 3.974 1.00 88.81 282 LEU A O 1
ATOM 2095 N N . LEU A 1 283 ? -4.295 12.512 2.159 1.00 89.94 283 LEU A N 1
ATOM 2096 C CA . LEU A 1 283 ? -4.694 11.105 2.040 1.00 89.94 283 LEU A CA 1
ATOM 2097 C C . LEU A 1 283 ? -4.179 10.264 3.215 1.00 89.94 283 LEU A C 1
ATOM 2099 O O . LEU A 1 283 ? -4.962 9.523 3.808 1.00 89.94 283 LEU A O 1
ATOM 2103 N N . PHE A 1 284 ? -2.910 10.412 3.606 1.00 93.00 284 PHE A N 1
ATOM 2104 C CA . PHE A 1 284 ? -2.360 9.752 4.799 1.00 93.00 284 PHE A CA 1
ATOM 2105 C C . PHE A 1 284 ? -3.145 10.125 6.057 1.00 93.00 284 PHE A C 1
ATOM 2107 O O . PHE A 1 284 ? -3.593 9.240 6.788 1.00 93.00 284 PHE A O 1
ATOM 2114 N N . ALA A 1 285 ? -3.377 11.422 6.274 1.00 93.56 285 ALA A N 1
ATOM 2115 C CA . ALA A 1 285 ? -4.156 11.911 7.403 1.00 93.56 285 ALA A CA 1
ATOM 2116 C C . ALA A 1 285 ? -5.575 11.319 7.391 1.00 93.56 285 ALA A C 1
ATOM 2118 O O . ALA A 1 285 ? -6.023 10.771 8.397 1.00 93.56 285 ALA A O 1
ATOM 2119 N N . LEU A 1 286 ? -6.267 11.354 6.247 1.00 94.75 286 LEU A N 1
ATOM 2120 C CA . LEU A 1 286 ? -7.602 10.776 6.090 1.00 94.75 286 LEU A CA 1
ATOM 2121 C C . LEU A 1 286 ? -7.617 9.281 6.441 1.00 94.75 286 LEU A C 1
ATOM 2123 O O . LEU A 1 286 ? -8.488 8.849 7.195 1.00 94.75 286 LEU A O 1
ATOM 2127 N N . ILE A 1 287 ? -6.669 8.496 5.931 1.00 97.00 287 ILE A N 1
ATOM 2128 C CA . ILE A 1 287 ? -6.593 7.045 6.146 1.00 97.00 287 ILE A CA 1
ATOM 2129 C C . ILE A 1 287 ? -6.283 6.734 7.617 1.00 97.00 287 ILE A C 1
ATOM 2131 O O . ILE A 1 287 ? -7.041 6.028 8.294 1.00 97.00 287 ILE A O 1
ATOM 2135 N N . TRP A 1 288 ? -5.194 7.284 8.148 1.00 98.06 288 TRP A N 1
ATOM 2136 C CA . TRP A 1 288 ? -4.644 6.848 9.428 1.00 98.06 288 TRP A CA 1
ATOM 2137 C C . TRP A 1 288 ? -5.299 7.508 10.639 1.00 98.06 288 TRP A C 1
ATOM 2139 O O . TRP A 1 288 ? -5.512 6.830 11.648 1.00 98.06 288 TRP A O 1
ATOM 2149 N N . ILE A 1 289 ? -5.730 8.772 10.549 1.00 97.44 289 ILE A N 1
ATOM 2150 C CA . ILE A 1 289 ? -6.542 9.387 11.615 1.00 97.44 289 ILE A CA 1
ATOM 2151 C C . ILE A 1 289 ? -7.876 8.646 11.735 1.00 97.44 289 ILE A C 1
ATOM 2153 O O . ILE A 1 289 ? -8.337 8.384 12.849 1.00 97.44 289 ILE A O 1
ATOM 2157 N N . SER A 1 290 ? -8.469 8.228 10.613 1.00 96.25 290 SER A N 1
ATOM 2158 C CA . SER A 1 290 ? -9.698 7.429 10.617 1.00 96.25 290 SER A CA 1
ATOM 2159 C C . SER A 1 290 ? -9.496 6.049 11.248 1.00 96.25 290 SER A C 1
ATOM 2161 O O . SER A 1 290 ? -10.327 5.618 12.053 1.00 96.25 290 SER A O 1
ATOM 2163 N N . ALA A 1 291 ? -8.371 5.380 10.970 1.00 98.00 291 ALA A N 1
ATOM 2164 C CA . ALA A 1 291 ? -8.013 4.118 11.619 1.00 98.00 291 ALA A CA 1
ATOM 2165 C C . ALA A 1 291 ? -7.842 4.280 13.145 1.00 98.00 291 ALA A C 1
ATOM 2167 O O . ALA A 1 291 ? -8.402 3.504 13.928 1.00 98.00 291 ALA A O 1
ATOM 2168 N N . VAL A 1 292 ? -7.145 5.333 13.591 1.00 97.88 292 VAL A N 1
ATOM 2169 C CA . VAL A 1 292 ? -6.977 5.667 15.018 1.00 97.88 292 VAL A CA 1
ATOM 2170 C C . VAL A 1 292 ? -8.319 6.005 15.679 1.00 97.88 292 VAL A C 1
ATOM 2172 O O . VAL A 1 292 ? -8.589 5.575 16.810 1.00 97.88 292 VAL A O 1
ATOM 2175 N N . ALA A 1 293 ? -9.198 6.731 14.987 1.00 95.50 293 ALA A N 1
ATOM 2176 C CA . ALA A 1 293 ? -10.543 7.034 15.465 1.00 95.50 293 ALA A CA 1
ATOM 2177 C C . ALA A 1 293 ? -11.371 5.751 15.654 1.00 95.50 293 ALA A C 1
ATOM 2179 O O . ALA A 1 293 ? -11.960 5.553 16.723 1.00 95.50 293 ALA A O 1
ATOM 2180 N N . ALA A 1 294 ? -11.343 4.833 14.683 1.00 95.12 294 ALA A N 1
ATOM 2181 C CA . ALA A 1 294 ? -12.042 3.552 14.764 1.00 95.12 294 ALA A CA 1
ATOM 2182 C C . ALA A 1 294 ? -11.487 2.637 15.879 1.00 95.12 294 ALA A C 1
ATOM 2184 O O . ALA A 1 294 ? -12.250 2.000 16.615 1.00 95.12 294 ALA A O 1
ATOM 2185 N N . ALA A 1 295 ? -10.168 2.624 16.097 1.00 95.69 295 ALA A N 1
ATOM 2186 C CA . ALA A 1 295 ? -9.544 1.924 17.225 1.00 95.69 295 ALA A CA 1
ATOM 2187 C C . ALA A 1 295 ? -9.941 2.528 18.587 1.00 95.69 295 ALA A C 1
ATOM 2189 O O . ALA A 1 295 ? -10.215 1.815 19.562 1.00 95.69 295 ALA A O 1
ATOM 2190 N N . THR A 1 296 ? -10.058 3.855 18.656 1.00 94.06 296 THR A N 1
ATOM 2191 C CA . THR A 1 296 ? -10.545 4.552 19.854 1.00 94.06 296 THR A CA 1
ATOM 2192 C C . THR A 1 296 ? -11.998 4.175 20.147 1.00 94.06 296 THR A C 1
ATOM 2194 O O . THR A 1 296 ? -12.337 3.841 21.287 1.00 94.06 296 THR A O 1
ATOM 2197 N N . ALA A 1 297 ? -12.853 4.160 19.120 1.00 90.94 297 ALA A N 1
ATOM 2198 C CA . ALA A 1 297 ? -14.243 3.725 19.229 1.00 90.94 297 ALA A CA 1
ATOM 2199 C C . ALA A 1 297 ? -14.359 2.255 19.656 1.00 90.94 297 ALA A C 1
ATOM 2201 O O . ALA A 1 297 ? -15.184 1.923 20.504 1.00 90.94 297 ALA A O 1
ATOM 2202 N N . THR A 1 298 ? -13.475 1.384 19.168 1.00 90.50 298 THR A N 1
ATOM 2203 C CA . THR A 1 298 ? -13.382 -0.020 19.601 1.00 90.50 298 THR A CA 1
ATOM 2204 C C . THR A 1 298 ? -13.113 -0.155 21.094 1.00 90.50 298 THR A C 1
ATOM 2206 O O . THR A 1 298 ? -13.739 -0.974 21.775 1.00 90.50 298 THR A O 1
ATOM 2209 N N . THR A 1 299 ? -12.208 0.667 21.617 1.00 88.25 299 THR A N 1
ATOM 2210 C CA . THR A 1 299 ? -11.864 0.661 23.040 1.00 88.25 299 THR A CA 1
ATOM 2211 C C . THR A 1 299 ? -13.060 1.112 23.893 1.00 88.25 299 THR A C 1
ATOM 2213 O O . THR A 1 299 ? -13.365 0.494 24.916 1.00 88.25 299 THR A O 1
ATOM 2216 N N . ARG A 1 300 ? -13.809 2.134 23.444 1.00 85.44 300 ARG A N 1
ATOM 2217 C CA . ARG A 1 300 ? -15.082 2.561 24.072 1.00 85.44 300 ARG A CA 1
ATOM 2218 C C . ARG A 1 300 ? -16.129 1.454 24.034 1.00 85.44 300 ARG A C 1
ATOM 2220 O O . ARG A 1 300 ? -16.747 1.150 25.053 1.00 85.44 300 ARG A O 1
ATOM 2227 N N . ALA A 1 301 ? -16.254 0.794 22.887 1.00 83.38 301 ALA A N 1
ATOM 2228 C CA . ALA A 1 301 ? -17.188 -0.295 22.659 1.00 83.38 301 ALA A CA 1
ATOM 2229 C C . ALA A 1 301 ? -16.939 -1.491 23.597 1.00 83.38 301 ALA A C 1
ATOM 2231 O O . ALA A 1 301 ? -17.885 -2.132 24.034 1.00 83.38 301 ALA A O 1
ATOM 2232 N N . HIS A 1 302 ? -15.693 -1.807 23.960 1.00 80.88 302 HIS A N 1
ATOM 2233 C CA . HIS A 1 302 ? -15.401 -2.888 24.918 1.00 80.88 302 HIS A CA 1
ATOM 2234 C C . HIS A 1 302 ? -15.522 -2.465 26.390 1.00 80.88 302 HIS A C 1
ATOM 2236 O O . HIS A 1 302 ? -15.745 -3.315 27.263 1.00 80.88 302 HIS A O 1
ATOM 2242 N N . GLY A 1 303 ? -15.405 -1.162 26.653 1.00 80.38 303 GLY A N 1
ATOM 2243 C CA . GLY A 1 303 ? -15.566 -0.544 27.962 1.00 80.38 303 GLY A CA 1
ATOM 2244 C C . GLY A 1 303 ? -16.983 -0.027 28.200 1.00 80.38 303 GLY A C 1
ATOM 2245 O O . GLY A 1 303 ? -17.863 -0.774 28.628 1.00 80.38 303 GLY A O 1
ATOM 2246 N N . THR A 1 304 ? -17.174 1.273 27.975 1.00 73.00 304 THR A N 1
ATOM 2247 C CA . THR A 1 304 ? -18.369 2.045 28.348 1.00 73.00 304 THR A CA 1
ATOM 2248 C C . THR A 1 304 ? -19.618 1.661 27.564 1.00 73.00 304 THR A C 1
ATOM 2250 O O . THR A 1 304 ? -20.695 1.595 28.149 1.00 73.00 304 THR A O 1
ATOM 2253 N N . ASP A 1 305 ? -19.481 1.358 26.272 1.00 75.25 305 ASP A N 1
ATOM 2254 C CA . ASP A 1 305 ? -20.614 1.160 25.355 1.00 75.25 305 ASP A CA 1
ATOM 2255 C C . ASP A 1 305 ? -20.902 -0.320 25.062 1.00 75.25 305 ASP A C 1
ATOM 2257 O O . ASP A 1 305 ? -21.612 -0.662 24.115 1.00 75.25 305 ASP A O 1
ATOM 2261 N N . ARG A 1 306 ? -20.380 -1.229 25.895 1.00 79.56 306 ARG A N 1
ATOM 2262 C CA . ARG A 1 306 ? -20.428 -2.683 25.665 1.00 79.56 306 ARG A CA 1
ATOM 2263 C C . ARG A 1 306 ? -21.827 -3.234 25.422 1.00 79.56 306 ARG A C 1
ATOM 2265 O O . ARG A 1 306 ? -21.972 -4.127 24.590 1.00 79.56 306 ARG A O 1
ATOM 2272 N N . HIS A 1 307 ? -22.817 -2.732 26.152 1.00 80.50 307 HIS A N 1
ATOM 2273 C CA . HIS A 1 307 ? -24.206 -3.184 26.056 1.00 80.50 307 HIS A CA 1
ATOM 2274 C C . HIS A 1 307 ? -24.960 -2.573 24.868 1.00 80.50 307 HIS A C 1
ATOM 2276 O O . HIS A 1 307 ? -26.022 -3.066 24.517 1.00 80.50 307 HIS A O 1
ATOM 2282 N N . ARG A 1 308 ? -24.419 -1.517 24.251 1.00 82.00 308 ARG A N 1
ATOM 2283 C CA . ARG A 1 308 ? -25.077 -0.769 23.170 1.00 82.00 308 ARG A CA 1
ATOM 2284 C C . ARG A 1 308 ? -24.752 -1.324 21.791 1.00 82.00 308 ARG A C 1
ATOM 2286 O O . ARG A 1 308 ? -25.569 -1.238 20.888 1.00 82.00 308 ARG A O 1
ATOM 2293 N N . ILE A 1 309 ? -23.551 -1.876 21.632 1.00 87.62 309 ILE A N 1
ATOM 2294 C CA . ILE A 1 309 ? -23.060 -2.364 20.344 1.00 87.62 309 ILE A CA 1
ATOM 2295 C C . ILE A 1 309 ? -23.056 -3.903 20.357 1.00 87.62 309 ILE A C 1
ATOM 2297 O O . ILE A 1 309 ? -22.452 -4.496 21.264 1.00 87.62 309 ILE A O 1
ATOM 2301 N N . PRO A 1 310 ? -23.664 -4.573 19.359 1.00 91.19 310 PRO A N 1
ATOM 2302 C CA . PRO A 1 310 ? -23.642 -6.026 19.226 1.00 91.19 310 PRO A CA 1
ATOM 2303 C C . PRO A 1 310 ? -22.224 -6.596 19.288 1.00 91.19 310 PRO A C 1
ATOM 2305 O O . PRO A 1 310 ? -21.290 -6.063 18.687 1.00 91.19 310 PRO A O 1
ATOM 2308 N N . ALA A 1 311 ? -22.048 -7.720 19.990 1.00 89.88 311 ALA A N 1
ATOM 2309 C CA . ALA A 1 311 ? -20.727 -8.316 20.203 1.00 89.88 311 ALA A CA 1
ATOM 2310 C C . ALA A 1 311 ? -19.988 -8.623 18.888 1.00 89.88 311 ALA A C 1
ATOM 2312 O O . ALA A 1 311 ? -18.772 -8.437 18.821 1.00 89.88 311 ALA A O 1
ATOM 2313 N N . ARG A 1 312 ? -20.724 -9.045 17.849 1.00 92.62 312 ARG A N 1
ATOM 2314 C CA . ARG A 1 312 ? -20.203 -9.264 16.492 1.00 92.62 312 ARG A CA 1
ATOM 2315 C C . ARG A 1 312 ? -19.551 -7.994 15.941 1.00 92.62 312 ARG A C 1
ATOM 2317 O O . ARG A 1 312 ? -18.365 -8.015 15.626 1.00 92.62 312 ARG A O 1
ATOM 2324 N N . ASP A 1 313 ? -20.294 -6.894 15.889 1.00 92.81 313 ASP A N 1
ATOM 2325 C CA . ASP A 1 313 ? -19.840 -5.636 15.289 1.00 92.81 313 ASP A CA 1
ATOM 2326 C C . ASP A 1 313 ? -18.678 -5.022 16.071 1.00 92.81 313 ASP A C 1
ATOM 2328 O O . ASP A 1 313 ? -17.722 -4.539 15.472 1.00 92.81 313 ASP A O 1
ATOM 2332 N N . ARG A 1 314 ? -18.679 -5.130 17.408 1.00 92.00 314 ARG A N 1
ATOM 2333 C CA . ARG A 1 314 ? -17.531 -4.687 18.220 1.00 92.00 314 ARG A CA 1
ATOM 2334 C C . ARG A 1 314 ? -16.256 -5.460 17.902 1.00 92.00 314 ARG A C 1
ATOM 2336 O O . ARG A 1 314 ? -15.187 -4.862 17.833 1.00 92.00 314 ARG A O 1
ATOM 2343 N N . ARG A 1 315 ? -16.348 -6.787 17.758 1.00 93.75 315 ARG A N 1
ATOM 2344 C CA . ARG A 1 315 ? -15.193 -7.640 17.432 1.00 93.75 315 ARG A CA 1
ATOM 2345 C C . ARG A 1 315 ? -14.715 -7.411 15.999 1.00 93.75 315 ARG A C 1
ATOM 2347 O O . ARG A 1 315 ? -13.512 -7.373 15.774 1.00 93.75 315 ARG A O 1
ATOM 2354 N N . MET A 1 316 ? -15.643 -7.211 15.065 1.00 94.81 316 MET A N 1
ATOM 2355 C CA . MET A 1 316 ? -15.343 -6.903 13.666 1.00 94.81 316 MET A CA 1
ATOM 2356 C C . MET A 1 316 ? -14.641 -5.552 13.529 1.00 94.81 316 MET A C 1
ATOM 2358 O O . MET A 1 316 ? -13.570 -5.489 12.938 1.00 94.81 316 MET A O 1
ATOM 2362 N N . MET A 1 317 ? -15.173 -4.506 14.168 1.00 94.81 317 MET A N 1
ATOM 2363 C CA . MET A 1 317 ? -14.537 -3.187 14.222 1.00 94.81 317 MET A CA 1
ATOM 2364 C C . MET A 1 317 ? -13.134 -3.270 14.841 1.00 94.81 317 MET A C 1
ATOM 2366 O O . MET A 1 317 ? -12.203 -2.660 14.324 1.00 94.81 317 MET A O 1
ATOM 2370 N N . ALA A 1 318 ? -12.950 -4.087 15.887 1.00 95.31 318 ALA A N 1
ATOM 2371 C CA . ALA A 1 318 ? -11.637 -4.309 16.491 1.00 95.31 318 ALA A CA 1
ATOM 2372 C C . ALA A 1 318 ? -10.633 -4.966 15.538 1.00 95.31 318 ALA A C 1
ATOM 2374 O O . ALA A 1 318 ? -9.484 -4.540 15.495 1.00 95.31 318 ALA A O 1
ATOM 2375 N N . ARG A 1 319 ? -11.050 -5.990 14.782 1.00 96.69 319 ARG A N 1
ATOM 2376 C CA . ARG A 1 319 ? -10.203 -6.641 13.771 1.00 96.69 319 ARG A CA 1
ATOM 2377 C C . ARG A 1 319 ? -9.839 -5.669 12.654 1.00 96.69 319 ARG A C 1
ATOM 2379 O O . ARG A 1 319 ? -8.664 -5.522 12.337 1.00 96.69 319 ARG A O 1
ATOM 2386 N N . PHE A 1 320 ? -10.842 -4.993 12.101 1.00 97.56 320 PHE A N 1
ATOM 2387 C CA . PHE A 1 320 ? -10.683 -4.069 10.981 1.00 97.56 320 PHE A CA 1
ATOM 2388 C C . PHE A 1 320 ? -9.871 -2.820 11.340 1.00 97.56 320 PHE A C 1
ATOM 2390 O O . PHE A 1 320 ? -9.256 -2.237 10.460 1.00 97.56 320 PHE A O 1
ATOM 2397 N N . ALA A 1 321 ? -9.814 -2.433 12.617 1.00 97.44 321 ALA A N 1
ATOM 2398 C CA . ALA A 1 321 ? -8.895 -1.401 13.091 1.00 97.44 321 ALA A CA 1
ATOM 2399 C C . ALA A 1 321 ? -7.494 -1.955 13.414 1.00 97.44 321 ALA A C 1
ATOM 2401 O O . ALA A 1 321 ? -6.498 -1.295 13.137 1.00 97.44 321 ALA A O 1
ATOM 2402 N N . ALA A 1 322 ? -7.395 -3.153 14.002 1.00 98.06 322 ALA A N 1
ATOM 2403 C CA . ALA A 1 322 ? -6.117 -3.710 14.443 1.00 98.06 322 ALA A CA 1
ATOM 2404 C C . ALA A 1 322 ? -5.204 -4.118 13.282 1.00 98.06 322 ALA A C 1
ATOM 2406 O O . ALA A 1 322 ? -4.025 -3.806 13.348 1.00 98.06 322 ALA A O 1
ATOM 2407 N N . VAL A 1 323 ? -5.718 -4.774 12.230 1.00 98.25 323 VAL A N 1
ATOM 2408 C CA . VAL A 1 323 ? -4.874 -5.222 11.100 1.00 98.25 323 VAL A CA 1
ATOM 2409 C C . VAL A 1 323 ? -4.157 -4.041 10.420 1.00 98.25 323 VAL A C 1
ATOM 2411 O O . VAL A 1 323 ? -2.927 -4.076 10.363 1.00 98.25 323 VAL A O 1
ATOM 2414 N N . PRO A 1 324 ? -4.849 -2.959 9.998 1.00 98.50 324 PRO A N 1
ATOM 2415 C CA . PRO A 1 324 ? -4.175 -1.799 9.414 1.00 98.50 324 PRO A CA 1
ATOM 2416 C C . PRO A 1 324 ? -3.195 -1.122 10.372 1.00 98.50 324 PRO A C 1
ATOM 2418 O O . PRO A 1 324 ? -2.118 -0.715 9.959 1.00 98.50 324 PRO A O 1
ATOM 2421 N N . LEU A 1 325 ? -3.538 -1.003 11.659 1.00 98.62 325 LEU A N 1
ATOM 2422 C CA . LEU A 1 325 ? -2.660 -0.359 12.638 1.00 98.62 325 LEU A CA 1
ATOM 2423 C C . LEU A 1 325 ? -1.418 -1.195 12.977 1.00 98.62 325 LEU A C 1
ATOM 2425 O O . LEU A 1 325 ? -0.377 -0.622 13.282 1.00 98.62 325 LEU A O 1
ATOM 2429 N N . SER A 1 326 ? -1.497 -2.525 12.898 1.00 98.50 326 SER A N 1
ATOM 2430 C CA . SER A 1 326 ? -0.312 -3.383 12.968 1.00 98.50 326 SER A CA 1
ATOM 2431 C C . SER A 1 326 ? 0.608 -3.157 11.780 1.00 98.50 326 SER A C 1
ATOM 2433 O O . SER A 1 326 ? 1.820 -3.057 11.950 1.00 98.50 326 SER A O 1
ATOM 2435 N N . PHE A 1 327 ? 0.025 -3.053 10.585 1.00 98.38 327 PHE A N 1
ATOM 2436 C CA . PHE A 1 327 ? 0.763 -2.770 9.363 1.00 98.38 327 PHE A CA 1
ATOM 2437 C C . PHE A 1 327 ? 1.424 -1.383 9.405 1.00 98.38 327 PHE A C 1
ATOM 2439 O O . PHE A 1 327 ? 2.599 -1.268 9.078 1.00 98.38 327 PHE A O 1
ATOM 2446 N N . LEU A 1 328 ? 0.724 -0.361 9.909 1.00 98.44 328 LEU A N 1
ATOM 2447 C CA . LEU A 1 328 ? 1.256 0.994 10.100 1.00 98.44 328 LEU A CA 1
ATOM 2448 C C . LEU A 1 328 ? 2.551 1.019 10.922 1.00 98.44 328 LEU A C 1
ATOM 2450 O O . LEU A 1 328 ? 3.491 1.721 10.561 1.00 98.44 328 LEU A O 1
ATOM 2454 N N . VAL A 1 329 ? 2.603 0.257 12.021 1.00 98.12 329 VAL A N 1
ATOM 2455 C CA . VAL A 1 329 ? 3.817 0.162 12.847 1.00 98.12 329 VAL A CA 1
ATOM 2456 C C . VAL A 1 329 ? 4.975 -0.400 12.024 1.00 98.12 329 VAL A C 1
ATOM 2458 O O . VAL A 1 329 ? 6.073 0.139 12.065 1.00 98.12 329 VAL A O 1
ATOM 2461 N N . VAL A 1 330 ? 4.724 -1.441 11.229 1.00 96.75 330 VAL A N 1
ATOM 2462 C CA . VAL A 1 330 ? 5.742 -2.054 10.365 1.00 96.75 330 VAL A CA 1
ATOM 2463 C C . VAL A 1 330 ? 6.169 -1.116 9.230 1.00 96.75 330 VAL A C 1
ATOM 2465 O O . VAL A 1 330 ? 7.356 -1.061 8.920 1.00 96.75 330 VAL A O 1
ATOM 2468 N N . GLN A 1 331 ? 5.266 -0.302 8.669 1.00 95.56 331 GLN A N 1
ATOM 2469 C CA . GLN A 1 331 ? 5.661 0.737 7.706 1.00 95.56 331 GLN A CA 1
ATOM 2470 C C . GLN A 1 331 ? 6.670 1.719 8.305 1.00 95.56 331 GLN A C 1
ATOM 2472 O O . GLN A 1 331 ? 7.596 2.133 7.616 1.00 95.56 331 GLN A O 1
ATOM 2477 N N . GLY A 1 332 ? 6.529 2.061 9.589 1.00 95.31 332 GLY A N 1
ATOM 2478 C CA . GLY A 1 332 ? 7.479 2.928 10.286 1.00 95.31 332 GLY A CA 1
ATOM 2479 C C . GLY A 1 332 ? 8.909 2.384 10.345 1.00 95.31 332 GLY A C 1
ATOM 2480 O O . GLY A 1 332 ? 9.839 3.180 10.444 1.00 95.31 332 GLY A O 1
ATOM 2481 N N . LEU A 1 333 ? 9.085 1.058 10.275 1.00 93.44 333 LEU A N 1
ATOM 2482 C CA . LEU A 1 333 ? 10.394 0.397 10.273 1.00 93.44 333 LEU A CA 1
ATOM 2483 C C . LEU A 1 333 ? 10.995 0.292 8.868 1.00 93.44 333 LEU A C 1
ATOM 2485 O O . LEU A 1 333 ? 12.186 0.526 8.690 1.00 93.44 333 LEU A O 1
ATOM 2489 N N . PHE A 1 334 ? 10.183 -0.098 7.884 1.00 91.44 334 PHE A N 1
ATOM 2490 C CA . PHE A 1 334 ? 10.698 -0.582 6.600 1.00 91.44 334 PHE A CA 1
ATOM 2491 C C . PHE A 1 334 ? 10.449 0.352 5.419 1.00 91.44 334 PHE A C 1
ATOM 2493 O O . PHE A 1 334 ? 11.033 0.124 4.364 1.00 91.44 334 PHE A O 1
ATOM 2500 N N . GLU A 1 335 ? 9.575 1.356 5.529 1.00 90.88 335 GLU A N 1
ATOM 2501 C CA . GLU A 1 335 ? 9.183 2.108 4.339 1.00 90.88 335 GLU A CA 1
ATOM 2502 C C . GLU A 1 335 ? 10.191 3.212 3.957 1.00 90.88 335 GLU A C 1
ATOM 2504 O O . GLU A 1 335 ? 10.321 4.184 4.706 1.00 90.88 335 GLU A O 1
ATOM 2509 N N . PRO A 1 336 ? 10.829 3.131 2.768 1.00 86.56 336 PRO A N 1
ATOM 2510 C CA . PRO A 1 336 ? 11.820 4.104 2.294 1.00 86.56 336 PRO A CA 1
ATOM 2511 C C . PRO A 1 336 ? 11.248 5.459 1.877 1.00 86.56 336 PRO A C 1
ATOM 2513 O O . PRO A 1 336 ? 11.924 6.475 2.048 1.00 86.56 336 PRO A O 1
ATOM 2516 N N . ASP A 1 337 ? 10.033 5.496 1.326 1.00 85.81 337 ASP A N 1
ATOM 2517 C CA . ASP A 1 337 ? 9.473 6.688 0.691 1.00 85.81 337 ASP A CA 1
ATOM 2518 C C . ASP A 1 337 ? 7.944 6.803 0.871 1.00 85.81 337 ASP A C 1
ATOM 2520 O O . ASP A 1 337 ? 7.221 5.816 1.032 1.00 85.81 337 ASP A O 1
ATOM 2524 N N . TRP A 1 338 ? 7.431 8.037 0.839 1.00 86.56 338 TRP A N 1
ATOM 2525 C CA . TRP A 1 338 ? 6.010 8.346 1.061 1.00 86.56 338 TRP A CA 1
ATOM 2526 C C . TRP A 1 338 ? 5.084 7.741 0.003 1.00 86.56 338 TRP A C 1
ATOM 2528 O O . TRP A 1 338 ? 3.926 7.424 0.287 1.00 86.56 338 TRP A O 1
ATOM 2538 N N . GLY A 1 339 ? 5.576 7.610 -1.227 1.00 82.75 339 GLY A N 1
ATOM 2539 C CA . GLY A 1 339 ? 4.799 7.109 -2.344 1.00 82.75 339 GLY A CA 1
ATOM 2540 C C . GLY A 1 339 ? 4.579 5.603 -2.257 1.00 82.75 339 GLY A C 1
ATOM 2541 O O . GLY A 1 339 ? 3.445 5.122 -2.343 1.00 82.75 339 GLY A O 1
ATOM 2542 N N . SER A 1 340 ? 5.662 4.868 -2.023 1.00 83.00 340 SER A N 1
ATOM 2543 C CA . SER A 1 340 ? 5.636 3.436 -1.766 1.00 83.00 340 SER A CA 1
ATOM 2544 C C . SER A 1 340 ? 4.830 3.110 -0.501 1.00 83.00 340 SER A C 1
ATOM 2546 O O . SER A 1 340 ? 4.024 2.177 -0.547 1.00 83.00 340 SER A O 1
ATOM 2548 N N . ALA A 1 341 ? 4.886 3.935 0.561 1.00 90.62 341 ALA A N 1
ATOM 2549 C CA . ALA A 1 341 ? 4.013 3.733 1.726 1.00 90.62 341 ALA A CA 1
ATOM 2550 C C . ALA A 1 341 ? 2.528 3.800 1.374 1.00 90.62 341 ALA A C 1
ATOM 2552 O O . ALA A 1 341 ? 1.753 2.972 1.856 1.00 90.62 341 ALA A O 1
ATOM 2553 N N . LEU A 1 342 ? 2.106 4.768 0.555 1.00 90.38 342 LEU A N 1
ATOM 2554 C CA . LEU A 1 342 ? 0.694 4.895 0.189 1.00 90.38 342 LEU A CA 1
ATOM 2555 C C . LEU A 1 342 ? 0.237 3.711 -0.677 1.00 90.38 342 LEU A C 1
ATOM 2557 O O . LEU A 1 342 ? -0.853 3.167 -0.476 1.00 90.38 342 LEU A O 1
ATOM 2561 N N . ARG A 1 343 ? 1.105 3.255 -1.587 1.00 89.75 343 ARG A N 1
ATOM 2562 C CA . ARG A 1 343 ? 0.896 2.037 -2.379 1.00 89.75 343 ARG A CA 1
ATOM 2563 C C . ARG A 1 343 ? 0.710 0.815 -1.479 1.00 89.75 343 ARG A C 1
ATOM 2565 O O . ARG A 1 343 ? -0.320 0.153 -1.582 1.00 89.75 343 ARG A O 1
ATOM 2572 N N . HIS A 1 344 ? 1.641 0.553 -0.560 1.00 91.81 344 HIS A N 1
ATOM 2573 C CA . HIS A 1 344 ? 1.555 -0.597 0.344 1.00 91.81 344 HIS A CA 1
ATOM 2574 C C . HIS A 1 344 ? 0.404 -0.481 1.363 1.00 91.81 344 HIS A C 1
ATOM 2576 O O . HIS A 1 344 ? -0.106 -1.488 1.848 1.00 91.81 344 HIS A O 1
ATOM 2582 N N . ALA A 1 345 ? -0.052 0.734 1.685 1.00 95.50 345 ALA A N 1
ATOM 2583 C CA . ALA A 1 345 ? -1.222 0.950 2.537 1.00 95.50 345 ALA A CA 1
ATOM 2584 C C . ALA A 1 345 ? -2.553 0.663 1.817 1.00 95.50 345 ALA A C 1
ATOM 2586 O O . ALA A 1 345 ? -3.565 0.415 2.476 1.00 95.50 345 ALA A O 1
ATOM 2587 N N . THR A 1 346 ? -2.578 0.662 0.478 1.00 95.88 346 THR A N 1
ATOM 2588 C CA . THR A 1 346 ? -3.809 0.531 -0.324 1.00 95.88 346 THR A CA 1
ATOM 2589 C C . THR A 1 346 ? -4.633 -0.728 0.005 1.00 95.88 346 THR A C 1
ATOM 2591 O O . THR A 1 346 ? -5.838 -0.583 0.232 1.00 95.88 346 THR A O 1
ATOM 2594 N N . PRO A 1 347 ? -4.050 -1.942 0.138 1.00 97.06 347 PRO A N 1
ATOM 2595 C CA . PRO A 1 347 ? -4.795 -3.133 0.565 1.00 97.06 347 PRO A CA 1
ATOM 2596 C C . PRO A 1 347 ? -5.461 -3.015 1.948 1.00 97.06 347 PRO A C 1
ATOM 2598 O O . PRO A 1 347 ? -6.411 -3.743 2.235 1.00 97.06 347 PRO A O 1
ATOM 2601 N N . MET A 1 348 ? -4.986 -2.120 2.823 1.00 97.88 348 MET A N 1
ATOM 2602 C CA . MET A 1 348 ? -5.530 -1.940 4.176 1.00 97.88 348 MET A CA 1
ATOM 2603 C C . MET A 1 348 ? -6.768 -1.035 4.206 1.00 97.88 348 MET A C 1
ATOM 2605 O O . MET A 1 348 ? -7.598 -1.151 5.114 1.00 97.88 348 MET A O 1
ATOM 2609 N N . VAL A 1 349 ? -6.912 -0.136 3.227 1.00 97.81 349 VAL A N 1
ATOM 2610 C CA . VAL A 1 349 ? -7.969 0.889 3.206 1.00 97.81 349 VAL A CA 1
ATOM 2611 C C . VAL A 1 349 ? -9.384 0.292 3.259 1.00 97.81 349 VAL A C 1
ATOM 2613 O O . VAL A 1 349 ? -10.183 0.799 4.051 1.00 97.81 349 VAL A O 1
ATOM 2616 N N . PRO A 1 350 ? -9.717 -0.815 2.556 1.00 97.38 350 PRO A N 1
ATOM 2617 C CA . PRO A 1 350 ? -11.004 -1.492 2.717 1.00 97.38 350 PRO A CA 1
ATOM 2618 C C . PRO A 1 350 ? -11.361 -1.816 4.173 1.00 97.38 350 PRO A C 1
ATOM 2620 O O . PRO A 1 350 ? -12.479 -1.547 4.608 1.00 97.38 350 PRO A O 1
ATOM 2623 N N . LEU A 1 351 ? -10.422 -2.342 4.965 1.00 98.31 351 LEU A N 1
ATOM 2624 C CA . LEU A 1 351 ? -10.672 -2.653 6.375 1.00 98.31 351 LEU A CA 1
ATOM 2625 C C . LEU A 1 351 ? -10.921 -1.367 7.177 1.00 98.31 351 LEU A C 1
ATOM 2627 O O . LEU A 1 351 ? -11.849 -1.323 7.986 1.00 98.31 351 LEU A O 1
ATOM 2631 N N . ILE A 1 352 ? -10.162 -0.300 6.908 1.00 98.19 352 ILE A N 1
ATOM 2632 C CA . ILE A 1 352 ? -10.361 1.008 7.550 1.00 98.19 352 ILE A CA 1
ATOM 2633 C C . ILE A 1 352 ? -11.765 1.548 7.241 1.00 98.19 352 ILE A C 1
ATOM 2635 O O . ILE A 1 352 ? -12.465 1.958 8.169 1.00 98.19 352 ILE A O 1
ATOM 2639 N N . VAL A 1 353 ? -12.229 1.465 5.985 1.00 96.50 353 VAL A N 1
ATOM 2640 C CA . VAL A 1 353 ? -13.609 1.817 5.592 1.00 96.50 353 VAL A CA 1
ATOM 2641 C C . VAL A 1 353 ? -14.620 1.064 6.456 1.00 96.50 353 VAL A C 1
ATOM 2643 O O . VAL A 1 353 ? -15.511 1.680 7.041 1.00 96.50 353 VAL A O 1
ATOM 2646 N N . GLY A 1 354 ? -14.463 -0.255 6.598 1.00 95.75 354 GLY A N 1
ATOM 2647 C CA . GLY A 1 354 ? -15.354 -1.079 7.416 1.00 95.75 354 GLY A CA 1
ATOM 2648 C C . GLY A 1 354 ? -15.351 -0.695 8.898 1.00 95.75 354 GLY A C 1
ATOM 2649 O O . GLY A 1 354 ? -16.410 -0.607 9.524 1.00 95.75 354 GLY A O 1
ATOM 2650 N N . ALA A 1 355 ? -14.175 -0.434 9.471 1.00 96.62 355 ALA A N 1
ATOM 2651 C CA . ALA A 1 355 ? -14.046 -0.028 10.868 1.00 96.62 355 ALA A CA 1
ATOM 2652 C C . ALA A 1 355 ? -14.725 1.329 11.130 1.00 96.62 355 ALA A C 1
ATOM 2654 O O . ALA A 1 355 ? -15.455 1.485 12.113 1.00 96.62 355 ALA A O 1
ATOM 2655 N N . VAL A 1 356 ? -14.532 2.294 10.226 1.00 95.62 356 VAL A N 1
ATOM 2656 C CA . VAL A 1 356 ? -15.125 3.637 10.303 1.00 95.62 356 VAL A CA 1
ATOM 2657 C C . VAL A 1 356 ? -16.637 3.580 10.082 1.00 95.62 356 VAL A C 1
ATOM 2659 O O . VAL A 1 356 ? -17.378 4.216 10.829 1.00 95.62 356 VAL A O 1
ATOM 2662 N N . ALA A 1 357 ? -17.117 2.769 9.136 1.00 93.69 357 ALA A N 1
ATOM 2663 C CA . ALA A 1 357 ? -18.545 2.585 8.884 1.00 93.69 357 ALA A CA 1
ATOM 2664 C C . ALA A 1 357 ? -19.281 2.059 10.128 1.00 93.69 357 ALA A C 1
ATOM 2666 O O . ALA A 1 357 ? -20.321 2.598 10.513 1.00 93.69 357 ALA A O 1
ATOM 2667 N N . LEU A 1 358 ? -18.713 1.057 10.814 1.00 93.12 358 LEU A N 1
ATOM 2668 C CA . LEU A 1 358 ? -19.259 0.550 12.077 1.00 93.12 358 LEU A CA 1
ATOM 2669 C C . LEU A 1 358 ? -19.207 1.606 13.186 1.00 93.12 358 LEU A C 1
ATOM 2671 O O . LEU A 1 358 ? -20.200 1.800 13.888 1.00 93.12 358 LEU A O 1
ATOM 2675 N N . MET A 1 359 ? -18.081 2.312 13.335 1.00 91.88 359 MET A N 1
ATOM 2676 C CA . MET A 1 359 ? -17.947 3.402 14.308 1.00 91.88 359 MET A CA 1
ATOM 2677 C C . MET A 1 359 ? -19.048 4.452 14.118 1.00 91.88 359 MET A C 1
ATOM 2679 O O . MET A 1 359 ? -19.709 4.853 15.077 1.00 91.88 359 MET A O 1
ATOM 2683 N N . GLU A 1 360 ? -19.255 4.903 12.884 1.00 91.00 360 GLU A N 1
ATOM 2684 C CA . GLU A 1 360 ? -20.228 5.939 12.563 1.00 91.00 360 GLU A CA 1
ATOM 2685 C C . GLU A 1 360 ? -21.668 5.447 12.721 1.00 91.00 360 GLU A C 1
ATOM 2687 O O . GLU A 1 360 ? -22.503 6.187 13.247 1.00 91.00 360 GLU A O 1
ATOM 2692 N N . LYS A 1 361 ? -21.972 4.207 12.309 1.00 89.06 361 LYS A N 1
ATOM 2693 C CA . LYS A 1 361 ? -23.297 3.584 12.474 1.00 89.06 361 LYS A CA 1
ATOM 2694 C C . LYS A 1 361 ? -23.793 3.723 13.915 1.00 89.06 361 LYS A C 1
ATOM 2696 O O . LYS A 1 361 ? -24.890 4.228 14.141 1.00 89.06 361 LYS A O 1
ATOM 2701 N N . TYR A 1 362 ? -22.956 3.361 14.885 1.00 87.31 362 TYR A N 1
ATOM 2702 C CA . TYR A 1 362 ? -23.327 3.400 16.302 1.00 87.31 362 TYR A CA 1
ATOM 2703 C C . TYR A 1 362 ? -23.189 4.786 16.947 1.00 87.31 362 TYR A C 1
ATOM 2705 O O . TYR A 1 362 ? -23.870 5.063 17.934 1.00 87.31 362 TYR A O 1
ATOM 2713 N N . ARG A 1 363 ? -22.377 5.691 16.381 1.00 84.81 363 ARG A N 1
ATOM 2714 C CA . ARG A 1 363 ? -22.321 7.094 16.825 1.00 84.81 363 ARG A CA 1
ATOM 2715 C C . ARG A 1 363 ? -23.627 7.839 16.536 1.00 84.81 363 ARG A C 1
ATOM 2717 O O . ARG A 1 363 ? -24.068 8.620 17.369 1.00 84.81 363 ARG A O 1
ATOM 2724 N N . THR A 1 364 ? -24.257 7.600 15.388 1.00 78.94 364 THR A N 1
ATOM 2725 C CA . THR A 1 364 ? -25.497 8.306 15.014 1.00 78.94 364 THR A CA 1
ATOM 2726 C C . THR A 1 364 ? -26.718 7.807 15.774 1.00 78.94 364 THR A C 1
ATOM 2728 O O . THR A 1 364 ? -27.478 8.630 16.279 1.00 78.94 364 THR A O 1
ATOM 2731 N N . GLN A 1 365 ? -26.845 6.489 15.967 1.00 75.81 365 GLN A N 1
ATOM 2732 C CA . GLN A 1 365 ? -27.906 5.911 16.805 1.00 75.81 365 GLN A CA 1
ATOM 2733 C C . GLN A 1 365 ? -27.894 6.485 18.234 1.00 75.81 365 GLN A C 1
ATOM 2735 O O . GLN A 1 365 ? -28.939 6.650 18.861 1.00 75.81 365 GLN A O 1
ATOM 2740 N N . GLN A 1 366 ? -26.713 6.842 18.752 1.00 67.88 366 GLN A N 1
ATOM 2741 C CA . GLN A 1 366 ? -26.576 7.480 20.061 1.00 67.88 366 GLN A CA 1
ATOM 2742 C C . GLN A 1 366 ? -27.160 8.903 20.092 1.00 67.88 366 GLN A C 1
ATOM 2744 O O . GLN A 1 366 ? -27.808 9.279 21.074 1.00 67.88 366 GLN A O 1
ATOM 2749 N N . THR A 1 367 ? -26.942 9.694 19.041 1.00 64.56 367 THR A N 1
ATOM 2750 C CA . THR A 1 367 ? -27.454 11.069 18.949 1.00 64.56 367 THR A CA 1
ATOM 2751 C C . THR A 1 367 ? -28.982 11.081 18.867 1.00 64.56 367 THR A C 1
ATOM 2753 O O . THR A 1 367 ? -29.629 11.847 19.578 1.00 64.56 367 THR A O 1
ATOM 2756 N N . GLU A 1 368 ? -29.567 10.178 18.078 1.00 67.56 368 GLU A N 1
ATOM 2757 C CA . GLU A 1 368 ? -31.021 10.065 17.895 1.00 67.56 368 GLU A CA 1
ATOM 2758 C C . GLU A 1 368 ? -31.745 9.644 19.183 1.00 67.56 368 GLU A C 1
ATOM 2760 O O . GLU A 1 368 ? -32.688 10.316 19.604 1.00 67.56 368 GLU A O 1
ATOM 2765 N N . HIS A 1 369 ? -31.254 8.615 19.887 1.00 60.44 369 HIS A N 1
ATOM 2766 C CA . HIS A 1 369 ? -31.819 8.203 21.180 1.00 60.44 369 HIS A CA 1
ATOM 2767 C C . HIS A 1 369 ? -31.731 9.297 22.255 1.00 60.44 369 HIS A C 1
ATOM 2769 O O . HIS A 1 369 ? -32.615 9.409 23.107 1.00 60.44 369 HIS A O 1
ATOM 2775 N N . THR A 1 370 ? -30.666 10.104 22.239 1.00 61.66 370 THR A N 1
ATOM 2776 C CA . THR A 1 370 ? -30.504 11.214 23.191 1.00 61.66 370 THR A CA 1
ATOM 2777 C C . THR A 1 370 ? -31.510 12.334 22.915 1.00 61.66 370 THR A C 1
ATOM 2779 O O . THR A 1 370 ? -32.066 12.897 23.858 1.00 61.66 370 THR A O 1
ATOM 2782 N N . ASN A 1 371 ? -31.797 12.608 21.639 1.00 59.97 371 ASN A N 1
ATOM 2783 C CA . ASN A 1 371 ? -32.791 13.600 21.231 1.00 59.97 371 ASN A CA 1
ATOM 2784 C C . ASN A 1 371 ? -34.233 13.131 21.491 1.00 59.97 371 ASN A C 1
ATOM 2786 O O . ASN A 1 371 ? -35.037 13.920 21.979 1.00 59.97 371 ASN A O 1
ATOM 2790 N N . GLN A 1 372 ? -34.554 11.850 21.272 1.00 54.66 372 GLN A N 1
ATOM 2791 C CA . GLN A 1 372 ? -35.878 11.292 21.595 1.00 54.66 372 GLN A CA 1
ATOM 2792 C C . GLN A 1 372 ? -36.212 11.362 23.089 1.00 54.66 372 GLN A C 1
ATOM 2794 O O . GLN A 1 372 ? -37.355 11.614 23.450 1.00 54.66 372 GLN A O 1
ATOM 2799 N N . LYS A 1 373 ? -35.223 11.212 23.978 1.00 57.66 373 LYS A N 1
ATOM 2800 C CA . LYS A 1 373 ? -35.433 11.338 25.431 1.00 57.66 373 LYS A CA 1
ATOM 2801 C C . LYS A 1 373 ? -35.831 12.749 25.894 1.00 57.66 373 LYS A C 1
ATOM 2803 O O . LYS A 1 373 ? -36.207 12.899 27.053 1.00 57.66 373 LYS A O 1
ATOM 2808 N N . ARG A 1 374 ? -35.721 13.771 25.036 1.00 58.34 374 ARG A N 1
ATOM 2809 C CA . ARG A 1 374 ? -36.075 15.169 25.346 1.00 58.34 374 ARG A CA 1
ATOM 2810 C C . ARG A 1 374 ? -37.484 15.574 24.897 1.00 58.34 374 ARG A C 1
ATOM 2812 O O . ARG A 1 374 ? -37.902 16.675 25.232 1.00 58.34 374 ARG A O 1
ATOM 2819 N N . ILE A 1 375 ? -38.211 14.718 24.177 1.00 50.81 375 ILE A N 1
ATOM 2820 C CA . ILE A 1 375 ? -39.562 15.011 23.674 1.00 50.81 375 ILE A CA 1
ATOM 2821 C C . ILE A 1 375 ? -40.552 14.063 24.378 1.00 50.81 375 ILE A C 1
ATOM 2823 O O . ILE A 1 375 ? -40.291 12.858 24.401 1.00 50.81 375 ILE A O 1
ATOM 2827 N N . PRO A 1 376 ? -41.665 14.546 24.971 1.00 50.59 376 PRO A N 1
ATOM 2828 C CA . PRO A 1 376 ? -42.677 13.666 25.551 1.00 50.59 376 PRO A CA 1
ATOM 2829 C C . PRO A 1 376 ? -43.241 12.731 24.476 1.00 50.59 376 PRO A C 1
ATOM 2831 O O . PRO A 1 376 ? -43.580 13.182 23.381 1.00 50.59 376 PRO A O 1
ATOM 2834 N N . MET A 1 377 ? -43.325 11.432 24.781 1.00 50.53 377 MET A N 1
ATOM 2835 C CA . MET A 1 377 ? -43.849 10.419 23.861 1.00 50.53 377 MET A CA 1
ATOM 2836 C C . MET A 1 377 ? -45.268 10.778 23.418 1.00 50.53 377 MET A C 1
ATOM 2838 O O . MET A 1 377 ? -46.211 10.699 24.201 1.00 50.53 377 MET A O 1
ATOM 2842 N N . THR A 1 378 ? -45.415 11.095 22.137 1.00 48.56 378 THR A N 1
ATOM 2843 C CA . THR A 1 378 ? -46.643 10.818 21.396 1.00 48.56 378 THR A CA 1
ATOM 2844 C C . THR A 1 378 ? -46.376 9.622 20.486 1.00 48.56 378 THR A C 1
ATOM 2846 O O . THR A 1 378 ? -45.249 9.380 20.054 1.00 48.56 378 THR A O 1
ATOM 2849 N N . THR A 1 379 ? -47.413 8.806 20.348 1.00 52.97 379 THR A N 1
ATOM 2850 C CA . THR A 1 379 ? -47.500 7.450 19.792 1.00 52.97 379 THR A CA 1
ATOM 2851 C C . THR A 1 379 ? -46.614 7.213 18.558 1.00 52.97 379 THR A C 1
ATOM 2853 O O . THR A 1 379 ? -46.563 8.077 17.682 1.00 52.97 379 THR A O 1
ATOM 2856 N N . PRO A 1 380 ? -45.947 6.048 18.42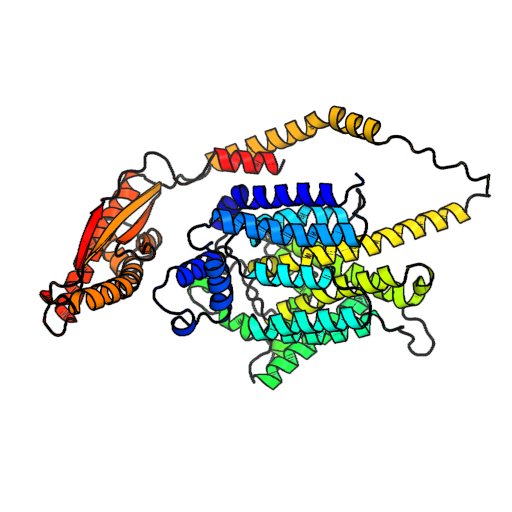2 1.00 47.22 380 PRO A N 1
ATOM 2857 C CA . PRO A 1 380 ? -45.133 5.770 17.246 1.00 47.22 380 PRO A CA 1
ATOM 2858 C C . PRO A 1 380 ? -46.034 5.633 16.012 1.00 47.22 380 PRO A C 1
ATOM 2860 O O . PRO A 1 380 ? -46.811 4.685 15.907 1.00 47.22 380 PRO A O 1
ATOM 2863 N N . SER A 1 381 ? -45.922 6.566 15.067 1.00 44.22 381 SER A N 1
ATOM 2864 C CA . SER A 1 381 ? -46.392 6.339 13.704 1.00 44.22 381 SER A CA 1
ATOM 2865 C C . SER A 1 381 ? -45.447 5.345 13.027 1.00 44.22 381 SER A C 1
ATOM 2867 O O . SER A 1 381 ? -44.222 5.448 13.126 1.00 44.22 381 SER A O 1
ATOM 2869 N N . SER A 1 382 ? -46.023 4.332 12.377 1.00 43.94 382 SER A N 1
ATOM 2870 C CA . SER A 1 382 ? -45.275 3.372 11.566 1.00 43.94 382 SER A CA 1
ATOM 2871 C C . SER A 1 382 ? -44.423 4.122 10.535 1.00 43.94 382 SER A C 1
ATOM 2873 O O . SER A 1 382 ? -44.946 5.059 9.922 1.00 43.94 382 SER A O 1
ATOM 2875 N N . PRO A 1 383 ? -43.165 3.723 10.277 1.00 44.28 383 PRO A N 1
ATOM 2876 C CA . PRO A 1 383 ? -42.400 4.329 9.204 1.00 44.28 383 PRO A CA 1
ATOM 2877 C C . PRO A 1 383 ? -43.088 3.965 7.888 1.00 44.28 383 PRO A C 1
ATOM 2879 O O . PRO A 1 383 ? -43.024 2.821 7.447 1.00 44.28 383 PRO A O 1
ATOM 2882 N N . SER A 1 384 ? -43.783 4.922 7.274 1.00 47.75 384 SER A N 1
ATOM 2883 C CA . SER A 1 384 ? -44.188 4.795 5.879 1.00 47.75 384 SER A CA 1
ATOM 2884 C C . SER A 1 384 ? -42.912 4.628 5.057 1.00 47.75 384 SER A C 1
ATOM 2886 O O . SER A 1 384 ? -42.049 5.510 5.099 1.00 47.75 384 SER A O 1
ATOM 2888 N N . GLU A 1 385 ? -42.787 3.513 4.342 1.00 49.28 385 GLU A N 1
ATOM 2889 C CA . GLU A 1 385 ? -41.778 3.317 3.303 1.00 49.28 385 GLU A CA 1
ATOM 2890 C C . GLU A 1 385 ? -42.016 4.362 2.206 1.00 49.28 385 GLU A C 1
ATOM 2892 O O . GLU A 1 385 ? -42.714 4.134 1.220 1.00 49.28 385 GLU A O 1
ATOM 2897 N N . GLN A 1 386 ? -41.481 5.566 2.401 1.00 49.47 386 GLN A N 1
ATOM 2898 C CA . GLN A 1 386 ? -41.412 6.550 1.337 1.00 49.47 386 GLN A CA 1
ATOM 2899 C C . GLN A 1 386 ? -40.495 5.985 0.258 1.00 49.47 386 GLN A C 1
ATOM 2901 O O . GLN A 1 386 ? -39.360 5.582 0.513 1.00 49.47 386 GLN A O 1
ATOM 2906 N N . ASN A 1 387 ? -41.004 5.931 -0.969 1.00 53.06 387 ASN A N 1
ATOM 2907 C CA . ASN A 1 387 ? -40.291 5.360 -2.098 1.00 53.06 387 ASN A CA 1
ATOM 2908 C C . ASN A 1 387 ? -39.232 6.361 -2.595 1.00 53.06 387 ASN A C 1
ATOM 2910 O O . ASN A 1 387 ? -39.385 7.035 -3.613 1.00 53.06 387 ASN A O 1
ATOM 2914 N N . HIS A 1 388 ? -38.149 6.490 -1.826 1.00 50.16 388 HIS A N 1
ATOM 2915 C CA . HIS A 1 388 ? -37.084 7.478 -2.007 1.00 50.16 388 HIS A CA 1
ATOM 2916 C C . HIS A 1 388 ? -36.366 7.365 -3.364 1.00 50.16 388 HIS A C 1
ATOM 2918 O O . HIS A 1 388 ? -35.718 8.313 -3.800 1.00 50.16 388 HIS A O 1
ATOM 2924 N N . LEU A 1 389 ? -36.509 6.234 -4.066 1.00 41.56 389 LEU A N 1
ATOM 2925 C CA . LEU A 1 389 ? -36.034 6.031 -5.439 1.00 41.56 389 LEU A CA 1
ATOM 2926 C C . LEU A 1 389 ? -36.582 7.085 -6.413 1.00 41.56 389 LEU A C 1
ATOM 2928 O O . LEU A 1 389 ? -35.813 7.629 -7.201 1.00 41.56 389 LEU A O 1
ATOM 2932 N N . ALA A 1 390 ? -37.871 7.425 -6.317 1.00 48.81 390 ALA A N 1
ATOM 2933 C CA . ALA A 1 390 ? -38.491 8.444 -7.166 1.00 48.81 390 ALA A CA 1
ATOM 2934 C C . ALA A 1 390 ? -37.961 9.854 -6.850 1.00 48.81 390 ALA A C 1
ATOM 2936 O O . ALA A 1 390 ? -37.759 10.669 -7.748 1.00 48.81 390 ALA A O 1
ATOM 2937 N N . THR A 1 391 ? -37.656 10.121 -5.578 1.00 48.66 391 THR A N 1
ATOM 2938 C CA . THR A 1 391 ? -37.103 11.399 -5.115 1.00 48.66 391 THR A CA 1
ATOM 2939 C C . THR A 1 391 ? -35.638 11.580 -5.541 1.00 48.66 391 THR A C 1
ATOM 2941 O O . THR A 1 391 ? -35.256 12.659 -5.984 1.00 48.66 391 THR A O 1
ATOM 2944 N N . TYR A 1 392 ? -34.817 10.524 -5.489 1.00 47.50 392 TYR A N 1
ATOM 2945 C CA . TYR A 1 392 ? -33.412 10.568 -5.921 1.00 47.50 392 TYR A CA 1
ATOM 2946 C C . TYR A 1 392 ? -33.244 10.605 -7.442 1.00 47.50 392 TYR A C 1
ATOM 2948 O O . TYR A 1 392 ? -32.380 11.330 -7.931 1.00 47.50 392 TYR A O 1
ATOM 2956 N N . LEU A 1 393 ? -34.085 9.882 -8.191 1.00 49.06 393 LEU A N 1
ATOM 2957 C CA . LEU A 1 393 ? -34.166 10.028 -9.650 1.00 49.06 393 LEU A CA 1
ATOM 2958 C C . LEU A 1 393 ? -34.601 11.448 -10.039 1.00 49.06 393 LEU A C 1
ATOM 2960 O O . LEU A 1 393 ? -34.123 11.973 -11.040 1.00 49.06 393 LEU A O 1
ATOM 2964 N N . GLY A 1 394 ? -35.431 12.094 -9.212 1.00 46.75 394 GLY A N 1
ATOM 2965 C CA . GLY A 1 394 ? -35.732 13.521 -9.299 1.00 46.75 394 GLY A CA 1
ATOM 2966 C C . GLY A 1 394 ? -34.481 14.388 -9.152 1.00 46.75 394 GLY A C 1
ATOM 2967 O O . GLY A 1 394 ? -34.141 15.105 -10.081 1.00 46.75 394 GLY A O 1
ATOM 2968 N N . TYR A 1 395 ? -33.740 14.278 -8.044 1.00 48.41 395 TYR A N 1
ATOM 2969 C CA . TYR A 1 395 ? -32.545 15.107 -7.804 1.00 48.41 395 TYR A CA 1
ATOM 2970 C C . TYR A 1 395 ? -31.402 14.869 -8.796 1.00 48.41 395 TYR A C 1
ATOM 2972 O O . TYR A 1 395 ? -30.746 15.825 -9.210 1.00 48.41 395 TYR A O 1
ATOM 2980 N N . LEU A 1 396 ? -31.182 13.623 -9.227 1.00 46.03 396 LEU A N 1
ATOM 2981 C CA . LEU A 1 396 ? -30.195 13.326 -10.264 1.00 46.03 396 LEU A CA 1
ATOM 2982 C C . LEU A 1 396 ? -30.610 13.965 -11.596 1.00 46.03 396 LEU A C 1
ATOM 2984 O O . LEU A 1 396 ? -29.771 14.537 -12.275 1.00 46.03 396 LEU A O 1
ATOM 2988 N N . ARG A 1 397 ? -31.905 13.974 -11.934 1.00 52.53 397 ARG A N 1
ATOM 2989 C CA . ARG A 1 397 ? -32.422 14.648 -13.134 1.00 52.53 397 ARG A CA 1
ATOM 2990 C C . ARG A 1 397 ? -32.328 16.180 -13.046 1.00 52.53 397 ARG A C 1
ATOM 2992 O O . ARG A 1 397 ? -32.113 16.815 -14.073 1.00 52.53 397 ARG A O 1
ATOM 2999 N N . THR A 1 398 ? -32.437 16.771 -11.853 1.00 44.34 398 THR A N 1
ATOM 3000 C CA . THR A 1 398 ? -32.382 18.235 -11.657 1.00 44.34 398 THR A CA 1
ATOM 3001 C C . THR A 1 398 ? -30.958 18.794 -11.537 1.00 44.34 398 THR A C 1
ATOM 3003 O O . THR A 1 398 ? -30.742 19.957 -11.867 1.00 44.34 398 THR A O 1
ATOM 3006 N N . SER A 1 399 ? -29.977 17.993 -11.101 1.00 45.00 399 SER A N 1
ATOM 3007 C CA . SER A 1 399 ? -28.583 18.433 -10.880 1.00 45.00 399 SER A CA 1
ATOM 3008 C C . SER A 1 399 ? -27.546 17.743 -11.776 1.00 45.00 399 SER A C 1
ATOM 3010 O O . SER A 1 399 ? -26.362 18.053 -11.678 1.00 45.00 399 SER A O 1
ATOM 3012 N N . PHE A 1 400 ? -27.962 16.866 -12.697 1.00 52.94 400 PHE A N 1
ATOM 3013 C CA . PHE A 1 400 ? -27.090 16.262 -13.718 1.00 52.94 400 PHE A CA 1
ATOM 3014 C C . PHE A 1 400 ? -26.336 17.306 -14.555 1.00 52.94 400 PHE A C 1
ATOM 3016 O O . PHE A 1 400 ? -25.194 17.077 -14.946 1.00 52.94 400 PHE A O 1
ATOM 3023 N N . TRP A 1 401 ? -26.925 18.487 -14.762 1.00 48.91 401 TRP A N 1
ATOM 3024 C CA . TRP A 1 401 ? -26.262 19.578 -15.474 1.00 48.91 401 TRP A CA 1
ATOM 3025 C C . TRP A 1 401 ? -25.012 20.093 -14.743 1.00 48.91 401 TRP A C 1
ATOM 3027 O O . TRP A 1 401 ? -24.067 20.499 -15.405 1.00 48.91 401 TRP A O 1
ATOM 3037 N N . MET A 1 402 ? -24.952 20.024 -13.406 1.00 51.53 402 MET A N 1
ATOM 3038 C CA . MET A 1 402 ? -23.759 20.421 -12.645 1.00 51.53 402 MET A CA 1
ATOM 3039 C C . MET A 1 402 ? -22.615 19.417 -12.810 1.00 51.53 402 MET A C 1
ATOM 3041 O O . MET A 1 402 ? -21.464 19.833 -12.857 1.00 51.53 402 MET A O 1
ATOM 3045 N N . LEU A 1 403 ? -22.923 18.122 -12.963 1.00 56.53 403 LEU A N 1
ATOM 3046 C CA . LEU A 1 403 ? -21.927 17.093 -13.293 1.00 56.53 403 LEU A CA 1
ATOM 3047 C C . LEU A 1 403 ? -21.403 17.268 -14.721 1.00 56.53 403 LEU A C 1
ATOM 3049 O O . LEU A 1 403 ? -20.210 17.135 -14.955 1.00 56.53 403 LEU A O 1
ATOM 3053 N N . ILE A 1 404 ? -22.276 17.627 -15.669 1.00 66.38 404 ILE A N 1
ATOM 3054 C CA . ILE A 1 404 ? -21.842 17.984 -17.026 1.00 66.38 404 ILE A CA 1
ATOM 3055 C C . ILE A 1 404 ? -20.958 19.233 -16.994 1.00 66.38 404 ILE A C 1
ATOM 3057 O O . ILE A 1 404 ? -19.915 19.250 -17.633 1.00 66.38 404 ILE A O 1
ATOM 3061 N N . VAL A 1 405 ? -21.343 20.276 -16.255 1.00 63.28 405 VAL A N 1
ATOM 3062 C CA . VAL A 1 405 ? -20.556 21.515 -16.166 1.00 63.28 405 VAL A CA 1
ATOM 3063 C C . VAL A 1 405 ? -19.205 21.270 -15.491 1.00 63.28 405 VAL A C 1
ATOM 3065 O O . VAL A 1 405 ? -18.198 21.767 -15.989 1.00 63.28 405 VAL A O 1
ATOM 3068 N N . GLY A 1 406 ? -19.158 20.468 -14.423 1.00 54.41 406 GLY A N 1
ATOM 3069 C CA . GLY A 1 406 ? -17.916 20.032 -13.779 1.00 54.41 406 GLY A CA 1
ATOM 3070 C C . GLY A 1 406 ? -17.004 19.274 -14.744 1.00 54.41 406 GLY A C 1
ATOM 3071 O O . GLY A 1 406 ? -15.867 19.693 -14.963 1.00 54.41 406 GLY A O 1
ATOM 3072 N N . ALA A 1 407 ? -17.542 18.267 -15.434 1.00 58.69 407 ALA A N 1
ATOM 3073 C CA . ALA A 1 407 ? -16.808 17.493 -16.430 1.00 58.69 407 ALA A CA 1
ATOM 3074 C C . ALA A 1 407 ? -16.322 18.350 -17.615 1.00 58.69 407 ALA A C 1
ATOM 3076 O O . ALA A 1 407 ? -15.219 18.159 -18.124 1.00 58.69 407 ALA A O 1
ATOM 3077 N N . VAL A 1 408 ? -17.107 19.338 -18.054 1.00 60.19 408 VAL A N 1
ATOM 3078 C CA . VAL A 1 408 ? -16.710 20.262 -19.128 1.00 60.19 408 VAL A CA 1
ATOM 3079 C C . VAL A 1 408 ? -15.591 21.192 -18.662 1.00 60.19 408 VAL A C 1
ATOM 3081 O O . VAL A 1 408 ? -14.597 21.339 -19.370 1.00 60.19 408 VAL A O 1
ATOM 3084 N N . ILE A 1 409 ? -15.699 21.788 -17.471 1.00 62.12 409 ILE A N 1
ATOM 3085 C CA . ILE A 1 409 ? -14.655 22.664 -16.915 1.00 62.12 409 ILE A CA 1
ATOM 3086 C C . ILE A 1 409 ? -13.367 21.871 -16.684 1.00 62.12 409 ILE A C 1
ATOM 3088 O O . ILE A 1 409 ? -12.291 22.298 -17.101 1.00 62.12 409 ILE A O 1
ATOM 3092 N N . GLY A 1 410 ? -13.474 20.694 -16.074 1.00 53.44 410 GLY A N 1
ATOM 3093 C CA . GLY A 1 410 ? -12.350 19.798 -15.860 1.00 53.44 410 GLY A CA 1
ATOM 3094 C C . GLY A 1 410 ? -11.704 19.367 -17.179 1.00 53.44 410 GLY A C 1
ATOM 3095 O O . GLY A 1 410 ? -10.484 19.442 -17.318 1.00 53.44 410 GLY A O 1
ATOM 3096 N N . GLY A 1 411 ? -12.503 18.999 -18.185 1.00 57.84 411 GLY A N 1
ATOM 3097 C CA . GLY A 1 411 ? -12.022 18.649 -19.522 1.00 57.84 411 GLY A CA 1
ATOM 3098 C C . GLY A 1 411 ? -11.293 19.801 -20.219 1.00 57.84 411 GLY A C 1
ATOM 3099 O O . GLY A 1 411 ? -10.230 19.586 -20.801 1.00 57.84 411 GLY A O 1
ATOM 3100 N N . LEU A 1 412 ? -11.803 21.031 -20.098 1.00 57.59 412 LEU A N 1
ATOM 3101 C CA . LEU A 1 412 ? -11.162 22.241 -20.628 1.00 57.59 412 LEU A CA 1
ATOM 3102 C C . LEU A 1 412 ? -9.833 22.549 -19.928 1.00 57.59 412 LEU A C 1
ATOM 3104 O O . LEU A 1 412 ? -8.864 22.913 -20.591 1.00 57.59 412 LEU A O 1
ATOM 3108 N N . LEU A 1 413 ? -9.752 22.351 -18.610 1.00 57.38 413 LEU A N 1
ATOM 3109 C CA . LEU A 1 413 ? -8.500 22.484 -17.860 1.00 57.38 413 LEU A CA 1
ATOM 3110 C C . LEU A 1 413 ? -7.484 21.401 -18.258 1.00 57.38 413 LEU A C 1
ATOM 3112 O O . LEU A 1 413 ? -6.304 21.701 -18.435 1.00 57.38 413 LEU A O 1
ATOM 3116 N N . GLY A 1 414 ? -7.936 20.159 -18.462 1.00 53.28 414 GLY A N 1
ATOM 3117 C CA . GLY A 1 414 ? -7.107 19.058 -18.960 1.00 53.28 414 GLY A CA 1
ATOM 3118 C C . GLY A 1 414 ? -6.587 19.296 -20.381 1.00 53.28 414 GLY A C 1
ATOM 3119 O O . GLY A 1 414 ? -5.423 19.007 -20.677 1.00 53.28 414 GLY A O 1
ATOM 3120 N N . TRP A 1 415 ? -7.415 19.884 -21.247 1.00 72.12 415 TRP A N 1
ATOM 3121 C CA . TRP A 1 415 ? -7.021 20.329 -22.584 1.00 72.12 415 TRP A CA 1
ATOM 3122 C C . TRP A 1 415 ? -5.980 21.451 -22.515 1.00 72.12 415 TRP A C 1
ATOM 3124 O O . TRP A 1 415 ? -4.907 21.323 -23.102 1.00 72.12 415 TRP A O 1
ATOM 3134 N N . GLY A 1 416 ? -6.252 22.507 -21.739 1.00 59.03 416 GLY A N 1
ATOM 3135 C CA . GLY A 1 416 ? -5.363 23.662 -21.598 1.00 59.03 416 GLY A CA 1
ATOM 3136 C C . GLY A 1 416 ? -3.994 23.290 -21.028 1.00 59.03 416 GLY A C 1
ATOM 3137 O O . GLY A 1 416 ? -2.968 23.700 -21.562 1.00 59.03 416 GLY A O 1
ATOM 3138 N N . ALA A 1 417 ? -3.956 22.430 -20.008 1.00 59.69 417 ALA A N 1
ATOM 3139 C CA . ALA A 1 417 ? -2.703 21.916 -19.459 1.00 59.69 417 ALA A CA 1
ATOM 3140 C C . ALA A 1 417 ? -1.921 21.062 -20.472 1.00 59.69 417 ALA A C 1
ATOM 3142 O O . ALA A 1 417 ? -0.694 21.088 -20.477 1.00 59.69 417 ALA A O 1
ATOM 3143 N N . SER A 1 418 ? -2.613 20.319 -21.341 1.00 63.59 418 SER A N 1
ATOM 3144 C CA . SER A 1 418 ? -1.970 19.517 -22.392 1.00 63.59 418 SER A CA 1
ATOM 3145 C C . SER A 1 418 ? -1.417 20.371 -23.522 1.00 63.59 418 SER A C 1
ATOM 3147 O O . SER A 1 418 ? -0.375 20.038 -24.072 1.00 63.59 418 SER A O 1
ATOM 3149 N N . ALA A 1 419 ? -2.094 21.469 -23.857 1.00 68.38 419 ALA A N 1
ATOM 3150 C CA . ALA A 1 419 ? -1.650 22.400 -24.887 1.00 68.38 419 ALA A CA 1
ATOM 3151 C C . ALA A 1 419 ? -0.355 23.140 -24.501 1.00 68.38 419 ALA A C 1
ATOM 3153 O O . ALA A 1 419 ? 0.373 23.586 -25.381 1.00 68.38 419 ALA A O 1
ATOM 3154 N N . LEU A 1 420 ? -0.062 23.245 -23.200 1.00 67.94 420 LEU A N 1
ATOM 3155 C CA . LEU A 1 420 ? 1.130 23.908 -22.660 1.00 67.94 420 LEU A CA 1
ATOM 3156 C C . LEU A 1 420 ? 2.327 22.963 -22.443 1.00 67.94 420 LEU A C 1
ATOM 3158 O O . LEU A 1 420 ? 3.394 23.423 -22.046 1.00 67.94 420 LEU A O 1
ATOM 3162 N N . MET A 1 421 ? 2.171 21.652 -22.660 1.00 71.56 421 MET A N 1
ATOM 3163 C CA . MET A 1 421 ? 3.247 20.672 -22.470 1.00 71.56 421 MET A CA 1
ATOM 3164 C C . MET A 1 421 ? 4.071 20.468 -23.740 1.00 71.56 421 MET A C 1
ATOM 3166 O O . MET A 1 421 ? 3.529 20.406 -24.843 1.00 71.56 421 MET A O 1
ATOM 3170 N N . THR A 1 422 ? 5.381 20.284 -23.567 1.00 75.81 422 THR A N 1
ATOM 3171 C CA . THR A 1 422 ? 6.300 19.945 -24.658 1.00 75.81 422 THR A CA 1
ATOM 3172 C C . THR A 1 422 ? 5.945 18.586 -25.255 1.00 75.81 422 THR A C 1
ATOM 3174 O O . THR A 1 422 ? 5.698 17.620 -24.526 1.00 75.81 422 THR A O 1
ATOM 3177 N N . LYS A 1 423 ? 5.915 18.515 -26.589 1.00 80.31 423 LYS A N 1
ATOM 3178 C CA . LYS A 1 423 ? 5.701 17.263 -27.316 1.00 80.31 423 LYS A CA 1
ATOM 3179 C C . LYS A 1 423 ? 6.938 16.376 -27.189 1.00 80.31 423 LYS A C 1
ATOM 3181 O O . LYS A 1 423 ? 8.053 16.880 -27.215 1.00 80.31 423 LYS A O 1
ATOM 3186 N N . GLN A 1 424 ? 6.724 15.076 -27.050 1.00 82.56 424 GLN A N 1
ATOM 3187 C CA . GLN A 1 424 ? 7.778 14.069 -27.128 1.00 82.56 424 GLN A CA 1
ATOM 3188 C C . GLN A 1 424 ? 7.401 13.029 -28.175 1.00 82.56 424 GLN A C 1
ATOM 3190 O O . GLN A 1 424 ? 6.224 12.678 -28.306 1.00 82.56 424 GLN A O 1
ATOM 3195 N N . TYR A 1 425 ? 8.402 12.539 -28.893 1.00 84.44 425 TYR A N 1
ATOM 3196 C CA . TYR A 1 425 ? 8.301 11.509 -29.916 1.00 84.44 425 TYR A CA 1
ATOM 3197 C C . TYR A 1 425 ? 9.152 10.318 -29.500 1.00 84.44 425 TYR A C 1
ATOM 3199 O O . TYR A 1 425 ? 10.188 10.477 -28.858 1.00 84.44 425 TYR A O 1
ATOM 3207 N N . THR A 1 426 ? 8.690 9.116 -29.833 1.00 80.06 426 THR A N 1
ATOM 3208 C CA . THR A 1 426 ? 9.394 7.874 -29.516 1.00 80.06 426 THR A CA 1
ATOM 3209 C C . THR A 1 426 ? 9.572 7.076 -30.792 1.00 80.06 426 THR A C 1
ATOM 3211 O O . THR A 1 426 ? 8.574 6.772 -31.443 1.00 80.06 426 THR A O 1
ATOM 3214 N N . ALA A 1 427 ? 10.815 6.740 -31.128 1.00 83.56 427 ALA A N 1
ATOM 3215 C CA . ALA A 1 427 ? 11.152 5.910 -32.279 1.00 83.56 427 ALA A CA 1
ATOM 3216 C C . ALA A 1 427 ? 11.885 4.645 -31.816 1.00 83.56 427 ALA A C 1
ATOM 3218 O O . ALA A 1 427 ? 12.603 4.678 -30.815 1.00 83.56 427 ALA A O 1
ATOM 3219 N N . THR A 1 428 ? 11.687 3.535 -32.528 1.00 84.12 428 THR A N 1
ATOM 3220 C CA . THR A 1 428 ? 12.194 2.213 -32.134 1.00 84.12 428 THR A CA 1
ATOM 3221 C C . THR A 1 428 ? 12.966 1.575 -33.280 1.00 84.12 428 THR A C 1
ATOM 3223 O O . THR A 1 428 ? 12.393 1.379 -34.348 1.00 84.12 428 THR A O 1
ATOM 3226 N N . SER A 1 429 ? 14.221 1.200 -33.040 1.00 86.44 429 SER A N 1
ATOM 3227 C CA . SER A 1 429 ? 15.028 0.355 -33.928 1.00 86.44 429 SER A CA 1
ATOM 3228 C C . SER A 1 429 ? 15.126 -1.066 -33.363 1.00 86.44 429 SER A C 1
ATOM 3230 O O . SER A 1 429 ? 14.998 -1.285 -32.153 1.00 86.44 429 SER A O 1
ATOM 3232 N N . GLN A 1 430 ? 15.303 -2.054 -34.240 1.00 84.62 430 GLN A N 1
ATOM 3233 C CA . GLN A 1 430 ? 15.345 -3.469 -33.870 1.00 84.62 430 GLN A CA 1
ATOM 3234 C C . GLN A 1 430 ? 16.618 -4.133 -34.382 1.00 84.62 430 GLN A C 1
ATOM 3236 O O . GLN A 1 430 ? 16.960 -4.020 -35.560 1.00 84.62 430 GLN A O 1
ATOM 3241 N N . LEU A 1 431 ? 17.276 -4.882 -33.501 1.00 83.81 431 LEU A N 1
ATOM 3242 C CA . LEU A 1 431 ? 18.454 -5.689 -33.798 1.00 83.81 431 LEU A CA 1
ATOM 3243 C C . LEU A 1 431 ? 18.156 -7.172 -33.544 1.00 83.81 431 LEU A C 1
ATOM 3245 O O . LEU A 1 431 ? 17.460 -7.528 -32.596 1.00 83.81 431 LEU A O 1
ATOM 3249 N N . TYR A 1 432 ? 18.712 -8.041 -34.378 1.00 82.00 432 TYR A N 1
ATOM 3250 C CA . TYR A 1 432 ? 18.703 -9.491 -34.227 1.00 82.00 432 TYR A CA 1
ATOM 3251 C C . TYR A 1 432 ? 20.027 -9.972 -33.621 1.00 82.00 432 TYR A C 1
ATOM 3253 O O . TYR A 1 432 ? 21.097 -9.557 -34.063 1.00 82.00 432 TYR A O 1
ATOM 3261 N N . VAL A 1 433 ? 19.961 -10.875 -32.642 1.00 78.31 433 VAL A N 1
ATOM 3262 C CA . VAL A 1 433 ? 21.124 -11.474 -31.975 1.00 78.31 433 VAL A CA 1
ATOM 3263 C C . VAL A 1 433 ? 21.349 -12.896 -32.498 1.00 78.31 433 VAL A C 1
ATOM 3265 O O . VAL A 1 433 ? 20.628 -13.829 -32.152 1.00 78.31 433 VAL A O 1
ATOM 3268 N N . GLY A 1 434 ? 22.356 -13.081 -33.351 1.00 67.12 434 GLY A N 1
ATOM 3269 C CA . GLY A 1 434 ? 22.687 -14.377 -33.952 1.00 67.12 434 GLY A CA 1
ATOM 3270 C C . GLY A 1 434 ? 23.813 -15.111 -33.223 1.00 67.12 434 GLY A C 1
ATOM 3271 O O . GLY A 1 434 ? 24.767 -14.483 -32.770 1.00 67.12 434 GLY A O 1
ATOM 3272 N N . ALA A 1 435 ? 23.735 -16.443 -33.139 1.00 57.53 435 ALA A N 1
ATOM 3273 C CA . ALA A 1 435 ? 24.849 -17.286 -32.695 1.00 57.53 435 ALA A CA 1
ATOM 3274 C C . ALA A 1 435 ? 25.924 -17.412 -33.793 1.00 57.53 435 ALA A C 1
ATOM 3276 O O . ALA A 1 435 ? 25.610 -17.399 -34.985 1.00 57.53 435 ALA A O 1
ATOM 3277 N N . ALA A 1 436 ? 27.187 -17.568 -33.389 1.00 54.47 436 ALA A N 1
ATOM 3278 C CA . ALA A 1 436 ? 28.283 -17.891 -34.298 1.00 54.47 436 ALA A CA 1
ATOM 3279 C C . ALA A 1 436 ? 28.046 -19.234 -35.011 1.00 54.47 436 ALA A C 1
ATOM 3281 O O . ALA A 1 436 ? 27.521 -20.183 -34.429 1.00 54.47 436 ALA A O 1
ATOM 3282 N N . ASN A 1 437 ? 28.432 -19.312 -36.285 1.00 50.03 437 ASN A N 1
ATOM 3283 C CA . ASN A 1 437 ? 28.149 -20.452 -37.155 1.00 50.03 437 ASN A CA 1
ATOM 3284 C C . ASN A 1 437 ? 29.060 -21.646 -36.792 1.00 50.03 437 ASN A C 1
ATOM 3286 O O . ASN A 1 437 ? 30.174 -21.758 -37.302 1.00 50.03 437 ASN A O 1
ATOM 3290 N N . THR A 1 438 ? 28.608 -22.543 -35.912 1.00 49.41 438 THR A N 1
ATOM 3291 C CA . THR A 1 438 ? 29.295 -23.808 -35.597 1.00 49.41 438 THR A CA 1
ATOM 3292 C C . THR A 1 438 ? 28.518 -24.972 -36.223 1.00 49.41 438 THR A C 1
ATOM 3294 O O . THR A 1 438 ? 27.358 -25.222 -35.914 1.00 49.41 438 THR A O 1
ATOM 3297 N N . GLY A 1 439 ? 29.128 -25.658 -37.193 1.00 46.88 439 GLY A N 1
ATOM 3298 C CA . GLY A 1 439 ? 28.467 -26.573 -38.138 1.00 46.88 439 GLY A CA 1
ATOM 3299 C C . GLY A 1 439 ? 27.898 -27.899 -37.598 1.00 46.88 439 GLY A C 1
ATOM 3300 O O . GLY A 1 439 ? 27.817 -28.846 -38.374 1.00 46.88 439 GLY A O 1
ATOM 3301 N N . ASN A 1 440 ? 27.496 -27.999 -36.325 1.00 48.78 440 ASN A N 1
ATOM 3302 C CA . ASN A 1 440 ? 26.927 -29.212 -35.719 1.00 48.78 440 ASN A CA 1
ATOM 3303 C C . ASN A 1 440 ? 25.542 -28.958 -35.091 1.00 48.78 440 ASN A C 1
ATOM 3305 O O . ASN A 1 440 ? 25.335 -28.017 -34.328 1.00 48.78 440 ASN A O 1
ATOM 3309 N N . SER A 1 441 ? 24.583 -29.857 -35.333 1.00 49.38 441 SER A N 1
ATOM 3310 C CA . SER A 1 441 ? 23.184 -29.742 -34.874 1.00 49.38 441 SER A CA 1
ATOM 3311 C C . SER A 1 441 ? 22.999 -29.720 -33.348 1.00 49.38 441 SER A C 1
ATOM 3313 O O . SER A 1 441 ? 21.998 -29.204 -32.859 1.00 49.38 441 SER A O 1
ATOM 3315 N N . THR A 1 442 ? 23.955 -30.253 -32.582 1.00 50.09 442 THR A N 1
ATOM 3316 C CA . THR A 1 442 ? 23.952 -30.227 -31.105 1.00 50.09 442 THR A CA 1
ATOM 3317 C C . THR A 1 442 ? 24.436 -28.882 -30.542 1.00 50.09 442 THR A C 1
ATOM 3319 O O . THR A 1 442 ? 24.059 -28.513 -29.428 1.00 50.09 442 THR A O 1
ATOM 3322 N N . ASP A 1 443 ? 25.215 -28.123 -31.323 1.00 52.03 443 ASP A N 1
ATOM 3323 C CA . ASP A 1 443 ? 25.714 -26.792 -30.960 1.00 52.03 443 ASP A CA 1
ATOM 3324 C C . ASP A 1 443 ? 24.676 -25.697 -31.240 1.00 52.03 443 ASP A C 1
ATOM 3326 O O . ASP A 1 443 ? 24.648 -24.693 -30.535 1.00 52.03 443 ASP A O 1
ATOM 3330 N N . ALA A 1 444 ? 23.739 -25.926 -32.167 1.00 50.09 444 ALA A N 1
ATOM 3331 C CA . ALA A 1 444 ? 22.639 -25.001 -32.453 1.00 50.09 444 ALA A CA 1
ATOM 3332 C C . ALA A 1 444 ? 21.715 -24.773 -31.239 1.00 50.09 444 ALA A C 1
ATOM 3334 O O . ALA A 1 444 ? 21.364 -23.633 -30.945 1.00 50.09 444 ALA A O 1
ATOM 3335 N N . TYR A 1 445 ? 21.377 -25.827 -30.480 1.00 50.19 445 TYR A N 1
ATOM 3336 C CA . TYR A 1 445 ? 20.546 -25.707 -29.269 1.00 50.19 445 TYR A CA 1
ATOM 3337 C C . TYR A 1 445 ? 21.261 -24.937 -28.145 1.00 50.19 445 TYR A C 1
ATOM 3339 O O . TYR A 1 445 ? 20.662 -24.092 -27.478 1.00 50.19 445 TYR A O 1
ATOM 3347 N N . ARG A 1 446 ? 22.567 -25.180 -27.960 1.00 50.16 446 ARG A N 1
ATOM 3348 C CA . ARG A 1 446 ? 23.405 -24.414 -27.019 1.00 50.16 446 ARG A CA 1
ATOM 3349 C C . ARG A 1 446 ? 23.598 -22.967 -27.480 1.00 50.16 446 ARG A C 1
ATOM 3351 O O . ARG A 1 446 ? 23.597 -22.069 -26.646 1.00 50.16 446 ARG A O 1
ATOM 3358 N N . GLY A 1 447 ? 23.700 -22.748 -28.791 1.00 53.28 447 GLY A N 1
ATOM 3359 C CA . GLY A 1 447 ? 23.777 -21.436 -29.424 1.00 53.28 447 GLY A CA 1
ATOM 3360 C C . GLY A 1 447 ? 22.520 -20.601 -29.197 1.00 53.28 447 GLY A C 1
ATOM 3361 O O . GLY A 1 447 ? 22.639 -19.440 -28.831 1.00 53.28 447 GLY A O 1
ATOM 3362 N N . THR A 1 448 ? 21.323 -21.188 -29.302 1.00 55.22 448 THR A N 1
ATOM 3363 C CA . THR A 1 448 ? 20.063 -20.482 -29.005 1.00 55.22 448 THR A CA 1
ATOM 3364 C C . THR A 1 448 ? 19.971 -20.054 -27.537 1.00 55.22 448 THR A C 1
ATOM 3366 O O . THR A 1 448 ? 19.613 -18.909 -27.267 1.00 55.22 448 THR A O 1
ATOM 3369 N N . LEU A 1 449 ? 20.344 -20.924 -26.591 1.00 58.38 449 LEU A N 1
ATOM 3370 C CA . LEU A 1 449 ? 20.318 -20.599 -25.158 1.00 58.38 449 LEU A CA 1
ATOM 3371 C C . LEU A 1 449 ? 21.368 -19.531 -24.789 1.00 58.38 449 LEU A C 1
ATOM 3373 O O . LEU A 1 449 ? 21.091 -18.619 -24.011 1.00 58.38 449 LEU A O 1
ATOM 3377 N N . LEU A 1 450 ? 22.559 -19.605 -25.394 1.00 56.94 450 LEU A N 1
ATOM 3378 C CA . LEU A 1 450 ? 23.616 -18.608 -25.225 1.00 56.94 450 LEU A CA 1
ATOM 3379 C C . LEU A 1 450 ? 23.206 -17.251 -25.820 1.00 56.94 450 LEU A C 1
ATOM 3381 O O . LEU A 1 450 ? 23.329 -16.235 -25.139 1.00 56.94 450 LEU A O 1
ATOM 3385 N N . SER A 1 451 ? 22.653 -17.228 -27.037 1.00 59.84 451 SER A N 1
ATOM 3386 C CA . SER A 1 451 ? 22.130 -16.010 -27.666 1.00 59.84 451 SER A CA 1
ATOM 3387 C C . SER A 1 451 ? 21.029 -15.363 -26.827 1.00 59.84 451 SER A C 1
ATOM 3389 O O . SER A 1 451 ? 21.070 -14.152 -26.647 1.00 59.84 451 SER A O 1
ATOM 3391 N N . GLN A 1 452 ? 20.113 -16.143 -26.236 1.00 59.75 452 GLN A N 1
ATOM 3392 C CA . GLN A 1 452 ? 19.085 -15.628 -25.319 1.00 59.75 452 GLN A CA 1
ATOM 3393 C C . GLN A 1 452 ? 19.683 -15.003 -24.048 1.00 59.75 452 GLN A C 1
ATOM 3395 O O . GLN A 1 452 ? 19.260 -13.919 -23.650 1.00 59.75 452 GLN A O 1
ATOM 3400 N N . SER A 1 453 ? 20.699 -15.629 -23.439 1.00 59.12 453 SER A N 1
ATOM 3401 C CA . SER A 1 453 ? 21.380 -15.066 -22.261 1.00 59.12 453 SER A CA 1
ATOM 3402 C C . SER A 1 453 ? 22.151 -13.772 -22.564 1.00 59.12 453 SER A C 1
ATOM 3404 O O . SER A 1 453 ? 22.224 -12.886 -21.716 1.00 59.12 453 SER A O 1
ATOM 3406 N N . GLN A 1 454 ? 22.677 -13.626 -23.786 1.00 67.44 454 GLN A N 1
ATOM 3407 C CA . GLN A 1 454 ? 23.460 -12.458 -24.195 1.00 67.44 454 GLN A CA 1
ATOM 3408 C C . GLN A 1 454 ? 22.611 -11.257 -24.627 1.00 67.44 454 GLN A C 1
ATOM 3410 O O . GLN A 1 454 ? 23.083 -10.127 -24.507 1.00 67.44 454 GLN A O 1
ATOM 3415 N N . VAL A 1 455 ? 21.355 -11.451 -25.060 1.00 70.75 455 VAL A N 1
ATOM 3416 C CA . VAL A 1 455 ? 20.469 -10.318 -25.407 1.00 70.75 455 VAL A CA 1
ATOM 3417 C C . VAL A 1 455 ? 20.268 -9.384 -24.208 1.00 70.75 455 VAL A C 1
ATOM 3419 O O . VAL A 1 455 ? 20.268 -8.167 -24.382 1.00 70.75 455 VAL A O 1
ATOM 3422 N N . GLY A 1 456 ? 20.163 -9.931 -22.990 1.00 67.75 456 GLY A N 1
ATOM 3423 C CA . GLY A 1 456 ? 20.066 -9.137 -21.760 1.00 67.75 456 GLY A CA 1
ATOM 3424 C C . GLY A 1 456 ? 21.311 -8.280 -21.510 1.00 67.75 456 GLY A C 1
ATOM 3425 O O . GLY A 1 456 ? 21.200 -7.082 -21.266 1.00 67.75 456 GLY A O 1
ATOM 3426 N N . THR A 1 457 ? 22.503 -8.859 -21.671 1.00 73.06 457 THR A N 1
ATOM 3427 C CA . THR A 1 457 ? 23.775 -8.127 -21.548 1.00 73.06 457 THR A CA 1
ATOM 3428 C C . THR A 1 457 ? 23.905 -7.027 -22.603 1.00 73.06 457 THR A C 1
ATOM 3430 O O . THR A 1 457 ? 24.335 -5.917 -22.296 1.00 73.06 457 THR A O 1
ATOM 3433 N N . TYR A 1 458 ? 23.493 -7.288 -23.846 1.00 81.69 458 TYR A N 1
ATOM 3434 C CA . TYR A 1 458 ? 23.502 -6.270 -24.898 1.00 81.69 458 TYR A CA 1
ATOM 3435 C C . TYR A 1 458 ? 22.484 -5.153 -24.651 1.00 81.69 458 TYR A C 1
ATOM 3437 O O . TYR A 1 458 ? 22.783 -4.001 -24.961 1.00 81.69 458 TYR A O 1
ATOM 3445 N N . ALA A 1 459 ? 21.330 -5.450 -24.046 1.00 77.00 459 ALA A N 1
ATOM 3446 C CA . ALA A 1 459 ? 20.368 -4.431 -23.626 1.00 77.00 459 ALA A CA 1
ATOM 3447 C C . ALA A 1 459 ? 20.945 -3.499 -22.546 1.00 77.00 459 ALA A C 1
ATOM 3449 O O . ALA A 1 459 ? 20.746 -2.287 -22.609 1.00 77.00 459 ALA A O 1
ATOM 3450 N N . GLU A 1 460 ? 21.715 -4.030 -21.595 1.00 74.81 460 GLU A N 1
ATOM 3451 C CA . GLU A 1 460 ? 22.377 -3.216 -20.570 1.00 74.81 460 GLU A CA 1
ATOM 3452 C C . GLU A 1 460 ? 23.439 -2.291 -21.190 1.00 74.81 460 GLU A C 1
ATOM 3454 O O . GLU A 1 460 ? 23.434 -1.079 -20.954 1.00 74.81 460 GLU A O 1
ATOM 3459 N N . ILE A 1 461 ? 24.273 -2.825 -22.092 1.00 82.69 461 ILE A N 1
ATOM 3460 C CA . ILE A 1 461 ? 25.257 -2.037 -22.856 1.00 82.69 461 ILE A CA 1
ATOM 3461 C C . ILE A 1 461 ? 24.562 -0.951 -23.690 1.00 82.69 461 ILE A C 1
ATOM 3463 O O . ILE A 1 461 ? 25.070 0.172 -23.780 1.00 82.69 461 ILE A O 1
ATOM 3467 N N . ALA A 1 462 ? 23.381 -1.247 -24.239 1.00 79.50 462 ALA A N 1
ATOM 3468 C CA . ALA A 1 462 ? 22.599 -0.316 -25.046 1.00 79.50 462 ALA A CA 1
ATOM 3469 C C . ALA A 1 462 ? 22.107 0.926 -24.279 1.00 79.50 462 ALA A C 1
ATOM 3471 O O . ALA A 1 462 ? 21.805 1.949 -24.886 1.00 79.50 462 ALA A O 1
ATOM 3472 N N . THR A 1 463 ? 22.054 0.858 -22.948 1.00 78.38 463 THR A N 1
ATOM 3473 C CA . THR A 1 463 ? 21.679 1.984 -22.070 1.00 78.38 463 THR A CA 1
ATOM 3474 C C . THR A 1 463 ? 22.876 2.625 -21.366 1.00 78.38 463 THR A C 1
ATOM 3476 O O . THR A 1 463 ? 22.729 3.518 -20.533 1.00 78.38 463 THR A O 1
ATOM 3479 N N . SER A 1 464 ? 24.090 2.177 -21.690 1.00 82.19 464 SER A N 1
ATOM 3480 C CA . SER A 1 464 ? 25.304 2.636 -21.027 1.00 82.19 464 SER A CA 1
ATOM 3481 C C . SER A 1 464 ? 25.721 4.044 -21.463 1.00 82.19 464 SER A C 1
ATOM 3483 O O . SER A 1 464 ? 25.530 4.472 -22.605 1.00 82.19 464 SER A O 1
ATOM 3485 N N . ARG A 1 465 ? 26.417 4.748 -20.563 1.00 85.94 465 ARG A N 1
ATOM 3486 C CA . ARG A 1 465 ? 27.048 6.046 -20.858 1.00 85.94 465 ARG A CA 1
ATOM 3487 C C . ARG A 1 465 ? 28.019 5.974 -22.043 1.00 85.94 465 ARG A C 1
ATOM 3489 O O . ARG A 1 465 ? 28.132 6.939 -22.792 1.00 85.94 465 ARG A O 1
ATOM 3496 N N . ALA A 1 466 ? 28.706 4.842 -22.211 1.00 85.50 466 ALA A N 1
ATOM 3497 C CA . ALA A 1 466 ? 29.657 4.631 -23.300 1.00 85.50 466 ALA A CA 1
ATOM 3498 C C . ALA A 1 466 ? 28.967 4.634 -24.672 1.00 85.50 466 ALA A C 1
ATOM 3500 O O . ALA A 1 466 ? 29.504 5.207 -25.622 1.00 85.50 466 ALA A O 1
ATOM 3501 N N . LEU A 1 467 ? 27.766 4.050 -24.772 1.00 89.38 467 LEU A N 1
ATOM 3502 C CA . LEU A 1 467 ? 26.978 4.137 -25.998 1.00 89.38 467 LEU A CA 1
ATOM 3503 C C . LEU A 1 467 ? 26.455 5.561 -26.217 1.00 89.38 467 LEU A C 1
ATOM 3505 O O . LEU A 1 467 ? 26.600 6.088 -27.318 1.00 89.38 467 LEU A O 1
ATOM 3509 N N . GLY A 1 468 ? 25.930 6.207 -25.170 1.00 87.19 468 GLY A N 1
ATOM 3510 C CA . GLY A 1 468 ? 25.461 7.596 -25.242 1.00 87.19 468 GLY A CA 1
ATOM 3511 C C . GLY A 1 468 ? 26.529 8.564 -25.768 1.00 87.19 468 GLY A C 1
ATOM 3512 O O . GLY A 1 468 ? 26.232 9.428 -26.586 1.00 87.19 468 GLY A O 1
ATOM 3513 N N . GLU A 1 469 ? 27.796 8.375 -25.390 1.00 90.69 469 GLU A N 1
ATOM 3514 C CA . GLU A 1 469 ? 28.923 9.161 -25.912 1.00 90.69 469 GLU A CA 1
ATOM 3515 C C . GLU A 1 469 ? 29.216 8.898 -27.397 1.00 90.69 469 GLU A C 1
ATOM 3517 O O . GLU A 1 469 ? 29.598 9.812 -28.131 1.00 90.69 469 GLU A O 1
ATOM 3522 N N . ARG A 1 470 ? 29.080 7.650 -27.859 1.00 92.19 470 ARG A N 1
ATOM 3523 C CA . ARG A 1 470 ? 29.259 7.313 -29.279 1.00 92.19 470 ARG A CA 1
ATOM 3524 C C . ARG A 1 470 ? 28.148 7.928 -30.126 1.00 92.19 470 ARG A C 1
ATOM 3526 O O . ARG A 1 470 ? 28.454 8.551 -31.134 1.00 92.19 470 ARG A O 1
ATOM 3533 N N . VAL A 1 471 ? 26.900 7.826 -29.675 1.00 93.12 471 VAL A N 1
ATOM 3534 C CA . VAL A 1 471 ? 25.727 8.400 -30.355 1.00 93.12 471 VAL A CA 1
ATOM 3535 C C . VAL A 1 471 ? 25.795 9.928 -30.395 1.00 93.12 471 VAL A C 1
ATOM 3537 O O . VAL A 1 471 ? 25.593 10.522 -31.450 1.00 93.12 471 VAL A O 1
ATOM 3540 N N . ALA A 1 472 ? 26.159 10.575 -29.281 1.00 91.00 472 ALA A N 1
ATOM 3541 C CA . ALA A 1 472 ? 26.318 12.029 -29.229 1.00 91.00 472 ALA A CA 1
ATOM 3542 C C . ALA A 1 472 ? 27.363 12.536 -30.238 1.00 91.00 472 ALA A C 1
ATOM 3544 O O . ALA A 1 472 ? 27.142 13.542 -30.908 1.00 91.00 472 ALA A O 1
ATOM 3545 N N . ARG A 1 473 ? 28.489 11.820 -30.376 1.00 91.19 473 ARG A N 1
ATOM 3546 C CA . ARG A 1 473 ? 29.546 12.157 -31.342 1.00 91.19 473 ARG A CA 1
ATOM 3547 C C . ARG A 1 473 ? 29.145 11.891 -32.788 1.00 91.19 473 ARG A C 1
ATOM 3549 O O . ARG A 1 473 ? 29.511 12.679 -33.651 1.00 91.19 473 ARG A O 1
ATOM 3556 N N . ASP A 1 474 ? 28.432 10.799 -33.040 1.00 92.50 474 ASP A N 1
ATOM 3557 C CA . ASP A 1 474 ? 27.963 10.411 -34.374 1.00 92.50 474 ASP A CA 1
ATOM 3558 C C . ASP A 1 474 ? 26.963 11.429 -34.939 1.00 92.50 474 ASP A C 1
ATOM 3560 O O . ASP A 1 474 ? 27.084 11.859 -36.083 1.00 92.50 474 ASP A O 1
ATOM 3564 N N . LEU A 1 475 ? 26.027 11.882 -34.100 1.00 91.38 475 LEU A N 1
ATOM 3565 C CA . LEU A 1 475 ? 24.990 12.847 -34.474 1.00 91.38 475 LEU A CA 1
ATOM 3566 C C . LEU A 1 475 ? 25.403 14.316 -34.276 1.00 91.38 475 LEU A C 1
ATOM 3568 O O . LEU A 1 475 ? 24.655 15.215 -34.654 1.00 91.38 475 LEU A O 1
ATOM 3572 N N . GLY A 1 476 ? 26.576 14.578 -33.690 1.00 89.56 476 GLY A N 1
ATOM 3573 C CA . GLY A 1 476 ? 27.067 15.934 -33.430 1.00 89.56 476 GLY A CA 1
ATOM 3574 C C . GLY A 1 476 ? 26.201 16.729 -32.445 1.00 89.56 476 GLY A C 1
ATOM 3575 O O . GLY A 1 476 ? 26.003 17.925 -32.640 1.00 89.56 476 GLY A O 1
ATOM 3576 N N . LEU A 1 477 ? 25.656 16.070 -31.417 1.00 88.94 477 LEU A N 1
ATOM 3577 C CA . LEU A 1 477 ? 24.759 16.690 -30.437 1.00 88.94 477 LEU A CA 1
ATOM 3578 C C . LEU A 1 477 ? 25.544 17.478 -29.378 1.00 88.94 477 LEU A C 1
ATOM 3580 O O . LEU A 1 477 ? 26.504 16.970 -28.803 1.00 88.94 477 LEU A O 1
ATOM 3584 N N . ASP A 1 478 ? 25.058 18.671 -29.028 1.00 83.81 478 ASP A N 1
ATOM 3585 C CA . ASP A 1 478 ? 25.604 19.500 -27.935 1.00 83.81 478 ASP A CA 1
ATOM 3586 C C . ASP A 1 478 ? 25.205 18.999 -26.525 1.00 83.81 478 ASP A C 1
ATOM 3588 O O . ASP A 1 478 ? 25.505 19.631 -25.510 1.00 83.81 478 ASP A O 1
ATOM 3592 N N . GLN A 1 479 ? 24.503 17.866 -26.449 1.00 84.88 479 GLN A N 1
ATOM 3593 C CA . GLN A 1 479 ? 24.023 17.247 -25.213 1.00 84.88 479 GLN A CA 1
ATOM 3594 C C . GLN A 1 479 ? 25.120 16.397 -24.558 1.00 84.88 479 GLN A C 1
ATOM 3596 O O . GLN A 1 479 ? 25.971 15.803 -25.222 1.00 84.88 479 GLN A O 1
ATOM 3601 N N . SER A 1 480 ? 25.094 16.286 -23.231 1.00 85.69 480 SER A N 1
ATOM 3602 C CA . SER A 1 480 ? 26.048 15.435 -22.519 1.00 85.69 480 SER A CA 1
ATOM 3603 C C . SER A 1 480 ? 25.792 13.939 -22.790 1.00 85.69 480 SER A C 1
ATOM 3605 O O . SER A 1 480 ? 24.645 13.526 -22.979 1.00 85.69 480 SER A O 1
ATOM 3607 N N . PRO A 1 481 ? 26.819 13.067 -22.711 1.00 79.50 481 PRO A N 1
ATOM 3608 C CA . PRO A 1 481 ? 26.640 11.621 -22.883 1.00 79.50 481 PRO A CA 1
ATOM 3609 C C . PRO A 1 481 ? 25.607 10.992 -21.938 1.00 79.50 481 PRO A C 1
ATOM 3611 O O . PRO A 1 481 ? 24.994 9.983 -22.274 1.00 79.50 481 PRO A O 1
ATOM 3614 N N . ALA A 1 482 ? 25.425 11.574 -20.748 1.00 75.38 482 ALA A N 1
ATOM 3615 C CA . ALA A 1 482 ? 24.433 11.125 -19.777 1.00 75.38 482 ALA A CA 1
ATOM 3616 C C . ALA A 1 482 ? 23.004 11.515 -20.187 1.00 75.38 482 ALA A C 1
ATOM 3618 O O . ALA A 1 482 ? 22.084 10.723 -20.000 1.00 75.38 482 ALA A O 1
ATOM 3619 N N . GLU A 1 483 ? 22.818 12.700 -20.773 1.00 78.06 483 GLU A N 1
ATOM 3620 C CA . GLU A 1 483 ? 21.524 13.137 -21.306 1.00 78.06 483 GLU A CA 1
ATOM 3621 C C . GLU A 1 483 ? 21.113 12.274 -22.499 1.00 78.06 483 GLU A C 1
ATOM 3623 O O . GLU A 1 483 ? 20.009 11.734 -22.490 1.00 78.06 483 GLU A O 1
ATOM 3628 N N . VAL A 1 484 ? 22.022 12.028 -23.446 1.00 84.00 484 VAL A N 1
ATOM 3629 C CA . VAL A 1 484 ? 21.759 11.145 -24.596 1.00 84.00 484 VAL A CA 1
ATOM 3630 C C . VAL A 1 484 ? 21.472 9.711 -24.142 1.00 84.00 484 VAL A C 1
ATOM 3632 O O . VAL A 1 484 ? 20.514 9.101 -24.608 1.00 84.00 484 VAL A O 1
ATOM 3635 N N . ALA A 1 485 ? 22.228 9.176 -23.175 1.00 77.19 485 ALA A N 1
ATOM 3636 C CA . ALA A 1 485 ? 21.938 7.856 -22.610 1.00 77.19 485 ALA A CA 1
ATOM 3637 C C . ALA A 1 485 ? 20.556 7.804 -21.930 1.00 77.19 485 ALA A C 1
ATOM 3639 O O . ALA A 1 485 ? 19.851 6.810 -22.061 1.00 77.19 485 ALA A O 1
ATOM 3640 N N . SER A 1 486 ? 20.128 8.880 -21.257 1.00 80.31 486 SER A N 1
ATOM 3641 C CA . SER A 1 486 ? 18.806 8.950 -20.614 1.00 80.31 486 SER A CA 1
ATOM 3642 C C . SER A 1 486 ? 17.631 8.999 -21.600 1.00 80.31 486 SER A C 1
ATOM 3644 O O . SER A 1 486 ? 16.499 8.692 -21.224 1.00 80.31 486 SER A O 1
ATOM 3646 N N . MET A 1 487 ? 17.894 9.366 -22.858 1.00 83.69 487 MET A N 1
ATOM 3647 C CA . MET A 1 487 ? 16.911 9.340 -23.943 1.00 83.69 487 MET A CA 1
ATOM 3648 C C . MET A 1 487 ? 16.741 7.945 -24.552 1.00 83.69 487 MET A C 1
ATOM 3650 O O . MET A 1 487 ? 15.766 7.723 -25.270 1.00 83.69 487 MET A O 1
ATOM 3654 N N . LEU A 1 488 ? 17.657 7.012 -24.269 1.00 82.44 488 LEU A N 1
ATOM 3655 C CA . LEU A 1 488 ? 17.684 5.663 -24.823 1.00 82.44 488 LEU A CA 1
ATOM 3656 C C . LEU A 1 488 ? 17.187 4.632 -23.806 1.00 82.44 488 LEU A C 1
ATOM 3658 O O . LEU A 1 488 ? 17.540 4.640 -22.630 1.00 82.44 488 LEU A O 1
ATOM 3662 N N . THR A 1 489 ? 16.385 3.686 -24.278 1.00 75.81 489 THR A N 1
ATOM 3663 C CA . THR A 1 489 ? 15.975 2.502 -23.512 1.00 75.81 489 THR A CA 1
ATOM 3664 C C . THR A 1 489 ? 16.105 1.275 -24.394 1.00 75.81 489 THR A C 1
ATOM 3666 O O . THR A 1 489 ? 15.824 1.352 -25.588 1.00 75.81 489 THR A O 1
ATOM 3669 N N . ALA A 1 490 ? 16.497 0.136 -23.830 1.00 76.88 490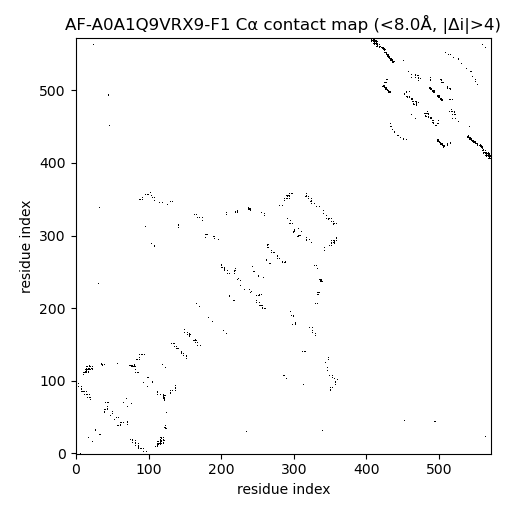 ALA A N 1
ATOM 3670 C CA . ALA A 1 490 ? 16.634 -1.098 -24.591 1.00 76.88 490 ALA A CA 1
ATOM 3671 C C . ALA A 1 490 ? 16.033 -2.292 -23.850 1.00 76.88 490 ALA A C 1
ATOM 3673 O O . ALA A 1 490 ? 16.015 -2.323 -22.620 1.00 76.88 490 ALA A O 1
ATOM 3674 N N . GLY A 1 491 ? 15.522 -3.270 -24.597 1.00 74.75 491 GLY A N 1
ATOM 3675 C CA . GLY A 1 491 ? 14.935 -4.474 -24.015 1.00 74.75 491 GLY A CA 1
ATOM 3676 C C . GLY A 1 491 ? 14.725 -5.598 -25.024 1.00 74.75 491 GLY A C 1
ATOM 3677 O O . GLY A 1 491 ? 14.479 -5.354 -26.207 1.00 74.75 491 GLY A O 1
ATOM 3678 N N . ALA A 1 492 ? 14.817 -6.834 -24.535 1.00 68.44 492 ALA A N 1
ATOM 3679 C CA . ALA A 1 492 ? 14.562 -8.045 -25.307 1.00 68.44 492 ALA A CA 1
ATOM 3680 C C . ALA A 1 492 ? 13.073 -8.418 -25.276 1.00 68.44 492 ALA A C 1
ATOM 3682 O O . ALA A 1 492 ? 12.418 -8.285 -24.241 1.00 68.44 492 ALA A O 1
ATOM 3683 N N . ASN A 1 493 ? 12.544 -8.934 -26.386 1.00 60.06 493 ASN A N 1
ATOM 3684 C CA . ASN A 1 493 ? 11.242 -9.603 -26.374 1.00 60.06 493 ASN A CA 1
ATOM 3685 C C . ASN A 1 493 ? 11.406 -11.046 -25.862 1.00 60.06 493 ASN A C 1
ATOM 3687 O O . ASN A 1 493 ? 12.320 -11.753 -26.295 1.00 60.06 493 ASN A O 1
ATOM 3691 N N . ARG A 1 494 ? 10.516 -11.486 -24.964 1.00 46.28 494 ARG A N 1
ATOM 3692 C CA . ARG A 1 494 ? 10.559 -12.814 -24.334 1.00 46.28 494 ARG A CA 1
ATOM 3693 C C . ARG A 1 494 ? 10.621 -13.939 -25.370 1.00 46.28 494 ARG A C 1
ATOM 3695 O O . ARG A 1 494 ? 9.922 -13.881 -26.376 1.00 46.28 494 ARG A O 1
ATOM 3702 N N . ASP A 1 495 ? 11.466 -14.938 -25.116 1.00 50.47 495 ASP A N 1
ATOM 3703 C CA . ASP A 1 495 ? 11.718 -16.097 -25.988 1.00 50.47 495 ASP A CA 1
ATOM 3704 C C . ASP A 1 495 ? 12.240 -15.747 -27.393 1.00 50.47 495 ASP A C 1
ATOM 3706 O O . ASP A 1 495 ? 12.342 -16.616 -28.261 1.00 50.47 495 ASP A O 1
ATOM 3710 N N . THR A 1 496 ? 12.624 -14.489 -27.629 1.00 63.59 496 THR A N 1
ATOM 3711 C CA . THR A 1 496 ? 13.185 -14.047 -28.906 1.00 63.59 496 THR A CA 1
ATOM 3712 C C . THR A 1 496 ? 14.635 -13.616 -28.760 1.00 63.59 496 THR A C 1
ATOM 3714 O O . THR A 1 496 ? 15.104 -13.237 -27.691 1.00 63.59 496 THR A O 1
ATOM 3717 N N . VAL A 1 497 ? 15.337 -13.618 -29.887 1.00 69.31 497 VAL A N 1
ATOM 3718 C CA . VAL A 1 497 ? 16.671 -13.031 -30.028 1.00 69.31 497 VAL A CA 1
ATOM 3719 C C . VAL A 1 497 ? 16.599 -11.623 -30.637 1.00 69.31 497 VAL A C 1
ATOM 3721 O O . VAL A 1 497 ? 17.491 -11.215 -31.373 1.00 69.31 497 VAL A O 1
ATOM 3724 N N . ILE A 1 498 ? 15.506 -10.892 -30.388 1.00 75.38 498 ILE A N 1
ATOM 3725 C CA . ILE A 1 498 ? 15.291 -9.535 -30.907 1.00 75.38 498 ILE A CA 1
ATOM 3726 C C . ILE A 1 498 ? 15.478 -8.525 -29.773 1.00 75.38 498 ILE A C 1
ATOM 3728 O O . ILE A 1 498 ? 14.810 -8.605 -28.739 1.00 75.38 498 ILE A O 1
ATOM 3732 N N . LEU A 1 499 ? 16.357 -7.552 -30.002 1.00 79.00 499 LEU A N 1
ATOM 3733 C CA . LEU A 1 499 ? 16.630 -6.419 -29.128 1.00 79.00 499 LEU A CA 1
ATOM 3734 C C . LEU A 1 499 ? 15.973 -5.160 -29.703 1.00 79.00 499 LEU A C 1
ATOM 3736 O O . LEU A 1 499 ? 16.278 -4.758 -30.824 1.00 79.00 499 LEU A O 1
ATOM 3740 N N . ASN A 1 500 ? 15.095 -4.525 -28.929 1.00 79.69 500 ASN A N 1
ATOM 3741 C CA . ASN A 1 500 ? 14.500 -3.238 -29.281 1.00 79.69 500 ASN A CA 1
ATOM 3742 C C . ASN A 1 500 ? 15.275 -2.110 -28.602 1.00 79.69 500 ASN A C 1
ATOM 3744 O O . ASN A 1 500 ? 15.545 -2.200 -27.404 1.00 79.69 500 ASN A O 1
ATOM 3748 N N . ILE A 1 501 ? 15.557 -1.036 -29.335 1.00 83.56 501 ILE A N 1
ATOM 3749 C CA . ILE A 1 501 ? 16.150 0.197 -28.813 1.00 83.56 501 ILE A CA 1
ATOM 3750 C C . ILE A 1 501 ? 15.164 1.332 -29.084 1.00 83.56 501 ILE A C 1
ATOM 3752 O O . ILE A 1 501 ? 14.839 1.610 -30.235 1.00 83.56 501 ILE A O 1
ATOM 3756 N N . ASN A 1 502 ? 14.665 1.978 -28.031 1.00 82.44 502 ASN A N 1
ATOM 3757 C CA . ASN A 1 502 ? 13.769 3.125 -28.144 1.00 82.44 502 ASN A CA 1
ATOM 3758 C C . ASN A 1 502 ? 14.500 4.408 -27.769 1.00 82.44 502 ASN A C 1
ATOM 3760 O O . ASN A 1 502 ? 15.127 4.463 -26.710 1.00 82.44 502 ASN A O 1
ATOM 3764 N N . ALA A 1 503 ? 14.326 5.444 -28.580 1.00 85.94 503 ALA A N 1
ATOM 3765 C CA . ALA A 1 503 ? 14.792 6.792 -28.293 1.00 85.94 503 ALA A CA 1
ATOM 3766 C C . ALA A 1 503 ? 13.608 7.745 -28.093 1.00 85.94 503 ALA A C 1
ATOM 3768 O O . ALA A 1 503 ? 12.603 7.644 -28.803 1.00 85.94 503 ALA A O 1
ATOM 3769 N N . VAL A 1 504 ? 13.723 8.667 -27.135 1.00 83.50 504 VAL A N 1
ATOM 3770 C CA . VAL A 1 504 ? 12.710 9.691 -26.842 1.00 83.50 504 VAL A CA 1
ATOM 3771 C C . VAL A 1 504 ? 13.302 11.086 -27.010 1.00 83.50 504 VAL A C 1
ATOM 3773 O O . VAL A 1 504 ? 14.243 11.433 -26.304 1.00 83.50 504 VAL A O 1
ATOM 3776 N N . ALA A 1 505 ? 12.712 11.902 -27.887 1.00 82.38 505 ALA A N 1
ATOM 3777 C CA . ALA A 1 505 ? 13.171 13.267 -28.155 1.00 82.38 505 ALA A CA 1
ATOM 3778 C C . ALA A 1 505 ? 12.011 14.262 -28.318 1.00 82.38 505 ALA A C 1
ATOM 3780 O O . ALA A 1 505 ? 10.843 13.875 -28.432 1.00 82.38 505 ALA A O 1
ATOM 3781 N N . GLY A 1 506 ? 12.329 15.561 -28.298 1.00 82.56 506 GLY A N 1
ATOM 3782 C CA . GLY A 1 506 ? 11.356 16.639 -28.522 1.00 82.56 506 GLY A CA 1
ATOM 3783 C C . GLY A 1 506 ? 10.927 16.776 -29.986 1.00 82.56 506 GLY A C 1
ATOM 3784 O O . GLY A 1 506 ? 9.842 17.295 -30.260 1.00 82.56 506 GLY A O 1
ATOM 3785 N N . ASP A 1 507 ? 11.750 16.262 -30.899 1.00 88.06 507 ASP A N 1
ATOM 3786 C CA . ASP A 1 507 ? 11.526 16.232 -32.339 1.00 88.06 507 ASP A CA 1
ATOM 3787 C C . ASP A 1 507 ? 11.425 14.787 -32.875 1.00 88.06 507 ASP A C 1
ATOM 3789 O O . ASP A 1 507 ? 12.003 13.848 -32.321 1.00 88.06 507 ASP A O 1
ATOM 3793 N N . ALA A 1 508 ? 10.631 14.592 -33.930 1.00 87.62 508 ALA A N 1
ATOM 3794 C CA . ALA A 1 508 ? 10.357 13.274 -34.500 1.00 87.62 508 ALA A CA 1
ATOM 3795 C C . ALA A 1 508 ? 11.540 12.714 -35.307 1.00 87.62 508 ALA A C 1
ATOM 3797 O O . ALA A 1 508 ? 11.759 11.500 -35.303 1.00 87.62 508 ALA A O 1
ATOM 3798 N N . GLU A 1 509 ? 12.294 13.577 -35.990 1.00 91.00 509 GLU A N 1
ATOM 3799 C CA . GLU A 1 509 ? 13.498 13.193 -36.730 1.00 91.00 509 GLU A CA 1
ATOM 3800 C C . GLU A 1 509 ? 14.644 12.914 -35.760 1.00 91.00 509 GLU A C 1
ATOM 3802 O O . GLU A 1 509 ? 15.297 11.881 -35.880 1.00 91.00 509 GLU A O 1
ATOM 3807 N N . GLU A 1 510 ? 14.796 13.742 -34.722 1.00 90.06 510 GLU A N 1
ATOM 3808 C CA . GLU A 1 510 ? 15.791 13.519 -33.664 1.00 90.06 510 GLU A CA 1
ATOM 3809 C C . GLU A 1 510 ? 15.583 12.162 -32.968 1.00 90.06 510 GLU A C 1
ATOM 3811 O O . GLU A 1 510 ? 16.534 11.402 -32.790 1.00 90.06 510 GLU A O 1
ATOM 3816 N N . ALA A 1 511 ? 14.336 11.798 -32.637 1.00 87.94 511 ALA A N 1
ATOM 3817 C CA . ALA A 1 511 ? 14.033 10.495 -32.039 1.00 87.94 511 ALA A CA 1
ATOM 3818 C C . ALA A 1 511 ? 14.416 9.328 -32.969 1.00 87.94 511 ALA A C 1
ATOM 3820 O O . ALA A 1 511 ? 14.982 8.331 -32.518 1.00 87.94 511 ALA A O 1
ATOM 3821 N N . ARG A 1 512 ? 14.123 9.444 -34.270 1.00 93.25 512 ARG A N 1
ATOM 3822 C CA . ARG A 1 512 ? 14.497 8.439 -35.276 1.00 93.25 512 ARG A CA 1
ATOM 3823 C C . ARG A 1 512 ? 16.016 8.286 -35.360 1.00 93.25 512 ARG A C 1
ATOM 3825 O O . ARG A 1 512 ? 16.522 7.165 -35.320 1.00 93.25 512 ARG A O 1
ATOM 3832 N N . ASP A 1 513 ? 16.723 9.403 -35.475 1.00 93.00 513 ASP A N 1
ATOM 3833 C CA . ASP A 1 513 ? 18.166 9.422 -35.705 1.00 93.00 513 ASP A CA 1
ATOM 3834 C C . ASP A 1 513 ? 18.926 8.903 -34.481 1.00 93.00 513 ASP A C 1
ATOM 3836 O O . ASP A 1 513 ? 19.839 8.090 -34.629 1.00 93.00 513 ASP A O 1
ATOM 3840 N N . LEU A 1 514 ? 18.471 9.247 -33.271 1.00 92.06 514 LEU A N 1
ATOM 3841 C CA . LEU A 1 514 ? 18.973 8.677 -32.019 1.00 92.06 514 LEU A CA 1
ATOM 3842 C C . LEU A 1 514 ? 18.816 7.153 -31.969 1.00 92.06 514 LEU A C 1
ATOM 3844 O O . LEU A 1 514 ? 19.771 6.452 -31.638 1.00 92.06 514 LEU A O 1
ATOM 3848 N N . ALA A 1 515 ? 17.638 6.620 -32.311 1.00 90.75 515 ALA A N 1
ATOM 3849 C CA . ALA A 1 515 ? 17.389 5.177 -32.275 1.00 90.75 515 ALA A CA 1
ATOM 3850 C C . ALA A 1 515 ? 18.230 4.410 -33.314 1.00 90.75 515 ALA A C 1
ATOM 3852 O O . ALA A 1 515 ? 18.747 3.328 -33.017 1.00 90.75 515 ALA A O 1
ATOM 3853 N N . ASN A 1 516 ? 18.394 4.965 -34.517 1.00 93.69 516 ASN A N 1
ATOM 3854 C CA . ASN A 1 516 ? 19.192 4.353 -35.583 1.00 93.69 516 ASN A CA 1
ATOM 3855 C C . ASN A 1 516 ? 20.696 4.426 -35.295 1.00 93.69 516 ASN A C 1
ATOM 3857 O O . ASN A 1 516 ? 21.395 3.419 -35.422 1.00 93.69 516 ASN A O 1
ATOM 3861 N N . SER A 1 517 ? 21.188 5.580 -34.835 1.00 94.12 517 SER A N 1
ATOM 3862 C CA . SER A 1 517 ? 22.586 5.740 -34.424 1.00 94.12 517 SER A CA 1
ATOM 3863 C C . SER A 1 517 ? 22.917 4.817 -33.250 1.00 94.12 517 SER A C 1
ATOM 3865 O O . SER A 1 517 ? 23.907 4.087 -33.299 1.00 94.12 517 SER A O 1
ATOM 3867 N N . ALA A 1 518 ? 22.046 4.731 -32.238 1.00 91.19 518 ALA A N 1
ATOM 3868 C CA . ALA A 1 518 ? 22.232 3.812 -31.116 1.00 91.19 518 ALA A CA 1
ATOM 3869 C C . ALA A 1 518 ? 22.345 2.346 -31.566 1.00 91.19 518 ALA A C 1
ATOM 3871 O O . ALA A 1 518 ? 23.228 1.629 -31.094 1.00 91.19 518 ALA A O 1
ATOM 3872 N N . ALA A 1 519 ? 21.515 1.907 -32.517 1.00 90.44 519 ALA A N 1
ATOM 3873 C CA . ALA A 1 519 ? 21.580 0.554 -33.068 1.00 90.44 519 ALA A CA 1
ATOM 3874 C C . ALA A 1 519 ? 22.894 0.273 -33.821 1.00 90.44 519 ALA A C 1
ATOM 3876 O O . ALA A 1 519 ? 23.520 -0.776 -33.622 1.00 90.44 519 ALA A O 1
ATOM 3877 N N . ALA A 1 520 ? 23.349 1.220 -34.645 1.00 92.00 520 ALA A N 1
ATOM 3878 C CA . ALA A 1 520 ? 24.601 1.103 -35.388 1.00 92.00 520 ALA A CA 1
ATOM 3879 C C . ALA A 1 520 ? 25.824 1.090 -34.454 1.00 92.00 520 ALA A C 1
ATOM 3881 O O . ALA A 1 520 ? 26.688 0.214 -34.556 1.00 92.00 520 ALA A O 1
ATOM 3882 N N . GLN A 1 521 ? 25.870 2.017 -33.494 1.00 93.00 521 GLN A N 1
ATOM 3883 C CA . GLN A 1 521 ? 26.971 2.136 -32.539 1.00 93.00 521 GLN A CA 1
ATOM 3884 C C . GLN A 1 521 ? 27.042 0.935 -31.591 1.00 93.00 521 GLN A C 1
ATOM 3886 O O . GLN A 1 521 ? 28.140 0.480 -31.266 1.00 93.00 521 GLN A O 1
ATOM 3891 N N . LEU A 1 522 ? 25.895 0.375 -31.191 1.00 89.56 522 LEU A N 1
ATOM 3892 C CA . LEU A 1 522 ? 25.851 -0.830 -30.366 1.00 89.56 522 LEU A CA 1
ATOM 3893 C C . LEU A 1 522 ? 26.409 -2.032 -31.130 1.00 89.56 522 LEU A C 1
ATOM 3895 O O . LEU A 1 522 ? 27.226 -2.777 -30.592 1.00 89.56 522 LEU A O 1
ATOM 3899 N N . THR A 1 523 ? 26.028 -2.181 -32.400 1.00 88.81 523 THR A N 1
ATOM 3900 C CA . THR A 1 523 ? 26.547 -3.237 -33.281 1.00 88.81 523 THR A CA 1
ATOM 3901 C C . THR A 1 523 ? 28.072 -3.152 -33.408 1.00 88.81 523 THR A C 1
ATOM 3903 O O . THR A 1 523 ? 28.766 -4.157 -33.245 1.00 88.81 523 THR A O 1
ATOM 3906 N N . ALA A 1 524 ? 28.614 -1.947 -33.614 1.00 87.75 524 ALA A N 1
ATOM 3907 C CA . ALA A 1 524 ? 30.056 -1.721 -33.695 1.00 87.75 524 ALA A CA 1
ATOM 3908 C C . ALA A 1 524 ? 30.781 -1.998 -32.364 1.00 87.75 524 ALA A C 1
ATOM 3910 O O . ALA A 1 524 ? 31.839 -2.625 -32.352 1.00 87.75 524 ALA A O 1
ATOM 3911 N N . MET A 1 525 ? 30.208 -1.561 -31.238 1.00 87.25 525 MET A N 1
ATOM 3912 C CA . MET A 1 525 ? 30.787 -1.769 -29.908 1.00 87.25 525 MET A CA 1
ATOM 3913 C C . MET A 1 525 ? 30.822 -3.253 -29.524 1.00 87.25 525 MET A C 1
ATOM 3915 O O . MET A 1 525 ? 31.822 -3.723 -28.987 1.00 87.25 525 MET A O 1
ATOM 3919 N N . VAL A 1 526 ? 29.772 -4.014 -29.843 1.00 84.38 526 VAL A N 1
ATOM 3920 C CA . VAL A 1 526 ? 29.744 -5.467 -29.615 1.00 84.38 526 VAL A CA 1
ATOM 3921 C C . VAL A 1 526 ? 30.758 -6.187 -30.505 1.00 84.38 526 VAL A C 1
ATOM 3923 O O . VAL A 1 526 ? 31.459 -7.076 -30.025 1.00 84.38 526 VAL A O 1
ATOM 3926 N N . ALA A 1 527 ? 30.913 -5.775 -31.767 1.00 81.94 527 ALA A N 1
ATOM 3927 C CA . ALA A 1 527 ? 31.944 -6.330 -32.643 1.00 81.94 527 ALA A CA 1
ATOM 3928 C C . ALA A 1 527 ? 33.366 -6.107 -32.085 1.00 81.94 527 ALA A C 1
ATOM 3930 O O . ALA A 1 527 ? 34.178 -7.028 -32.103 1.00 81.94 527 ALA A O 1
ATOM 3931 N N . GLU A 1 528 ? 33.655 -4.925 -31.534 1.00 82.56 528 GLU A N 1
ATOM 3932 C CA . GLU A 1 528 ? 34.938 -4.587 -30.893 1.00 82.56 528 GLU A CA 1
ATOM 3933 C C . GLU A 1 528 ? 35.181 -5.358 -29.579 1.00 82.56 528 GLU A C 1
ATOM 3935 O O . GLU A 1 528 ? 36.291 -5.811 -29.294 1.00 82.56 528 GLU A O 1
ATOM 3940 N N . LEU A 1 529 ? 34.139 -5.570 -28.774 1.00 80.62 529 LEU A N 1
ATOM 3941 C CA . LEU A 1 529 ? 34.234 -6.405 -27.571 1.00 80.62 529 LEU A CA 1
ATOM 3942 C C . LEU A 1 529 ? 34.504 -7.874 -27.926 1.00 80.62 529 LEU A C 1
ATOM 3944 O O . LEU A 1 529 ? 35.300 -8.552 -27.270 1.00 80.62 529 LEU A O 1
ATOM 3948 N N . ASN A 1 530 ? 33.892 -8.360 -29.003 1.00 74.19 530 ASN A N 1
ATOM 3949 C CA . ASN A 1 530 ? 34.081 -9.724 -29.479 1.00 74.19 530 ASN A CA 1
ATOM 3950 C C . ASN A 1 530 ? 35.487 -9.966 -30.054 1.00 74.19 530 ASN A C 1
ATOM 3952 O O . ASN A 1 530 ? 35.991 -11.081 -29.945 1.00 74.19 530 ASN A O 1
ATOM 3956 N N . THR A 1 531 ? 36.165 -8.958 -30.619 1.00 73.38 531 THR A N 1
ATOM 3957 C CA . THR A 1 531 ? 37.562 -9.118 -31.082 1.00 73.38 531 THR A CA 1
ATOM 3958 C C . THR A 1 531 ? 38.564 -9.221 -29.934 1.00 73.38 531 THR A C 1
ATOM 3960 O O . THR A 1 531 ? 39.637 -9.791 -30.119 1.00 73.38 531 THR A O 1
ATOM 3963 N N . THR A 1 532 ? 38.225 -8.696 -28.755 1.00 66.06 532 THR A N 1
ATOM 3964 C CA . TH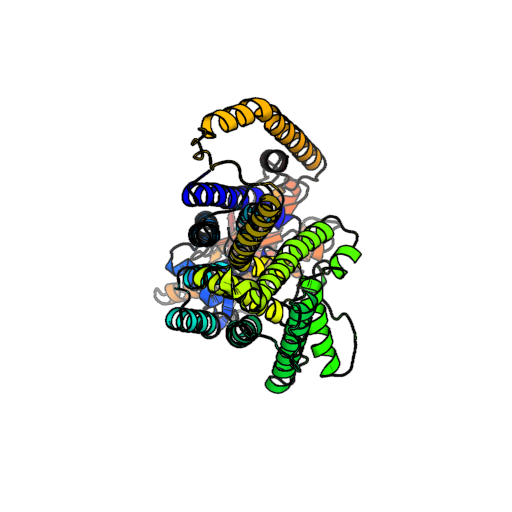R A 1 532 ? 39.114 -8.644 -27.584 1.00 66.06 532 THR A CA 1
ATOM 3965 C C . THR A 1 532 ? 38.839 -9.740 -26.555 1.00 66.06 532 THR A C 1
ATOM 3967 O O . THR A 1 532 ? 39.744 -10.104 -25.806 1.00 66.06 532 THR A O 1
ATOM 3970 N N . THR A 1 533 ? 37.623 -10.294 -26.532 1.00 63.12 533 THR A N 1
ATOM 3971 C CA . THR A 1 533 ? 37.162 -11.180 -25.446 1.00 63.12 533 THR A CA 1
ATOM 3972 C C . THR A 1 533 ? 36.836 -12.609 -25.910 1.00 63.12 533 THR A C 1
ATOM 3974 O O . THR A 1 533 ? 36.664 -13.496 -25.075 1.00 63.12 533 THR A O 1
ATOM 3977 N N . ALA A 1 534 ? 36.756 -12.876 -27.222 1.00 60.69 534 ALA A N 1
ATOM 3978 C CA . ALA A 1 534 ? 36.412 -14.203 -27.742 1.00 60.69 534 ALA A CA 1
ATOM 3979 C C . ALA A 1 534 ? 37.621 -15.172 -27.726 1.00 60.69 534 ALA A C 1
ATOM 3981 O O . ALA A 1 534 ? 38.615 -14.893 -28.402 1.00 60.69 534 ALA A O 1
ATOM 3982 N N . PRO A 1 535 ? 37.540 -16.332 -27.036 1.00 54.06 535 PRO A N 1
ATOM 3983 C CA . PRO A 1 535 ? 38.649 -17.292 -26.917 1.00 54.06 535 PRO A CA 1
ATOM 3984 C C . PRO A 1 535 ? 39.151 -17.849 -28.258 1.00 54.06 535 PRO A C 1
ATOM 3986 O O . PRO A 1 535 ? 40.347 -18.072 -28.421 1.00 54.06 535 PRO A O 1
ATOM 3989 N N . ASP A 1 536 ? 38.238 -18.022 -29.220 1.00 57.50 536 ASP A N 1
ATOM 3990 C CA . ASP A 1 536 ? 38.488 -18.641 -30.530 1.00 57.50 536 ASP A CA 1
ATOM 3991 C C . ASP A 1 536 ? 38.367 -17.632 -31.696 1.00 57.50 536 ASP A C 1
ATOM 3993 O O . ASP A 1 536 ? 38.128 -18.014 -32.843 1.00 57.50 536 ASP A O 1
ATOM 3997 N N . GLY A 1 537 ? 38.492 -16.328 -31.410 1.00 57.22 537 GLY A N 1
ATOM 3998 C CA . GLY A 1 537 ? 38.403 -15.239 -32.391 1.00 57.22 537 GLY A CA 1
ATOM 3999 C C . GLY A 1 537 ? 36.982 -14.694 -32.652 1.00 57.22 537 GLY A C 1
ATOM 4000 O O . GLY A 1 537 ? 35.985 -15.278 -32.222 1.00 57.22 537 GLY A O 1
ATOM 4001 N N . PRO A 1 538 ? 36.857 -13.561 -33.376 1.00 56.12 538 PRO A N 1
ATOM 4002 C CA . PRO A 1 538 ? 35.604 -12.800 -33.516 1.00 56.12 538 PRO A CA 1
ATOM 4003 C C . PRO A 1 538 ? 34.483 -13.544 -34.260 1.00 56.12 538 PRO A C 1
ATOM 4005 O O . PRO A 1 538 ? 33.311 -13.201 -34.120 1.00 56.12 538 PRO A O 1
ATOM 4008 N N . SER A 1 539 ? 34.820 -14.576 -35.039 1.00 55.84 539 SER A N 1
ATOM 4009 C CA . SER A 1 539 ? 33.855 -15.419 -35.758 1.00 55.84 539 SER A CA 1
ATOM 4010 C C . SER A 1 539 ? 33.108 -16.407 -34.856 1.00 55.84 539 SER A C 1
ATOM 4012 O O . SER A 1 539 ? 32.128 -16.993 -35.308 1.00 55.84 539 SER A O 1
ATOM 4014 N N . SER A 1 540 ? 33.556 -16.576 -33.609 1.00 51.91 540 SER A N 1
ATOM 4015 C CA . SER A 1 540 ? 33.038 -17.549 -32.636 1.00 51.91 540 SER A CA 1
ATOM 4016 C C . SER A 1 540 ? 32.116 -16.914 -31.581 1.00 51.91 540 SER A C 1
ATOM 4018 O O . SER A 1 540 ? 31.560 -17.620 -30.742 1.00 51.91 540 SER A O 1
ATOM 4020 N N . ALA A 1 541 ? 31.926 -15.589 -31.624 1.00 60.53 541 ALA A N 1
ATOM 4021 C CA . ALA A 1 541 ? 31.078 -14.837 -30.701 1.00 60.53 541 ALA A CA 1
ATOM 4022 C C . ALA A 1 541 ? 29.733 -14.432 -31.344 1.00 60.53 541 ALA A C 1
ATOM 4024 O O . ALA A 1 541 ? 29.687 -14.201 -32.557 1.00 60.53 541 ALA A O 1
ATOM 4025 N N . PRO A 1 542 ? 28.637 -14.324 -30.568 1.00 63.91 542 PRO A N 1
ATOM 4026 C CA . PRO A 1 542 ? 27.351 -13.856 -31.080 1.00 63.91 542 PRO A CA 1
ATOM 4027 C C . PRO A 1 542 ? 27.422 -12.450 -31.679 1.00 63.91 542 PRO A C 1
ATOM 4029 O O . PRO A 1 542 ? 28.137 -11.581 -31.182 1.00 63.91 542 PRO A O 1
ATOM 4032 N N . GLN A 1 543 ? 26.684 -12.232 -32.768 1.00 73.62 543 GLN A N 1
ATOM 4033 C CA . GLN A 1 543 ? 26.699 -10.977 -33.522 1.00 73.62 543 GLN A CA 1
ATOM 4034 C C . GLN A 1 543 ? 25.336 -10.292 -33.485 1.00 73.62 543 GLN A C 1
ATOM 4036 O O . GLN A 1 543 ? 24.293 -10.950 -33.475 1.00 73.62 543 GLN A O 1
ATOM 4041 N N . LEU A 1 544 ? 25.363 -8.960 -33.504 1.00 81.00 544 LEU A N 1
ATOM 4042 C CA . LEU A 1 544 ? 24.184 -8.131 -33.723 1.00 81.00 544 LEU A CA 1
ATOM 4043 C C . LEU A 1 544 ? 24.040 -7.846 -35.218 1.00 81.00 544 LEU A C 1
ATOM 4045 O O . LEU A 1 544 ? 25.004 -7.451 -35.872 1.00 81.00 544 LEU A O 1
ATOM 4049 N N . ALA A 1 545 ? 22.837 -8.036 -35.746 1.00 80.69 545 ALA A N 1
ATOM 4050 C CA . ALA A 1 545 ? 22.479 -7.664 -37.107 1.00 80.69 545 ALA A CA 1
ATOM 4051 C C . ALA A 1 545 ? 21.274 -6.713 -37.083 1.00 80.69 545 ALA A C 1
ATOM 4053 O O . ALA A 1 545 ? 20.332 -6.961 -36.329 1.00 80.69 545 ALA A O 1
ATOM 4054 N N . PRO A 1 546 ? 21.260 -5.642 -37.890 1.00 84.12 546 PRO A N 1
ATOM 4055 C CA . PRO A 1 546 ? 20.086 -4.787 -38.011 1.00 84.12 546 PRO A CA 1
ATOM 4056 C C . PRO A 1 546 ? 18.905 -5.580 -38.573 1.00 84.12 546 PRO A C 1
ATOM 4058 O O . PRO A 1 546 ? 19.046 -6.303 -39.559 1.00 84.12 546 PRO A O 1
ATOM 4061 N N . LEU A 1 547 ? 17.751 -5.465 -37.910 1.00 84.31 547 LEU A N 1
ATOM 4062 C CA . LEU A 1 547 ? 16.504 -6.102 -38.327 1.00 84.31 547 LEU A CA 1
ATOM 4063 C C . LEU A 1 547 ? 15.555 -5.074 -38.942 1.00 84.31 547 LEU A C 1
ATOM 4065 O O . LEU A 1 547 ? 15.135 -5.248 -40.080 1.00 84.31 547 LEU A O 1
ATOM 4069 N N . ASN A 1 548 ? 15.230 -4.018 -38.193 1.00 84.62 548 ASN A N 1
ATOM 4070 C CA . ASN A 1 548 ? 14.368 -2.934 -38.652 1.00 84.62 548 ASN A CA 1
ATOM 4071 C C . ASN A 1 548 ? 14.938 -1.590 -38.195 1.00 84.62 548 ASN A C 1
ATOM 4073 O O . ASN A 1 548 ? 15.255 -1.418 -37.014 1.00 84.62 548 ASN A O 1
ATOM 4077 N N . ASP A 1 549 ? 14.995 -0.634 -39.115 1.00 88.69 549 ASP A N 1
ATOM 4078 C CA . ASP A 1 549 ? 15.341 0.748 -38.798 1.00 88.69 549 ASP A CA 1
ATOM 4079 C C . ASP A 1 549 ? 14.155 1.459 -38.137 1.00 88.69 549 ASP A C 1
ATOM 4081 O O . ASP A 1 549 ? 12.983 1.163 -38.399 1.00 88.69 549 ASP A O 1
ATOM 4085 N N . ALA A 1 550 ? 14.462 2.431 -37.286 1.00 86.19 550 ALA A N 1
ATOM 4086 C CA . ALA A 1 550 ? 13.476 3.328 -36.723 1.00 86.19 550 ALA A CA 1
ATOM 4087 C C . ALA A 1 550 ? 12.869 4.206 -37.821 1.00 86.19 550 ALA A C 1
ATOM 4089 O O . ALA A 1 550 ? 13.577 4.793 -38.644 1.00 86.19 550 ALA A O 1
ATOM 4090 N N . LEU A 1 551 ? 11.542 4.318 -37.799 1.00 89.19 551 LEU A N 1
ATOM 4091 C CA . LEU A 1 551 ? 10.775 5.218 -38.655 1.00 89.19 551 LEU A CA 1
ATOM 4092 C C . LEU A 1 551 ? 10.485 6.528 -37.919 1.00 89.19 551 LEU A C 1
ATOM 4094 O O . LEU A 1 551 ? 10.350 6.539 -36.693 1.00 89.19 551 LEU A O 1
ATOM 4098 N N . THR A 1 552 ? 10.349 7.623 -38.670 1.00 90.19 552 THR A N 1
ATOM 4099 C CA . THR A 1 552 ? 9.903 8.909 -38.118 1.00 90.19 552 THR A CA 1
ATOM 4100 C C . THR A 1 552 ? 8.477 8.760 -37.573 1.00 90.19 552 THR A C 1
ATOM 4102 O O . THR A 1 552 ? 7.586 8.382 -38.333 1.00 90.19 552 THR A O 1
ATOM 4105 N N . PRO A 1 553 ? 8.222 9.043 -36.283 1.00 82.00 553 PRO A N 1
ATOM 4106 C CA . PRO A 1 553 ? 6.878 8.924 -35.727 1.00 82.00 553 PRO A CA 1
ATOM 4107 C C . PRO A 1 553 ? 5.929 9.996 -36.287 1.00 82.00 553 PRO A C 1
ATOM 4109 O O . PRO A 1 553 ? 6.196 11.189 -36.165 1.00 82.00 553 PRO A O 1
ATOM 4112 N N . ASP A 1 554 ? 4.774 9.583 -36.818 1.00 78.69 554 ASP A N 1
ATOM 4113 C CA . ASP A 1 554 ? 3.771 10.498 -37.400 1.00 78.69 554 ASP A CA 1
ATOM 4114 C C . ASP A 1 554 ? 3.029 11.355 -36.357 1.00 78.69 554 ASP A C 1
ATOM 4116 O O . ASP A 1 554 ? 2.369 12.346 -36.683 1.00 78.69 554 ASP A O 1
ATOM 4120 N N . ALA A 1 555 ? 3.091 10.963 -35.082 1.00 77.25 555 ALA A N 1
ATOM 4121 C CA . ALA A 1 555 ? 2.402 11.632 -33.988 1.00 77.25 555 ALA A CA 1
ATOM 4122 C C . ALA A 1 555 ? 3.226 11.589 -32.691 1.00 77.25 555 ALA A C 1
ATOM 4124 O O . ALA A 1 555 ? 3.956 10.624 -32.450 1.00 77.25 555 ALA A O 1
ATOM 4125 N N . PRO A 1 556 ? 3.086 12.603 -31.818 1.00 74.88 556 PRO A N 1
ATOM 4126 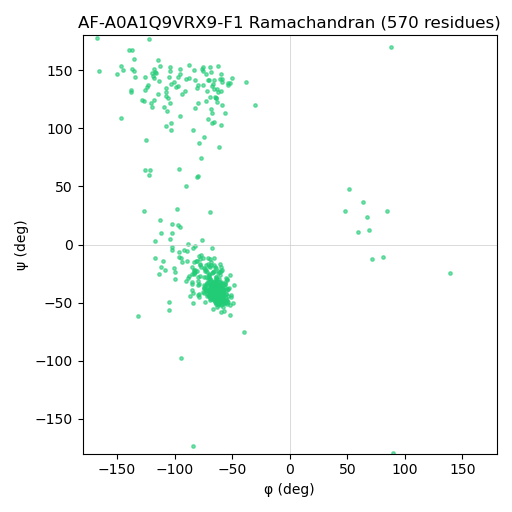C CA . PRO A 1 556 ? 3.789 12.628 -30.544 1.00 74.88 556 PRO A CA 1
ATOM 4127 C C . PRO A 1 556 ? 3.285 11.519 -29.614 1.00 74.88 556 PRO A C 1
ATOM 4129 O O . PRO A 1 556 ? 2.079 11.304 -29.462 1.00 74.88 556 PRO A O 1
ATOM 4132 N N . SER A 1 557 ? 4.210 10.853 -28.926 1.00 76.38 557 SER A N 1
ATOM 4133 C CA . SER A 1 557 ? 3.902 9.869 -27.885 1.00 76.38 557 SER A CA 1
ATOM 4134 C C . SER A 1 557 ? 3.379 10.535 -26.600 1.00 76.38 557 SER A C 1
ATOM 4136 O O . SER A 1 557 ? 2.641 9.911 -25.827 1.00 76.38 557 SER A O 1
ATOM 4138 N N . SER A 1 558 ? 3.688 11.825 -26.405 1.00 70.94 558 SER A N 1
ATOM 4139 C CA . SER A 1 558 ? 3.204 12.681 -25.314 1.00 70.94 558 SER A CA 1
ATOM 4140 C C . SER A 1 558 ? 3.111 14.155 -25.755 1.00 70.94 558 SER A C 1
ATOM 4142 O O . SER A 1 558 ? 3.957 14.584 -26.535 1.00 70.94 558 SER A O 1
ATOM 4144 N N . PRO A 1 559 ? 2.148 14.968 -25.268 1.00 56.28 559 PRO A N 1
ATOM 4145 C CA . PRO A 1 559 ? 1.049 14.627 -24.364 1.00 56.28 559 PRO A CA 1
ATOM 4146 C C . PRO A 1 559 ? -0.154 14.010 -25.096 1.00 56.28 559 PRO A C 1
ATOM 4148 O O . PRO A 1 559 ? -0.574 14.461 -26.160 1.00 56.28 559 PRO A O 1
ATOM 4151 N N . LYS A 1 560 ? -0.790 13.011 -24.476 1.00 69.00 560 LYS A N 1
ATOM 4152 C CA . LYS A 1 560 ? -2.010 12.372 -24.998 1.00 69.00 560 LYS A CA 1
ATOM 4153 C C . LYS A 1 560 ? -3.235 13.241 -24.705 1.00 69.00 560 LYS A C 1
ATOM 4155 O O . LYS A 1 560 ? -3.896 13.070 -23.683 1.00 69.00 560 LYS A O 1
ATOM 4160 N N . ILE A 1 561 ? -3.525 14.183 -25.604 1.00 65.50 561 ILE A N 1
ATOM 4161 C CA . ILE A 1 561 ? -4.563 15.218 -25.431 1.00 65.50 561 ILE A CA 1
ATOM 4162 C C . ILE A 1 561 ? -5.916 14.606 -25.042 1.00 65.50 561 ILE A C 1
ATOM 4164 O O . ILE A 1 561 ? -6.477 14.978 -24.018 1.00 65.50 561 ILE A O 1
ATOM 4168 N N . LEU A 1 562 ? -6.408 13.616 -25.795 1.00 62.94 562 LEU A N 1
ATOM 4169 C CA . LEU A 1 562 ? -7.687 12.942 -25.516 1.00 62.94 562 LEU A CA 1
ATOM 4170 C C . LEU A 1 562 ? -7.735 12.308 -24.117 1.00 62.94 562 LEU A C 1
ATOM 4172 O O . LEU A 1 562 ? -8.748 12.389 -23.426 1.00 62.94 562 LEU A O 1
ATOM 4176 N N . GLN A 1 563 ? -6.622 11.722 -23.675 1.00 54.69 563 GLN A N 1
ATOM 4177 C CA . GLN A 1 563 ? -6.510 11.101 -22.358 1.00 54.69 563 GLN A CA 1
ATOM 4178 C C . GLN A 1 563 ? -6.512 12.151 -21.241 1.00 54.69 563 GLN A C 1
ATOM 4180 O O . GLN A 1 563 ? -7.231 12.002 -20.258 1.00 54.69 563 GLN A O 1
ATOM 4185 N N . ASN A 1 564 ? -5.763 13.242 -21.402 1.00 52.00 564 ASN A N 1
ATOM 4186 C CA . ASN A 1 564 ? -5.698 14.322 -20.417 1.00 52.00 564 ASN A CA 1
ATOM 4187 C C . ASN A 1 564 ? -7.011 15.112 -20.314 1.00 52.00 564 ASN A C 1
ATOM 4189 O O . ASN A 1 564 ? -7.387 15.520 -19.217 1.00 52.00 564 ASN A O 1
ATOM 4193 N N . VAL A 1 565 ? -7.735 15.284 -21.425 1.00 59.44 565 VAL A N 1
ATOM 4194 C CA . VAL A 1 565 ? -9.104 15.823 -21.423 1.00 59.44 565 VAL A CA 1
ATOM 4195 C C . VAL A 1 565 ? -10.046 14.886 -20.675 1.00 59.44 565 VAL A C 1
ATOM 4197 O O . VAL A 1 565 ? -10.811 15.350 -19.837 1.00 59.44 565 VAL A O 1
ATOM 4200 N N . GLY A 1 566 ? -9.951 13.573 -20.904 1.00 52.56 566 GLY A N 1
ATOM 4201 C CA . GLY A 1 566 ? -10.732 12.580 -20.162 1.00 52.56 566 GLY A CA 1
ATOM 4202 C C . GLY A 1 566 ? -10.444 12.585 -18.657 1.00 52.56 566 GLY A C 1
ATOM 4203 O O . GLY A 1 566 ? -11.366 12.492 -17.853 1.00 52.56 566 GLY A O 1
ATOM 4204 N N . ILE A 1 567 ? -9.179 12.756 -18.261 1.00 49.78 567 ILE A N 1
ATOM 4205 C CA . ILE A 1 567 ? -8.771 12.882 -16.851 1.00 49.78 567 ILE A CA 1
ATOM 4206 C C . ILE A 1 567 ? -9.324 14.161 -16.236 1.00 49.78 567 ILE A C 1
ATOM 4208 O O . ILE A 1 567 ? -9.868 14.122 -15.136 1.00 49.78 567 ILE A O 1
ATOM 4212 N N . GLY A 1 568 ? -9.212 15.280 -16.951 1.00 46.09 568 GLY A N 1
ATOM 4213 C CA . GLY A 1 568 ? -9.806 16.541 -16.538 1.00 46.09 568 GLY A CA 1
ATOM 4214 C C . GLY A 1 568 ? -11.314 16.405 -16.334 1.00 46.09 568 GLY A C 1
ATOM 4215 O O . GLY A 1 568 ? -11.826 16.778 -15.284 1.00 46.09 568 GLY A O 1
ATOM 4216 N N . ALA A 1 569 ? -12.010 15.796 -17.294 1.00 51.09 569 ALA A N 1
ATOM 4217 C CA . ALA A 1 569 ? -13.456 15.612 -17.258 1.00 51.09 569 ALA A CA 1
ATOM 4218 C C . ALA A 1 569 ? -13.942 14.598 -16.215 1.00 51.09 569 ALA A C 1
ATOM 4220 O O . ALA A 1 569 ? -15.082 14.682 -15.786 1.00 51.09 569 ALA A O 1
ATOM 4221 N N . GLY A 1 570 ? -13.111 13.634 -15.813 1.00 50.34 570 GLY A N 1
ATOM 4222 C CA . GLY A 1 570 ? -13.437 12.713 -14.722 1.00 50.34 570 GLY A CA 1
ATOM 4223 C C . GLY A 1 570 ? -13.153 13.279 -13.327 1.00 50.34 570 GLY A C 1
ATOM 4224 O O . GLY A 1 570 ? -13.696 12.773 -12.347 1.00 50.34 570 GLY A O 1
ATOM 4225 N N . ALA A 1 571 ? -12.277 14.284 -13.225 1.00 48.53 571 ALA A N 1
ATOM 4226 C CA . ALA A 1 571 ? -11.927 14.943 -11.967 1.00 48.53 571 ALA A CA 1
ATOM 4227 C C . ALA A 1 571 ? -12.867 16.106 -11.604 1.00 48.53 571 ALA A C 1
ATOM 4229 O O . ALA A 1 571 ? -12.984 16.428 -10.419 1.00 48.53 571 ALA A O 1
ATOM 4230 N N . GLY A 1 572 ? -13.485 16.741 -12.605 1.00 39.66 572 GLY A N 1
ATOM 4231 C CA . GLY A 1 572 ? -14.535 17.754 -12.442 1.00 39.66 572 GLY A CA 1
ATOM 4232 C C . GLY A 1 572 ? -15.923 17.137 -12.435 1.00 39.66 572 GLY A C 1
ATOM 4233 O O . GLY A 1 572 ? -16.790 17.703 -11.734 1.00 39.66 572 GLY A O 1
#

Mean predicted aligned error: 15.45 Å